Protein AF-0000000065817838 (afdb_homodimer)

pLDDT: mean 94.19, std 8.53, range [37.25, 98.75]

Secondary structure (DSSP, 8-state):
-EEEEEEEEEEETTEEEEEEEEEEE-TT-EEEEE--TTSSHHHHHHHHHTSS--SEEEEEEEETTEEE-HHHHEEEE-SS----TTSBHHHHHHHHHHHH---SS-HHHHHHHTT-GGGTTSBGGGS-HHHHHHHHHHGGGSS--SEEEEESTTTT--HHHHHHHHHHHHHHHHTT-EEEEE-SS--SS--SEEEEGGGGS-HHHH--/-EEEEEEEEEEETTEEEEEEEEEEE-TT-EEEEE--TTSSHHHHHHHHHTSS--SEEEEEEEETTEEE-HHHHEEEE-SS----TTSBHHHHHHHHHHHH---SS-HHHHHHHTT-GGGTTSBGGGS-HHHHHHHHHHGGGSS--SEEEEESTTTT--HHHHHHHHHHHHHHHHTT-EEEEE-SS--SS--SEEEEGGGGS-HHHH--

Radius of gyration: 22.64 Å; Cα contacts (8 Å, |Δi|>4): 828; chains: 2; bounding box: 59×71×44 Å

InterPro domains:
  IPR003439 ABC transporter-like, ATP-binding domain [PF00005] (19-154)
  IPR003439 ABC transporter-like, ATP-binding domain [PS50893] (3-206)
  IPR003593 AAA+ ATPase domain [SM00382] (27-206)
  IPR005895 ABC transporter, haem export, CcmA [PTHR43499] (3-199)
  IPR005895 ABC transporter, haem export, CcmA [TIGR01189] (3-196)
  IPR027417 P-loop containing nucleoside triphosphate hydrolase [G3DSA:3.40.50.300] (1-206)
  IPR027417 P-loop containing nucleoside triphosphate hydrolase [SSF52540] (5-186)

Solvent-accessible surface area (backbone atoms only — not comparable to full-atom values): 22182 Å² total; per-residue (Å²): 92,40,42,33,33,41,43,28,20,39,66,55,90,93,39,69,37,31,42,67,45,61,51,76,45,46,62,48,30,30,34,39,39,33,63,58,66,68,49,41,62,68,58,51,53,30,31,61,47,61,80,36,83,54,74,33,56,53,71,47,30,33,47,87,94,43,78,48,66,46,57,82,37,39,43,77,43,53,88,59,64,88,69,58,50,81,38,25,40,43,54,47,34,45,52,49,38,61,69,69,65,48,77,67,30,52,54,67,52,25,28,47,76,67,72,41,55,89,46,32,79,40,43,40,65,78,47,36,72,30,48,41,49,52,52,41,55,33,52,57,47,22,32,85,46,52,29,38,39,32,40,44,80,60,56,65,42,29,71,66,58,40,51,52,48,33,50,51,52,49,52,43,22,73,73,49,14,28,37,40,32,34,41,86,66,84,64,84,62,85,70,73,38,78,43,56,48,66,79,28,30,56,73,84,66,67,79,112,94,38,43,33,35,42,42,30,22,38,64,55,90,91,39,68,37,30,43,67,43,59,51,75,46,46,61,51,33,31,35,40,38,35,61,57,66,69,49,40,64,68,56,51,52,31,32,61,46,62,79,37,81,54,73,34,55,53,70,47,29,32,47,87,94,42,76,49,66,47,56,80,38,38,44,77,43,52,86,58,64,85,70,58,50,81,38,26,40,43,55,46,36,45,51,51,38,61,70,68,66,47,78,68,32,52,54,66,52,26,28,47,76,69,72,40,55,90,45,33,79,40,42,39,64,78,47,37,72,30,48,41,48,51,53,41,54,32,54,56,47,21,32,84,47,52,29,38,40,32,41,44,79,60,56,64,42,30,73,67,56,40,51,52,48,34,52,49,54,49,52,43,23,72,73,50,15,28,39,41,33,33,41,85,65,85,64,83,63,86,69,71,39,79,42,56,48,67,79,28,30,56,74,83,65,67,79,112

Structure (mmCIF, N/CA/C/O backbone):
data_AF-0000000065817838-model_v1
#
loop_
_entity.id
_entity.type
_entity.pdbx_description
1 polymer 'Cytochrome c biogenesis ATP-binding export protein CcmA'
#
loop_
_atom_site.group_PDB
_atom_site.id
_atom_site.type_symbol
_atom_site.label_atom_id
_atom_site.label_alt_id
_atom_site.label_comp_id
_atom_site.label_asym_id
_atom_site.label_entity_id
_atom_site.label_seq_id
_atom_site.pdbx_PDB_ins_code
_atom_site.Cartn_x
_atom_site.Cartn_y
_atom_site.Cartn_z
_atom_site.occupancy
_atom_site.B_iso_or_equiv
_atom_site.auth_seq_id
_atom_site.auth_comp_id
_atom_site.auth_asym_id
_atom_site.auth_atom_id
_atom_site.pdbx_PDB_model_num
ATOM 1 N N . MET A 1 1 ? -4.906 27.125 18.391 1 92.38 1 MET A N 1
ATOM 2 C CA . MET A 1 1 ? -5.371 26.688 17.094 1 92.38 1 MET A CA 1
ATOM 3 C C . MET A 1 1 ? -6.258 25.453 17.219 1 92.38 1 MET A C 1
ATOM 5 O O . MET A 1 1 ? -5.973 24.562 18.016 1 92.38 1 MET A O 1
ATOM 9 N N . VAL A 1 2 ? -7.406 25.531 16.609 1 96.44 2 VAL A N 1
ATOM 10 C CA . VAL A 1 2 ? -8.359 24.438 16.703 1 96.44 2 VAL A CA 1
ATOM 11 C C . VAL A 1 2 ? -8.859 24.062 15.305 1 96.44 2 VAL A C 1
ATOM 13 O O . VAL A 1 2 ? -9.266 24.938 14.531 1 96.44 2 VAL A O 1
ATOM 16 N N . LEU A 1 3 ? -8.734 22.781 14.969 1 98.06 3 LEU A N 1
ATOM 17 C CA . LEU A 1 3 ? -9.336 22.25 13.75 1 98.06 3 LEU A CA 1
ATOM 18 C C . LEU A 1 3 ? -10.641 21.516 14.062 1 98.06 3 LEU A C 1
ATOM 20 O O . LEU A 1 3 ? -10.672 20.609 14.898 1 98.06 3 LEU A O 1
ATOM 24 N N . SER A 1 4 ? -11.727 21.969 13.422 1 97.81 4 SER A N 1
ATOM 25 C CA . SER A 1 4 ? -13.016 21.359 13.734 1 97.81 4 SER A CA 1
ATOM 26 C C . SER A 1 4 ? -13.82 21.078 12.469 1 97.81 4 SER A C 1
ATOM 28 O O . SER A 1 4 ? -13.672 21.781 11.469 1 97.81 4 SER A O 1
ATOM 30 N N . GLY A 1 5 ? -14.492 20.047 12.43 1 97.81 5 GLY A N 1
ATOM 31 C CA . GLY A 1 5 ? -15.547 19.719 11.477 1 97.81 5 GLY A CA 1
ATOM 32 C C . GLY A 1 5 ? -16.922 19.594 12.125 1 97.81 5 GLY A C 1
ATOM 33 O O . GLY A 1 5 ? -17.047 19.062 13.227 1 97.81 5 GLY A O 1
ATOM 34 N N . LYS A 1 6 ? -17.922 20.141 11.43 1 98 6 LYS A N 1
ATOM 35 C CA . LYS A 1 6 ? -19.266 20.125 11.984 1 98 6 LYS A CA 1
ATOM 36 C C . LYS A 1 6 ? -20.25 19.469 11.016 1 98 6 LYS A C 1
ATOM 38 O O . LYS A 1 6 ? -20.453 19.969 9.906 1 98 6 LYS A O 1
ATOM 43 N N . ASP A 1 7 ? -20.859 18.406 11.43 1 98.19 7 ASP A N 1
ATOM 44 C CA . ASP A 1 7 ? -21.953 17.719 10.742 1 98.19 7 ASP A CA 1
ATOM 45 C C . ASP A 1 7 ? -21.578 17.406 9.289 1 98.19 7 ASP A C 1
ATOM 47 O O . ASP A 1 7 ? -22.344 17.719 8.375 1 98.19 7 ASP A O 1
ATOM 51 N N . LEU A 1 8 ? -20.406 16.859 9.102 1 98.31 8 LEU A N 1
ATOM 52 C CA . LEU A 1 8 ? -19.891 16.562 7.766 1 98.31 8 LEU A CA 1
ATOM 53 C C . LEU A 1 8 ? -20.625 15.391 7.145 1 98.31 8 LEU A C 1
ATOM 55 O O . LEU A 1 8 ? -20.938 14.414 7.836 1 98.31 8 LEU A O 1
ATOM 59 N N . ALA A 1 9 ? -20.922 15.508 5.887 1 97.62 9 ALA A N 1
ATOM 60 C CA . ALA A 1 9 ? -21.5 14.43 5.09 1 97.62 9 ALA A CA 1
ATOM 61 C C . ALA A 1 9 ? -20.844 14.352 3.717 1 97.62 9 ALA A C 1
ATOM 63 O O . ALA A 1 9 ? -20.359 15.352 3.193 1 97.62 9 ALA A O 1
ATOM 64 N N . ALA A 1 10 ? -20.734 13.172 3.195 1 96.25 10 ALA A N 1
ATOM 65 C CA . ALA A 1 10 ? -20.234 12.953 1.844 1 96.25 10 ALA A CA 1
ATOM 66 C C . ALA A 1 10 ? -21.062 11.906 1.109 1 96.25 10 ALA A C 1
ATOM 68 O O . ALA A 1 10 ? -21.547 10.953 1.72 1 96.25 10 ALA A O 1
ATOM 69 N N . HIS A 1 11 ? -21.141 12.125 -0.131 1 91.75 11 HIS A N 1
ATOM 70 C CA . HIS A 1 11 ? -21.859 11.219 -1.021 1 91.75 11 HIS A CA 1
ATOM 71 C C . HIS A 1 11 ? -20.984 10.773 -2.184 1 91.75 11 HIS A C 1
ATOM 73 O O . HIS A 1 11 ? -20.016 11.461 -2.527 1 91.75 11 HIS A O 1
ATOM 79 N N . ARG A 1 12 ? -21.203 9.641 -2.686 1 83.56 12 ARG A N 1
ATOM 80 C CA . ARG A 1 12 ? -20.672 9.156 -3.955 1 83.56 12 ARG A CA 1
ATOM 81 C C . ARG A 1 12 ? -21.781 8.664 -4.867 1 83.56 12 ARG A C 1
ATOM 83 O O . ARG A 1 12 ? -22.359 7.602 -4.637 1 83.56 12 ARG A O 1
ATOM 90 N N . LYS A 1 13 ? -22.031 9.469 -5.867 1 78.44 13 LYS A N 1
ATOM 91 C CA . LYS A 1 13 ? -23.219 9.219 -6.688 1 78.44 13 LYS A CA 1
ATOM 92 C C . LYS A 1 13 ? -24.484 9.172 -5.832 1 78.44 13 LYS A C 1
ATOM 94 O O . LYS A 1 13 ? -24.812 10.141 -5.145 1 78.44 13 LYS A O 1
ATOM 99 N N . GLU A 1 14 ? -25.062 7.969 -5.773 1 78.38 14 GLU A N 1
ATOM 100 C CA . GLU A 1 14 ? -26.328 7.871 -5.047 1 78.38 14 GLU A CA 1
ATOM 101 C C . GLU A 1 14 ? -26.125 7.254 -3.664 1 78.38 14 GLU A C 1
ATOM 103 O O . GLU A 1 14 ? -27.094 7.086 -2.908 1 78.38 14 GLU A O 1
ATOM 108 N N . GLU A 1 15 ? -24.875 7.16 -3.346 1 84.88 15 GLU A N 1
ATOM 109 C CA . GLU A 1 15 ? -24.609 6.48 -2.082 1 84.88 15 GLU A CA 1
ATOM 110 C C . GLU A 1 15 ? -24.016 7.438 -1.05 1 84.88 15 GLU A C 1
ATOM 112 O O . GLU A 1 15 ? -23.172 8.273 -1.379 1 84.88 15 GLU A O 1
ATOM 117 N N . ILE A 1 16 ? -24.594 7.387 0.153 1 90.81 16 ILE A N 1
ATOM 118 C CA . ILE A 1 16 ? -24.047 8.164 1.261 1 90.81 16 ILE A CA 1
ATOM 119 C C . ILE A 1 16 ? -22.859 7.43 1.878 1 90.81 16 ILE A C 1
ATOM 121 O O . ILE A 1 16 ? -23.016 6.309 2.373 1 90.81 16 ILE A O 1
ATOM 125 N N . LEU A 1 17 ? -21.766 8.047 1.872 1 94 17 LEU A N 1
ATOM 126 C CA . LEU A 1 17 ? -20.578 7.457 2.473 1 94 17 LEU A CA 1
ATOM 127 C C . LEU A 1 17 ? -20.609 7.605 3.99 1 94 17 LEU A C 1
ATOM 129 O O . LEU A 1 17 ? -20.422 6.629 4.719 1 94 17 LEU A O 1
ATOM 133 N N . PHE A 1 18 ? -20.859 8.773 4.492 1 96.81 18 PHE A N 1
ATOM 134 C CA . PHE A 1 18 ? -21.047 9.07 5.91 1 96.81 18 PHE A CA 1
ATOM 135 C C . PHE A 1 18 ? -21.828 10.359 6.098 1 96.81 18 PHE A C 1
ATOM 137 O O . PHE A 1 18 ? -21.953 11.164 5.168 1 96.81 18 PHE A O 1
ATOM 144 N N . GLN A 1 19 ? -22.375 10.539 7.309 1 97.12 19 GLN A N 1
ATOM 145 C CA . GLN A 1 19 ? -23.156 11.734 7.613 1 97.12 19 GLN A CA 1
ATOM 146 C C . GLN A 1 19 ? -23.094 12.055 9.102 1 97.12 19 GLN A C 1
ATOM 148 O O . GLN A 1 19 ? -22.922 11.164 9.93 1 97.12 19 GLN A O 1
ATOM 153 N N . GLY A 1 20 ? -23.219 13.344 9.344 1 97.25 20 GLY A N 1
ATOM 154 C CA . GLY A 1 20 ? -23.344 13.812 10.719 1 97.25 20 GLY A CA 1
ATOM 155 C C . GLY A 1 20 ? -22.062 13.695 11.508 1 97.25 20 GLY A C 1
ATOM 156 O O . GLY A 1 20 ? -22.078 13.539 12.734 1 97.25 20 GLY A O 1
ATOM 157 N N . LEU A 1 21 ? -20.922 13.695 10.82 1 97.88 21 LEU A N 1
ATOM 158 C CA . LEU A 1 21 ? -19.641 13.531 11.5 1 97.88 21 LEU A CA 1
ATOM 159 C C . LEU A 1 21 ? -19.094 14.867 11.977 1 97.88 21 LEU A C 1
ATOM 161 O O . LEU A 1 21 ? -18.984 15.82 11.195 1 97.88 21 LEU A O 1
ATOM 165 N N . SER A 1 22 ? -18.812 15.016 13.258 1 98.56 22 SER A N 1
ATOM 166 C CA . SER A 1 22 ? -18.188 16.203 13.844 1 98.56 22 SER A CA 1
ATOM 167 C C . SER A 1 22 ? -16.938 15.836 14.648 1 98.56 22 SER A C 1
ATOM 169 O O . SER A 1 22 ? -16.875 14.75 15.234 1 98.56 22 SER A O 1
ATOM 171 N N . PHE A 1 23 ? -16.016 16.672 14.625 1 98.19 23 PHE A N 1
ATOM 172 C CA . PHE A 1 23 ? -14.812 16.453 15.422 1 98.19 23 PHE A CA 1
ATOM 173 C C . PHE A 1 23 ? -14.172 17.781 15.805 1 98.19 23 PHE A C 1
ATOM 175 O O . PHE A 1 23 ? -14.5 18.828 15.227 1 98.19 23 PHE A O 1
ATOM 182 N N . CYS A 1 24 ? -13.328 17.766 16.781 1 98 24 CYS A N 1
ATOM 183 C CA . CYS A 1 24 ? -12.484 18.875 17.219 1 98 24 CYS A CA 1
ATOM 184 C C . CYS A 1 24 ? -11.086 18.375 17.594 1 98 24 CYS A C 1
ATOM 186 O O . CYS A 1 24 ? -10.945 17.469 18.406 1 98 24 CYS A O 1
ATOM 188 N N . LEU A 1 25 ? -10.164 18.984 16.984 1 98.25 25 LEU A N 1
ATOM 189 C CA . LEU A 1 25 ? -8.773 18.578 17.203 1 98.25 25 LEU A CA 1
ATOM 190 C C . LEU A 1 25 ? -7.938 19.766 17.688 1 98.25 25 LEU A C 1
ATOM 192 O O . LEU A 1 25 ? -8.008 20.859 17.094 1 98.25 25 LEU A O 1
ATOM 196 N N . PHE A 1 26 ? -7.125 19.547 18.734 1 98.06 26 PHE A N 1
ATOM 197 C CA . PHE A 1 26 ? -6.273 20.578 19.328 1 98.06 26 PHE A CA 1
ATOM 198 C C . PHE A 1 26 ? -4.801 20.266 19.094 1 98.06 26 PHE A C 1
ATOM 200 O O . PHE A 1 26 ? -4.457 19.156 18.656 1 98.06 26 PHE A O 1
ATOM 207 N N . PRO A 1 27 ? -3.951 21.266 19.266 1 97.94 27 PRO A N 1
ATOM 208 C CA . PRO A 1 27 ? -2.516 21 19.172 1 97.94 27 PRO A CA 1
ATOM 209 C C . PRO A 1 27 ? -2.076 19.828 20.047 1 97.94 27 PRO A C 1
ATOM 211 O O . PRO A 1 27 ? -2.658 19.594 21.109 1 97.94 27 PRO A O 1
ATOM 214 N N . HIS A 1 28 ? -1.12 19.016 19.547 1 98.38 28 HIS A N 1
ATOM 215 C CA . HIS A 1 28 ? -0.506 17.875 20.234 1 98.38 28 HIS A CA 1
ATOM 216 C C . HIS A 1 28 ? -1.371 16.625 20.125 1 98.38 28 HIS A C 1
ATOM 218 O O . HIS A 1 28 ? -1.098 15.617 20.781 1 98.38 28 HIS A O 1
ATOM 224 N N . GLN A 1 29 ? -2.412 16.703 19.281 1 98.5 29 GLN A N 1
ATOM 225 C CA . GLN A 1 29 ? -3.332 15.578 19.281 1 98.5 29 GLN A CA 1
ATOM 226 C C . GLN A 1 29 ? -3.273 14.812 17.953 1 98.5 29 GLN A C 1
ATOM 228 O O . GLN A 1 29 ? -3.082 15.422 16.906 1 98.5 29 GLN A O 1
ATOM 233 N N . LEU A 1 30 ? -3.473 13.562 18.078 1 98.62 30 LEU A N 1
ATOM 234 C CA . LEU A 1 30 ? -3.602 12.633 16.953 1 98.62 30 LEU A CA 1
ATOM 235 C C . LEU A 1 30 ? -5.027 12.102 16.844 1 98.62 30 LEU A C 1
ATOM 237 O O . LEU A 1 30 ? -5.578 11.594 17.828 1 98.62 30 LEU A O 1
ATOM 241 N N . MET A 1 31 ? -5.637 12.297 15.719 1 98.44 31 MET A N 1
ATOM 242 C CA . MET A 1 31 ? -6.926 11.68 15.398 1 98.44 31 MET A CA 1
ATOM 243 C C . MET A 1 31 ? -6.766 10.625 14.312 1 98.44 31 MET A C 1
ATOM 245 O O . MET A 1 31 ? -6.195 10.891 13.25 1 98.44 31 MET A O 1
ATOM 249 N N . THR A 1 32 ? -7.223 9.445 14.555 1 98.19 32 THR A N 1
ATOM 250 C CA . THR A 1 32 ? -7.184 8.383 13.562 1 98.19 32 THR A CA 1
ATOM 251 C C . THR A 1 32 ? -8.586 8.07 13.047 1 98.19 32 THR A C 1
ATOM 253 O O . THR A 1 32 ? -9.562 8.133 13.805 1 98.19 32 THR A O 1
ATOM 256 N N . ILE A 1 33 ? -8.656 7.844 11.805 1 97.88 33 ILE A N 1
ATOM 257 C CA . ILE A 1 33 ? -9.875 7.453 11.109 1 97.88 33 ILE A CA 1
ATOM 258 C C . ILE A 1 33 ? -9.766 6.004 10.648 1 97.88 33 ILE A C 1
ATOM 260 O O . ILE A 1 33 ? -8.844 5.652 9.906 1 97.88 33 ILE A O 1
ATOM 264 N N . THR A 1 34 ? -10.664 5.164 11.086 1 96.44 34 THR A N 1
ATOM 265 C CA . THR A 1 34 ? -10.672 3.754 10.711 1 96.44 34 THR A CA 1
ATOM 266 C C . THR A 1 34 ? -11.977 3.385 10.016 1 96.44 34 THR A C 1
ATOM 268 O O . THR A 1 34 ? -12.93 4.172 10.008 1 96.44 34 THR A O 1
ATOM 271 N N . GLY A 1 35 ? -12.031 2.24 9.406 1 95.62 35 GLY A N 1
ATOM 272 C CA . GLY A 1 35 ? -13.188 1.723 8.695 1 95.62 35 GLY A CA 1
ATOM 273 C C . GLY A 1 35 ? -12.812 0.821 7.531 1 95.62 35 GLY A C 1
ATOM 274 O O . GLY A 1 35 ? -11.656 0.785 7.113 1 95.62 35 GLY A O 1
ATOM 275 N N . PRO A 1 36 ? -13.758 0.131 7.016 1 94.81 36 PRO A N 1
ATOM 276 C CA . PRO A 1 36 ? -13.484 -0.788 5.91 1 94.81 36 PRO A CA 1
ATOM 277 C C . PRO A 1 36 ? -13.031 -0.066 4.641 1 94.81 36 PRO A C 1
ATOM 279 O O . PRO A 1 36 ? -13.211 1.148 4.52 1 94.81 36 PRO A O 1
ATOM 282 N N . ASN A 1 37 ? -12.43 -0.833 3.775 1 94 37 ASN A N 1
ATOM 283 C CA . ASN A 1 37 ? -12.016 -0.291 2.488 1 94 37 ASN A CA 1
ATOM 284 C C . ASN A 1 37 ? -13.203 0.252 1.695 1 94 37 ASN A C 1
ATOM 286 O O . ASN A 1 37 ? -14.242 -0.401 1.604 1 94 37 ASN A O 1
ATOM 290 N N . GLY A 1 38 ? -13.07 1.459 1.235 1 93 38 GLY A N 1
ATOM 291 C CA . GLY A 1 38 ? -14.086 2.045 0.374 1 93 38 GLY A CA 1
ATOM 292 C C . GLY A 1 38 ? -15.156 2.799 1.14 1 93 38 GLY A C 1
ATOM 293 O O . GLY A 1 38 ? -16.062 3.393 0.54 1 93 38 GLY A O 1
ATOM 294 N N . ILE A 1 39 ? -14.984 2.893 2.404 1 94.88 39 ILE A N 1
ATOM 295 C CA . ILE A 1 39 ? -16.062 3.436 3.217 1 94.88 39 ILE A CA 1
ATOM 296 C C . ILE A 1 39 ? -16.094 4.957 3.092 1 94.88 39 ILE A C 1
ATOM 298 O O . ILE A 1 39 ? -17.094 5.598 3.434 1 94.88 39 ILE A O 1
ATOM 302 N N . GLY A 1 40 ? -14.93 5.59 2.711 1 95.56 40 GLY A N 1
ATOM 303 C CA . GLY A 1 40 ? -14.906 7.035 2.539 1 95.56 40 GLY A CA 1
ATOM 304 C C . GLY A 1 40 ? -13.805 7.715 3.33 1 95.56 40 GLY A C 1
ATOM 305 O O . GLY A 1 40 ? -13.828 8.93 3.525 1 95.56 40 GLY A O 1
ATOM 306 N N . LYS A 1 41 ? -12.844 7 3.854 1 97.25 41 LYS A N 1
ATOM 307 C CA . LYS A 1 41 ? -11.766 7.566 4.656 1 97.25 41 LYS A CA 1
ATOM 308 C C . LYS A 1 41 ? -10.992 8.633 3.877 1 97.25 41 LYS A C 1
ATOM 310 O O . LYS A 1 41 ? -10.797 9.742 4.367 1 97.25 41 LYS A O 1
ATOM 315 N N . SER A 1 42 ? -10.578 8.281 2.613 1 96.56 42 SER A N 1
ATOM 316 C CA . SER A 1 42 ? -9.836 9.211 1.775 1 96.56 42 SER A CA 1
ATOM 317 C C . SER A 1 42 ? -10.688 10.422 1.402 1 96.56 42 SER A C 1
ATOM 319 O O . SER A 1 42 ? -10.18 11.539 1.321 1 96.56 42 SER A O 1
ATOM 321 N N . THR A 1 43 ? -11.969 10.172 1.191 1 96.06 43 THR A N 1
ATOM 322 C CA . THR A 1 43 ? -12.891 11.258 0.891 1 96.06 43 THR A CA 1
ATOM 323 C C . THR A 1 43 ? -12.969 12.242 2.059 1 96.06 43 THR A C 1
ATOM 325 O O . THR A 1 43 ? -12.891 13.453 1.86 1 96.06 43 THR A O 1
ATOM 328 N N . LEU A 1 44 ? -13.062 11.711 3.26 1 98.06 44 LEU A N 1
ATOM 329 C CA . LEU A 1 44 ? -13.102 12.555 4.445 1 98.06 44 LEU A CA 1
ATOM 330 C C . LEU A 1 44 ? -11.82 13.375 4.57 1 98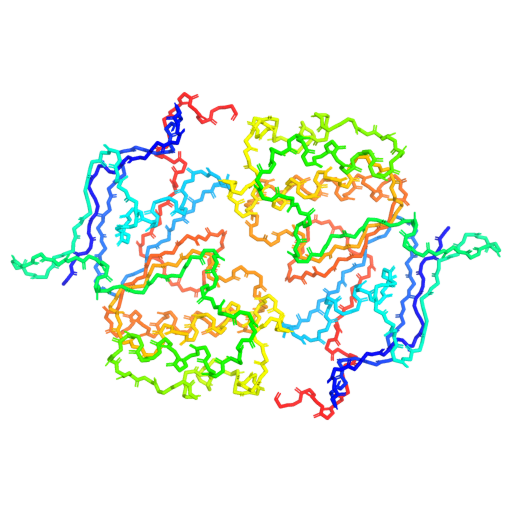.06 44 LEU A C 1
ATOM 332 O O . LEU A 1 44 ? -11.875 14.578 4.824 1 98.06 44 LEU A O 1
ATOM 336 N N . LEU A 1 45 ? -10.688 12.742 4.348 1 98.31 45 LEU A N 1
ATOM 337 C CA . LEU A 1 45 ? -9.414 13.453 4.434 1 98.31 45 LEU A CA 1
ATOM 338 C C . LEU A 1 45 ? -9.352 14.578 3.408 1 98.31 45 LEU A C 1
ATOM 340 O O . LEU A 1 45 ? -8.898 15.68 3.721 1 98.31 45 LEU A O 1
ATOM 344 N N . ARG A 1 46 ? -9.859 14.344 2.232 1 97.31 46 ARG A N 1
ATOM 345 C CA . ARG A 1 46 ? -9.836 15.344 1.171 1 97.31 46 ARG A CA 1
ATOM 346 C C . ARG A 1 46 ? -10.781 16.5 1.483 1 97.31 46 ARG A C 1
ATOM 348 O O . ARG A 1 46 ? -10.516 17.641 1.128 1 97.31 46 ARG A O 1
ATOM 355 N N . ILE A 1 47 ? -11.867 16.172 2.131 1 97.81 47 ILE A N 1
ATOM 356 C CA . ILE A 1 47 ? -12.781 17.219 2.584 1 97.81 47 ILE A CA 1
ATOM 357 C C . ILE A 1 47 ? -12.086 18.094 3.623 1 97.81 47 ILE A C 1
ATOM 359 O O . ILE A 1 47 ? -12.156 19.328 3.551 1 97.81 47 ILE A O 1
ATOM 363 N N . ILE A 1 48 ? -11.375 17.484 4.543 1 98.12 48 ILE A N 1
ATOM 364 C CA . ILE A 1 48 ? -10.719 18.219 5.625 1 98.12 48 ILE A CA 1
ATOM 365 C C . ILE A 1 48 ? -9.633 19.125 5.051 1 98.12 48 ILE A C 1
ATOM 367 O O . ILE A 1 48 ? -9.5 20.281 5.465 1 98.12 48 ILE A O 1
ATOM 371 N N . VAL A 1 49 ? -8.93 18.625 4.078 1 96.75 49 VAL A N 1
ATOM 372 C CA . VAL A 1 49 ? -7.848 19.391 3.473 1 96.75 49 VAL A CA 1
ATOM 373 C C . VAL A 1 49 ? -8.43 20.5 2.607 1 96.75 49 VAL A C 1
ATOM 375 O O . VAL A 1 49 ? -7.766 21.516 2.361 1 96.75 49 VAL A O 1
ATOM 378 N N . GLY A 1 50 ? -9.609 20.312 2.025 1 95.94 50 GLY A N 1
ATOM 379 C CA . GLY A 1 50 ? -10.258 21.297 1.163 1 95.94 50 GLY A CA 1
ATOM 380 C C . GLY A 1 50 ? -10.211 20.922 -0.306 1 95.94 50 GLY A C 1
ATOM 381 O O . GLY A 1 50 ? -10.516 21.734 -1.172 1 95.94 50 GLY A O 1
ATOM 382 N N . LEU A 1 51 ? -9.812 19.734 -0.624 1 94.12 51 LEU A N 1
ATOM 383 C CA . LEU A 1 51 ? -9.734 19.266 -2 1 94.12 51 LEU A CA 1
ATOM 384 C C . LEU A 1 51 ? -11.094 18.781 -2.49 1 94.12 51 LEU A C 1
ATOM 386 O O . LEU A 1 51 ? -11.32 18.672 -3.699 1 94.12 51 LEU A O 1
ATOM 390 N N . PHE A 1 52 ? -11.945 18.406 -1.567 1 94.25 52 PHE A N 1
ATOM 391 C CA . PHE A 1 52 ? -13.305 17.969 -1.876 1 94.25 52 PHE A CA 1
ATOM 392 C C . PHE A 1 52 ? -14.32 18.703 -1.016 1 94.25 52 PHE A C 1
ATOM 394 O O . PHE A 1 52 ? -14.094 18.922 0.177 1 94.25 52 PHE A O 1
ATOM 401 N N . GLU A 1 53 ? -15.445 19.047 -1.593 1 95.62 53 GLU A N 1
ATOM 402 C CA . GLU A 1 53 ? -16.484 19.75 -0.848 1 95.62 53 GLU A CA 1
ATOM 403 C C . GLU A 1 53 ? -17.375 18.75 -0.095 1 95.62 53 GLU A C 1
ATOM 405 O O . GLU A 1 53 ? -17.781 17.734 -0.648 1 95.62 53 GLU A O 1
ATOM 410 N N . ALA A 1 54 ? -17.641 19.078 1.11 1 97.06 54 ALA A N 1
ATOM 411 C CA . ALA A 1 54 ? -18.594 18.266 1.868 1 97.06 54 ALA A CA 1
ATOM 412 C C . ALA A 1 54 ? -20.016 18.453 1.348 1 97.06 54 ALA A C 1
ATOM 414 O O . ALA A 1 54 ? -20.375 19.562 0.911 1 97.06 54 ALA A O 1
ATOM 415 N N . ALA A 1 55 ? -20.797 17.391 1.379 1 96.56 55 ALA A N 1
ATOM 416 C CA . ALA A 1 55 ? -22.203 17.5 1.014 1 96.56 55 ALA A CA 1
ATOM 417 C C . ALA A 1 55 ? -22.969 18.328 2.043 1 96.56 55 ALA A C 1
ATOM 419 O O . ALA A 1 55 ? -23.906 19.047 1.693 1 96.56 55 ALA A O 1
ATOM 420 N N . GLU A 1 56 ? -22.656 18.172 3.248 1 97.25 56 GLU A N 1
ATOM 421 C CA . GLU A 1 56 ? -23.172 18.938 4.375 1 97.25 56 GLU A CA 1
ATOM 422 C C . GLU A 1 56 ? -22.062 19.25 5.383 1 97.25 56 GLU A C 1
ATOM 424 O O . GLU A 1 56 ? -21.047 18.562 5.422 1 97.25 56 GLU A O 1
ATOM 429 N N . GLY A 1 57 ? -22.281 20.328 6.109 1 97.75 57 GLY A N 1
ATOM 430 C CA . GLY A 1 57 ? -21.344 20.703 7.152 1 97.75 57 GLY A CA 1
ATOM 431 C C . GLY A 1 57 ? -20.156 21.484 6.629 1 97.75 57 GLY A C 1
ATOM 432 O O . GLY A 1 57 ? -20.125 21.875 5.461 1 97.75 57 GLY A O 1
ATOM 433 N N . HIS A 1 58 ? -19.203 21.781 7.582 1 96.94 58 HIS A N 1
ATOM 434 C CA . HIS A 1 58 ? -18.031 22.547 7.188 1 96.94 58 HIS A CA 1
ATOM 435 C C . HIS A 1 58 ? -16.844 22.266 8.094 1 96.94 58 HIS A C 1
ATOM 437 O O . HIS A 1 58 ? -17.016 21.766 9.211 1 96.94 58 HIS A O 1
ATOM 443 N N . VAL A 1 59 ? -15.695 22.469 7.551 1 97.94 59 VAL A N 1
ATOM 444 C CA . VAL A 1 59 ? -14.438 22.359 8.289 1 97.94 59 VAL A CA 1
ATOM 445 C C . VAL A 1 59 ? -13.883 23.766 8.57 1 97.94 59 VAL A C 1
ATOM 447 O O . VAL A 1 59 ? -13.945 24.641 7.715 1 97.94 59 VAL A O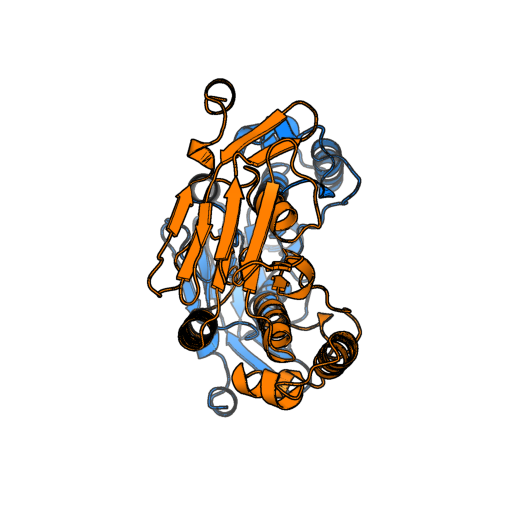 1
ATOM 450 N N . SER A 1 60 ? -13.344 23.953 9.836 1 96.5 60 SER A N 1
ATOM 451 C CA . SER A 1 60 ? -12.789 25.25 10.195 1 96.5 60 SER A CA 1
ATOM 452 C C . SER A 1 60 ? -11.484 25.094 10.969 1 96.5 60 SER A C 1
ATOM 454 O O . SER A 1 60 ? -11.352 24.203 11.797 1 96.5 60 SER A O 1
ATOM 456 N N . LEU A 1 61 ? -10.594 25.906 10.633 1 97.62 61 LEU A N 1
ATOM 457 C CA . LEU A 1 61 ? -9.359 26.078 11.391 1 97.62 61 LEU A CA 1
ATOM 458 C C . LEU A 1 61 ? -9.297 27.469 12.016 1 97.62 61 LEU A C 1
ATOM 460 O O . LEU A 1 61 ? -9.219 28.469 11.305 1 97.62 61 LEU A O 1
ATOM 464 N N . LYS A 1 62 ? -9.273 27.5 13.297 1 95.94 62 LYS A N 1
ATOM 465 C CA . LYS A 1 62 ? -9.312 28.781 14 1 95.94 62 LYS A CA 1
ATOM 466 C C . LYS A 1 62 ? -8.125 28.922 14.938 1 95.94 62 LYS A C 1
ATOM 468 O O . LYS A 1 62 ? -7.703 27.953 15.578 1 95.94 62 LYS A O 1
ATOM 473 N N . ASP A 1 63 ? -7.59 29.984 14.898 1 92.5 63 ASP A N 1
ATOM 474 C CA . ASP A 1 63 ? -6.621 30.453 15.891 1 92.5 63 ASP A CA 1
ATOM 475 C C . ASP A 1 63 ? -7.078 31.75 16.547 1 92.5 63 ASP A C 1
ATOM 477 O O . ASP A 1 63 ? -7.066 32.812 15.906 1 92.5 63 ASP A O 1
ATOM 481 N N . HIS A 1 64 ? -7.555 31.672 17.719 1 88.56 64 HIS A N 1
ATOM 482 C CA . HIS A 1 64 ? -8.219 32.812 18.375 1 88.56 64 HIS A CA 1
ATOM 483 C C . HIS A 1 64 ? -9.43 33.25 17.562 1 88.56 64 HIS A C 1
ATOM 485 O O . HIS A 1 64 ? -10.367 32.5 17.344 1 88.56 64 HIS A O 1
ATOM 491 N N . GLU A 1 65 ? -9.445 34.5 17.094 1 88.94 65 GLU A N 1
ATOM 492 C CA . GLU A 1 65 ? -10.633 35 16.422 1 88.94 65 GLU A CA 1
ATOM 493 C C . GLU A 1 65 ? -10.469 34.969 14.906 1 88.94 65 GLU A C 1
ATOM 495 O O . GLU A 1 65 ? -11.375 35.344 14.164 1 88.94 65 GLU A O 1
ATOM 500 N N . GLN A 1 66 ? -9.414 34.344 14.523 1 93.19 66 GLN A N 1
ATOM 501 C CA . GLN A 1 66 ? -9.141 34.344 13.086 1 93.19 66 GLN A CA 1
ATOM 502 C C . GLN A 1 66 ? -9.336 32.938 12.5 1 93.19 66 GLN A C 1
ATOM 504 O O . GLN A 1 66 ? -8.969 31.938 13.125 1 93.19 66 GLN A O 1
ATOM 509 N N . THR A 1 67 ? -9.945 32.906 11.359 1 92 67 THR A N 1
ATOM 510 C CA . THR A 1 67 ? -10.148 31.672 10.609 1 92 67 THR A CA 1
ATOM 511 C C . THR A 1 67 ? -9.148 31.562 9.461 1 92 67 THR A C 1
ATOM 513 O O . THR A 1 67 ? -8.891 32.562 8.766 1 92 67 THR A O 1
ATOM 516 N N . TYR A 1 68 ? -8.578 30.359 9.336 1 92.5 68 TYR A N 1
ATOM 517 C CA . TYR A 1 68 ? -7.586 30.125 8.289 1 92.5 68 TYR A CA 1
ATOM 518 C C . TYR A 1 68 ? -8.008 28.953 7.395 1 92.5 68 TYR A C 1
ATOM 520 O O . TYR A 1 68 ? -8.719 28.047 7.84 1 92.5 68 TYR A O 1
ATOM 528 N N . PRO A 1 69 ? -7.59 29.047 6.164 1 92.31 69 PRO A N 1
ATOM 529 C CA . PRO A 1 69 ? -7.766 27.844 5.336 1 92.31 69 PRO A CA 1
ATOM 530 C C . PRO A 1 69 ? -6.895 26.688 5.793 1 92.31 69 PRO A C 1
ATOM 532 O O . PRO A 1 69 ? -5.695 26.859 6.02 1 92.31 69 PRO A O 1
ATOM 535 N N . VAL A 1 70 ? -7.457 25.547 5.867 1 95.69 70 VAL A N 1
ATOM 536 C CA . VAL A 1 70 ? -6.727 24.359 6.309 1 95.69 70 VAL A CA 1
ATOM 537 C C . VAL A 1 70 ? -5.598 24.062 5.328 1 95.69 70 VAL A C 1
ATOM 539 O O . VAL A 1 70 ? -4.492 23.688 5.738 1 95.69 70 VAL A O 1
ATOM 542 N N . ALA A 1 71 ? -5.828 24.297 4.051 1 93.44 71 ALA A N 1
ATOM 543 C CA . ALA A 1 71 ? -4.902 23.969 2.975 1 93.44 71 ALA A CA 1
ATOM 544 C C . ALA A 1 71 ? -3.561 24.672 3.16 1 93.44 71 ALA A C 1
ATOM 546 O O . ALA A 1 71 ? -2.514 24.125 2.791 1 93.44 71 ALA A O 1
ATOM 547 N N . THR A 1 72 ? -3.541 25.797 3.764 1 92.25 72 THR A N 1
ATOM 548 C CA . THR A 1 72 ? -2.312 26.562 3.91 1 92.25 72 THR A CA 1
ATOM 549 C C . THR A 1 72 ? -1.556 26.141 5.168 1 92.25 72 THR A C 1
ATOM 551 O O . THR A 1 72 ? -0.372 26.453 5.316 1 92.25 72 THR A O 1
ATOM 554 N N . ALA A 1 73 ? -2.256 25.406 6.004 1 95.56 73 ALA A N 1
ATOM 555 C CA . ALA A 1 73 ? -1.656 25.062 7.289 1 95.56 73 ALA A CA 1
ATOM 556 C C . ALA A 1 73 ? -1.329 23.578 7.363 1 95.56 73 ALA A C 1
ATOM 558 O O . ALA A 1 73 ? -0.892 23.078 8.406 1 95.56 73 ALA A O 1
ATOM 559 N N . CYS A 1 74 ? -1.501 22.906 6.188 1 97.25 74 CYS A N 1
ATOM 560 C CA . CYS A 1 74 ? -1.367 21.469 6.348 1 97.25 74 CYS A CA 1
ATOM 561 C C . CYS A 1 74 ? -0.449 20.875 5.281 1 97.25 74 CYS A C 1
ATOM 563 O O . CYS A 1 74 ? -0.231 21.5 4.238 1 97.25 74 CYS A O 1
ATOM 565 N N . HIS A 1 75 ? 0.173 19.781 5.629 1 97.44 75 HIS A N 1
ATOM 566 C CA . HIS A 1 75 ? 0.66 18.812 4.652 1 97.44 75 HIS A CA 1
ATOM 567 C C . HIS A 1 75 ? -0.36 17.719 4.418 1 97.44 75 HIS A C 1
ATOM 569 O O . HIS A 1 75 ? -0.981 17.219 5.363 1 97.44 75 HIS A O 1
ATOM 575 N N . TYR A 1 76 ? -0.559 17.438 3.172 1 97.62 76 TYR A N 1
ATOM 576 C CA . TYR A 1 76 ? -1.43 16.328 2.816 1 97.62 76 TYR A CA 1
ATOM 577 C C . TYR A 1 76 ? -0.647 15.227 2.105 1 97.62 76 TYR A C 1
ATOM 579 O O . TYR A 1 76 ? 0.067 15.492 1.136 1 97.62 76 TYR A O 1
ATOM 587 N N . LEU A 1 77 ? -0.69 14.039 2.65 1 97.81 77 LEU A N 1
ATOM 588 C CA . LEU A 1 77 ? -0.166 12.836 2.014 1 97.81 77 LEU A CA 1
ATOM 589 C C . LEU A 1 77 ? -1.298 11.891 1.617 1 97.81 77 LEU A C 1
ATOM 591 O O . LEU A 1 77 ? -1.875 11.211 2.471 1 97.81 77 LEU A O 1
ATOM 595 N N . GLY A 1 78 ? -1.589 11.812 0.363 1 96.44 78 GLY A N 1
ATOM 596 C CA . GLY A 1 78 ? -2.621 10.938 -0.169 1 96.44 78 GLY A CA 1
ATOM 597 C C . GLY A 1 78 ? -2.105 9.562 -0.525 1 96.44 78 GLY A C 1
ATOM 598 O O . GLY A 1 78 ? -0.964 9.219 -0.209 1 96.44 78 GLY A O 1
ATOM 599 N N . PRO A 1 79 ? -2.998 8.773 -1.134 1 91.5 79 PRO A N 1
ATOM 600 C CA . PRO A 1 79 ? -2.588 7.434 -1.543 1 91.5 79 PRO A CA 1
ATOM 601 C C . PRO A 1 79 ? -1.448 7.445 -2.561 1 91.5 79 PRO A C 1
ATOM 603 O O . PRO A 1 79 ? -0.589 6.562 -2.543 1 91.5 79 PRO A O 1
ATOM 606 N N . GLN A 1 80 ? -1.55 8.422 -3.254 1 90.5 80 GLN A N 1
ATOM 607 C CA . GLN A 1 80 ? -0.458 8.594 -4.207 1 90.5 80 GLN A CA 1
ATOM 608 C C . GLN A 1 80 ? 0.667 9.43 -3.605 1 90.5 80 GLN A C 1
ATOM 610 O O . GLN A 1 80 ? 0.414 10.344 -2.816 1 90.5 80 GLN A O 1
ATOM 615 N N . ASN A 1 81 ? 1.883 9.211 -3.789 1 93.81 81 ASN A N 1
ATOM 616 C CA . ASN A 1 81 ? 3.061 9.82 -3.184 1 93.81 81 ASN A CA 1
ATOM 617 C C . ASN A 1 81 ? 3.312 11.219 -3.738 1 93.81 81 ASN A C 1
ATOM 619 O O . ASN A 1 81 ? 4.035 12.016 -3.129 1 93.81 81 ASN A O 1
ATOM 623 N N . ALA A 1 82 ? 2.682 11.594 -4.852 1 94.38 82 ALA A N 1
ATOM 624 C CA . ALA A 1 82 ? 2.863 12.891 -5.492 1 94.38 82 ALA A CA 1
ATOM 625 C C . ALA A 1 82 ? 4.336 13.148 -5.805 1 94.38 82 ALA A C 1
ATOM 627 O O . ALA A 1 82 ? 4.871 14.211 -5.477 1 94.38 82 ALA A O 1
ATOM 628 N N . MET A 1 83 ? 4.973 12.188 -6.422 1 97.69 83 MET A N 1
ATOM 629 C CA . MET A 1 83 ? 6.371 12.25 -6.828 1 97.69 83 MET A CA 1
ATOM 630 C C . MET A 1 83 ? 6.516 12.016 -8.328 1 97.69 83 MET A C 1
ATOM 632 O O . MET A 1 83 ? 5.75 11.25 -8.914 1 97.69 83 MET A O 1
ATOM 636 N N . LYS A 1 84 ? 7.477 12.68 -8.906 1 97.38 84 LYS A N 1
ATOM 637 C CA . LYS A 1 84 ? 7.801 12.445 -10.312 1 97.38 84 LYS A CA 1
ATOM 638 C C . LYS A 1 84 ? 8.656 11.195 -10.484 1 97.38 84 LYS A C 1
ATOM 640 O O . LYS A 1 84 ? 9.805 11.156 -10.047 1 97.38 84 LYS A O 1
ATOM 645 N N . PRO A 1 85 ? 8.195 10.258 -11.234 1 96.69 85 PRO A N 1
ATOM 646 C CA . PRO A 1 85 ? 8.828 8.938 -11.25 1 96.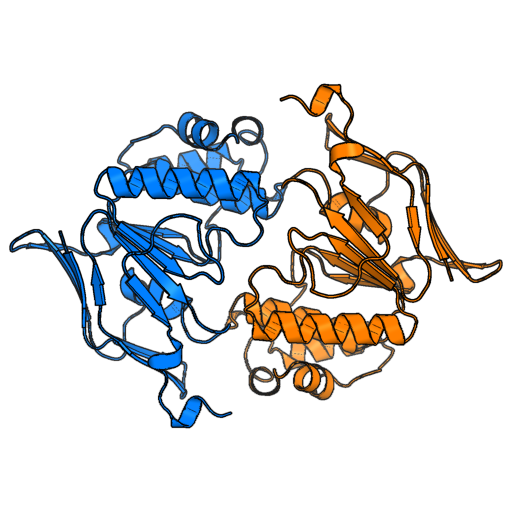69 85 PRO A CA 1
ATOM 647 C C . PRO A 1 85 ? 10.234 8.953 -11.844 1 96.69 85 PRO A C 1
ATOM 649 O O . PRO A 1 85 ? 11.102 8.188 -11.414 1 96.69 85 PRO A O 1
ATOM 652 N N . PHE A 1 86 ? 10.516 9.828 -12.719 1 97.44 86 PHE A N 1
ATOM 653 C CA . PHE A 1 86 ? 11.758 9.742 -13.469 1 97.44 86 PHE A CA 1
ATOM 654 C C . PHE A 1 86 ? 12.797 10.703 -12.906 1 97.44 86 PHE A C 1
ATOM 656 O O . PHE A 1 86 ? 13.961 10.672 -13.312 1 97.44 86 PHE A O 1
ATOM 663 N N . LEU A 1 87 ? 12.43 11.547 -11.992 1 98.25 87 LEU A N 1
ATOM 664 C CA . LEU A 1 87 ? 13.383 12.398 -11.289 1 98.25 87 LEU A CA 1
ATOM 665 C C . LEU A 1 87 ? 14.023 11.648 -10.133 1 98.25 87 LEU A C 1
ATOM 667 O O . LEU A 1 87 ? 13.414 10.742 -9.562 1 98.25 87 LEU A O 1
ATOM 671 N N . SER A 1 88 ? 15.18 12.07 -9.805 1 98.5 88 SER A N 1
ATOM 672 C CA . SER A 1 88 ? 15.836 11.508 -8.625 1 98.5 88 SER A CA 1
ATOM 673 C C . SER A 1 88 ? 15.094 11.883 -7.348 1 98.5 88 SER A C 1
ATOM 675 O O . SER A 1 88 ? 14.305 12.828 -7.336 1 98.5 88 SER A O 1
ATOM 677 N N . VAL A 1 89 ? 15.367 11.133 -6.332 1 98.62 89 VAL A N 1
ATOM 678 C CA . VAL A 1 89 ? 14.781 11.398 -5.023 1 98.62 89 VAL A CA 1
ATOM 679 C C . VAL A 1 89 ? 15.117 12.82 -4.586 1 98.62 89 VAL A C 1
ATOM 681 O O . VAL A 1 89 ? 14.227 13.578 -4.188 1 98.62 89 VAL A O 1
ATOM 684 N N . ILE A 1 90 ? 16.359 13.188 -4.734 1 98.56 90 ILE A N 1
ATOM 685 C CA . ILE A 1 90 ? 16.812 14.492 -4.266 1 98.56 90 ILE A CA 1
ATOM 686 C C . ILE A 1 90 ? 16.172 15.594 -5.109 1 98.56 90 ILE A C 1
ATOM 688 O O . ILE A 1 90 ? 15.781 16.641 -4.586 1 98.56 90 ILE A O 1
ATOM 692 N N . ASP A 1 91 ? 16.062 15.375 -6.395 1 98.5 91 ASP A N 1
ATOM 693 C CA . ASP A 1 91 ? 15.438 16.359 -7.262 1 98.5 91 ASP A CA 1
ATOM 694 C C . ASP A 1 91 ? 13.953 16.531 -6.938 1 98.5 91 ASP A C 1
ATOM 696 O O . ASP A 1 91 ? 13.422 17.641 -6.996 1 98.5 91 ASP A O 1
ATOM 700 N N . ASN A 1 92 ? 13.289 15.445 -6.656 1 98.56 92 ASN A N 1
ATOM 701 C CA . ASN A 1 92 ? 11.906 15.523 -6.211 1 98.56 92 ASN A CA 1
ATOM 702 C C . ASN A 1 92 ? 11.766 16.391 -4.965 1 98.56 92 ASN A C 1
ATOM 704 O O . ASN A 1 92 ? 10.914 17.281 -4.918 1 98.56 92 ASN A O 1
ATOM 708 N N . LEU A 1 93 ? 12.625 16.141 -3.992 1 98.06 93 LEU A N 1
ATOM 709 C CA . LEU A 1 93 ? 12.539 16.875 -2.738 1 98.06 93 LEU A CA 1
ATOM 710 C C . LEU A 1 93 ? 12.922 18.344 -2.943 1 98.06 93 LEU A C 1
ATOM 712 O O . LEU A 1 93 ? 12.375 19.234 -2.285 1 98.06 93 LEU A O 1
ATOM 716 N N . GLN A 1 94 ? 13.859 18.547 -3.842 1 97.75 94 GLN A N 1
ATOM 717 C CA . GLN A 1 94 ? 14.211 19.922 -4.172 1 97.75 94 GLN A CA 1
ATOM 718 C C . GLN A 1 94 ? 13.031 20.672 -4.785 1 97.75 94 GLN A C 1
ATOM 720 O O . GLN A 1 94 ? 12.766 21.828 -4.445 1 97.75 94 GLN A O 1
ATOM 725 N N . PHE A 1 95 ? 12.352 20.031 -5.656 1 97.75 95 PHE A N 1
ATOM 726 C CA . PHE A 1 95 ? 11.148 20.609 -6.262 1 97.75 95 PHE A CA 1
ATOM 727 C C . PHE A 1 95 ? 10.148 21 -5.188 1 97.75 95 PHE A C 1
ATOM 729 O O . PHE A 1 95 ? 9.656 22.141 -5.18 1 97.75 95 PHE A O 1
ATOM 736 N N . TRP A 1 96 ? 9.891 20.125 -4.266 1 96.62 96 TRP A N 1
ATOM 737 C CA . TRP A 1 96 ? 8.898 20.375 -3.223 1 96.62 96 TRP A CA 1
ATOM 738 C C . TRP A 1 96 ? 9.383 21.453 -2.258 1 96.62 96 TRP A C 1
ATOM 740 O O . TRP A 1 96 ? 8.586 22.266 -1.782 1 96.62 96 TRP A O 1
ATOM 750 N N . SER A 1 97 ? 10.633 21.391 -1.945 1 96.31 97 SER A N 1
ATOM 751 C CA . SER A 1 97 ? 11.195 22.438 -1.094 1 96.31 97 SER A CA 1
ATOM 752 C C . SER A 1 97 ? 10.969 23.828 -1.692 1 96.31 97 SER A C 1
ATOM 754 O O . SER A 1 97 ? 10.547 24.75 -0.994 1 96.31 97 SER A O 1
ATOM 756 N N . ALA A 1 98 ? 11.242 23.953 -2.949 1 95.25 98 ALA A N 1
ATOM 757 C CA . ALA A 1 98 ? 11.031 25.219 -3.652 1 95.25 98 ALA A CA 1
ATOM 758 C C . ALA A 1 98 ? 9.555 25.594 -3.688 1 95.25 98 ALA A C 1
ATOM 760 O O . ALA A 1 98 ? 9.195 26.75 -3.504 1 95.25 98 ALA A O 1
ATOM 761 N N . PHE A 1 99 ? 8.781 24.609 -3.908 1 93.75 99 PHE A N 1
ATOM 762 C CA . PHE A 1 99 ? 7.344 24.812 -4.02 1 93.75 99 PHE A CA 1
ATOM 763 C C . PHE A 1 99 ? 6.766 25.328 -2.711 1 93.75 99 PHE A C 1
ATOM 765 O O . PHE A 1 99 ? 5.938 26.25 -2.713 1 93.75 99 PHE A O 1
ATOM 772 N N . TYR A 1 100 ? 7.188 24.766 -1.597 1 92.06 100 TYR A N 1
ATOM 773 C CA . TYR A 1 100 ? 6.684 25.172 -0.288 1 92.06 100 TYR A CA 1
ATOM 774 C C . TYR A 1 100 ? 7.211 26.547 0.099 1 92.06 100 TYR A C 1
ATOM 776 O O . TYR A 1 100 ? 6.512 27.328 0.755 1 92.06 100 TYR A O 1
ATOM 784 N N . GLY A 1 101 ? 8.461 26.875 -0.277 1 85.5 101 GLY A N 1
ATOM 785 C CA . GLY A 1 101 ? 9.023 28.188 -0.063 1 85.5 101 GLY A CA 1
ATOM 786 C C . GLY A 1 101 ? 9.484 28.422 1.364 1 85.5 101 GLY A C 1
ATOM 787 O O . GLY A 1 101 ? 10.188 29.391 1.647 1 85.5 101 GLY A O 1
ATOM 788 N N . GLN A 1 102 ? 9.031 27.75 2.406 1 79.44 102 GLN A N 1
ATOM 789 C CA . GLN A 1 102 ? 9.414 27.906 3.807 1 79.44 102 GLN A CA 1
ATOM 790 C C . GLN A 1 102 ? 10.32 26.75 4.258 1 79.44 102 GLN A C 1
ATOM 792 O O . GLN A 1 102 ? 9.844 25.766 4.816 1 79.44 102 GLN A O 1
ATOM 797 N N . TYR A 1 103 ? 11.562 27.062 4.219 1 81.56 103 TYR A N 1
ATOM 798 C CA . TYR A 1 103 ? 12.539 26 4.441 1 81.56 103 TYR A CA 1
ATOM 799 C C . TYR A 1 103 ? 12.664 25.672 5.922 1 81.56 103 TYR A C 1
ATOM 801 O O . TYR A 1 103 ? 12.789 26.562 6.754 1 81.56 103 TYR A O 1
ATOM 809 N N . LEU A 1 104 ? 12.492 24.469 6.281 1 89.62 104 LEU A N 1
ATOM 810 C CA . LEU A 1 104 ? 12.781 23.969 7.621 1 89.62 104 LEU A CA 1
ATOM 811 C C . LEU A 1 104 ? 13.984 23.031 7.605 1 89.62 104 LEU A C 1
ATOM 813 O O . LEU A 1 104 ? 14.961 23.25 8.328 1 89.62 104 LEU A O 1
ATOM 817 N N . ARG A 1 105 ? 13.922 22.062 6.711 1 94.12 105 ARG A N 1
ATOM 818 C CA . ARG A 1 105 ? 15.023 21.141 6.449 1 94.12 105 ARG A CA 1
ATOM 819 C C . ARG A 1 105 ? 15.414 21.156 4.977 1 94.12 105 ARG A C 1
ATOM 821 O O . ARG A 1 105 ? 14.555 21.297 4.102 1 94.12 105 ARG A O 1
ATOM 828 N N . SER A 1 106 ? 16.703 21.047 4.797 1 96.25 106 SER A N 1
ATOM 829 C CA . SER A 1 106 ? 17.094 20.812 3.414 1 96.25 106 SER A CA 1
ATOM 830 C C . SER A 1 106 ? 16.688 19.406 2.957 1 96.25 106 SER A C 1
ATOM 832 O O . SER A 1 106 ? 16.438 18.531 3.783 1 96.25 106 SER A O 1
ATOM 834 N N . PRO A 1 107 ? 16.578 19.25 1.692 1 97.38 107 PRO A N 1
ATOM 835 C CA . PRO A 1 107 ? 16.266 17.922 1.166 1 97.38 107 PRO A CA 1
ATOM 836 C C . PRO A 1 107 ? 17.219 16.844 1.698 1 97.38 107 PRO A C 1
ATOM 838 O O . PRO A 1 107 ? 16.766 15.75 2.066 1 97.38 107 PRO A O 1
ATOM 841 N N . HIS A 1 108 ? 18.469 17.141 1.808 1 97.44 108 HIS A N 1
ATOM 842 C CA . HIS A 1 108 ? 19.453 16.172 2.309 1 97.44 108 HIS A CA 1
ATOM 843 C C . HIS A 1 108 ? 19.234 15.883 3.791 1 97.44 108 HIS A C 1
ATOM 845 O O . HIS A 1 108 ? 19.344 14.734 4.227 1 97.44 108 HIS A O 1
ATOM 851 N N . GLU A 1 109 ? 18.938 16.859 4.512 1 97.56 109 GLU A N 1
ATOM 852 C CA . GLU A 1 109 ? 18.656 16.688 5.934 1 97.56 109 GLU A CA 1
ATOM 853 C C . GLU A 1 109 ? 17.406 15.836 6.152 1 97.56 109 GLU A C 1
ATOM 855 O O . GLU A 1 109 ? 17.391 14.961 7.02 1 97.56 109 GLU A O 1
ATOM 860 N N . ALA A 1 110 ? 16.375 16.141 5.398 1 97.44 110 ALA A N 1
ATOM 861 C CA . ALA A 1 110 ? 15.125 15.383 5.504 1 97.44 110 ALA A CA 1
ATOM 862 C C . ALA A 1 110 ? 15.359 13.898 5.227 1 97.44 110 ALA A C 1
ATOM 864 O O . ALA A 1 110 ? 14.844 13.039 5.949 1 97.44 110 ALA A O 1
ATOM 865 N N . LEU A 1 111 ? 16.141 13.633 4.219 1 97.75 111 LEU A N 1
ATOM 866 C CA . LEU A 1 111 ? 16.469 12.25 3.889 1 97.75 111 LEU A CA 1
ATOM 867 C C . LEU A 1 111 ? 17.281 11.602 5 1 97.75 111 LEU A C 1
ATOM 869 O O . LEU A 1 111 ? 17.047 10.445 5.352 1 97.75 111 LEU A O 1
ATOM 873 N N . ALA A 1 112 ? 18.188 12.32 5.516 1 97.12 112 ALA A N 1
ATOM 874 C CA . ALA A 1 112 ? 19.016 11.812 6.602 1 97.12 112 ALA A CA 1
ATOM 875 C C . ALA A 1 112 ? 18.172 11.477 7.828 1 97.12 112 ALA A C 1
ATOM 877 O O . ALA A 1 112 ? 18.375 10.453 8.477 1 97.12 112 ALA A O 1
ATOM 878 N N . ASP A 1 113 ? 17.203 12.328 8.125 1 95.19 113 ASP A N 1
ATOM 879 C CA . ASP A 1 113 ? 16.297 12.117 9.25 1 95.19 113 ASP A CA 1
ATOM 880 C C . ASP A 1 113 ? 15.531 10.805 9.102 1 95.19 113 ASP A C 1
ATOM 882 O O . ASP A 1 113 ? 15.164 10.18 10.102 1 95.19 113 ASP A O 1
ATOM 886 N N . MET A 1 114 ? 15.359 10.406 7.844 1 95.06 114 MET A N 1
ATOM 887 C CA . MET A 1 114 ? 14.594 9.195 7.57 1 95.06 114 MET A CA 1
ATOM 888 C C . MET A 1 114 ? 15.523 8.016 7.297 1 95.06 114 MET A C 1
ATOM 890 O O . MET A 1 114 ? 15.062 6.922 6.965 1 95.06 114 MET A O 1
ATOM 894 N N . GLY A 1 115 ? 16.812 8.234 7.367 1 94.19 115 GLY A N 1
ATOM 895 C CA . GLY A 1 115 ? 17.766 7.176 7.074 1 94.19 115 GLY A CA 1
ATOM 896 C C . GLY A 1 115 ? 17.781 6.77 5.609 1 94.19 115 GLY A C 1
ATOM 897 O O . GLY A 1 115 ? 17.969 5.598 5.289 1 94.19 115 GLY A O 1
ATOM 898 N N . LEU A 1 116 ? 17.547 7.75 4.707 1 96.75 116 LEU A N 1
ATOM 899 C CA . LEU A 1 116 ? 17.375 7.422 3.295 1 96.75 116 LEU A CA 1
ATOM 900 C C . LEU A 1 116 ? 18.406 8.148 2.434 1 96.75 116 LEU A C 1
ATOM 902 O O . LEU A 1 116 ? 18.203 8.32 1.231 1 96.75 116 LEU A O 1
ATOM 906 N N . SER A 1 117 ? 19.484 8.617 3.014 1 97.25 117 SER A N 1
ATOM 907 C CA . SER A 1 117 ? 20.484 9.43 2.312 1 97.25 117 SER A CA 1
ATOM 908 C C . SER A 1 117 ? 21.016 8.703 1.082 1 97.25 117 SER A C 1
ATOM 910 O O . SER A 1 117 ? 21.266 9.328 0.047 1 97.25 117 SER A O 1
ATOM 912 N N . ASP A 1 118 ? 21.156 7.395 1.176 1 94.31 118 ASP A N 1
ATOM 913 C CA . ASP A 1 118 ? 21.734 6.605 0.098 1 94.31 118 ASP A CA 1
ATOM 914 C C . ASP A 1 118 ? 20.812 6.566 -1.119 1 94.31 118 ASP A C 1
ATOM 916 O O . ASP A 1 118 ? 21.25 6.238 -2.225 1 94.31 118 ASP A O 1
ATOM 920 N N . LEU A 1 119 ? 19.609 6.977 -0.985 1 96.44 119 LEU A N 1
ATOM 921 C CA . LEU A 1 119 ? 18.641 6.902 -2.07 1 96.44 119 LEU A CA 1
ATOM 922 C C . LEU A 1 119 ? 18.641 8.188 -2.885 1 96.44 119 LEU A C 1
ATOM 924 O O . LEU A 1 119 ? 18.047 8.242 -3.967 1 96.44 119 LEU A O 1
ATOM 928 N N . ALA A 1 120 ? 19.281 9.211 -2.453 1 97.81 120 ALA A N 1
ATOM 929 C CA . ALA A 1 120 ? 19.188 10.578 -2.965 1 97.81 120 ALA A CA 1
ATOM 930 C C . ALA A 1 120 ? 19.406 10.609 -4.477 1 97.81 120 ALA A 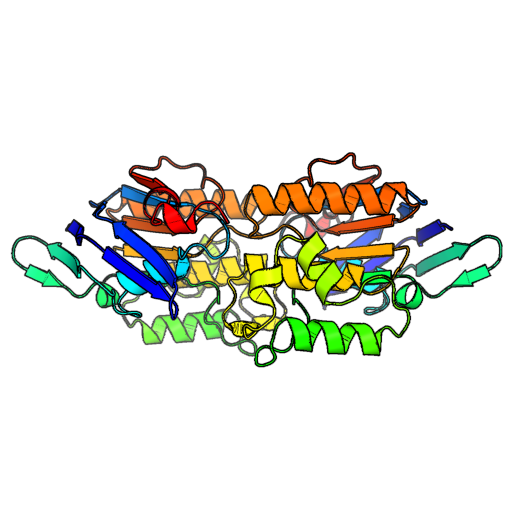C 1
ATOM 932 O O . ALA A 1 120 ? 18.641 11.234 -5.207 1 97.81 120 ALA A O 1
ATOM 933 N N . PRO A 1 121 ? 20.391 9.883 -4.973 1 97 121 PRO A N 1
ATOM 934 C CA . PRO A 1 121 ? 20.656 10.039 -6.402 1 97 121 PRO A CA 1
ATOM 935 C C . PRO A 1 121 ? 19.797 9.141 -7.273 1 97 121 PRO A C 1
ATOM 937 O O . PRO A 1 121 ? 19.781 9.289 -8.5 1 97 121 PRO A O 1
ATOM 940 N N . LEU A 1 122 ? 19.078 8.234 -6.762 1 96.38 122 LEU A N 1
ATOM 941 C CA . LEU A 1 122 ? 18.312 7.238 -7.52 1 96.38 122 LEU A CA 1
ATOM 942 C C . LEU A 1 122 ? 17.016 7.832 -8.039 1 96.38 122 LEU A C 1
ATOM 944 O O . LEU A 1 122 ? 16.375 8.633 -7.355 1 96.38 122 LEU A O 1
ATOM 948 N N . PRO A 1 123 ? 16.672 7.406 -9.266 1 97.25 123 PRO A N 1
ATOM 949 C CA . PRO A 1 123 ? 15.32 7.77 -9.703 1 97.25 123 PRO A CA 1
ATOM 950 C C . PRO A 1 123 ? 14.234 7.219 -8.781 1 97.25 123 PRO A C 1
ATOM 952 O O . PRO A 1 123 ? 14.359 6.105 -8.266 1 97.25 123 PRO A O 1
ATOM 955 N N . PHE A 1 124 ? 13.164 8 -8.625 1 97.94 124 PHE A N 1
ATOM 956 C CA . PHE A 1 124 ? 12.109 7.648 -7.691 1 97.94 124 PHE A CA 1
ATOM 957 C C . PHE A 1 124 ? 11.453 6.324 -8.078 1 97.94 124 PHE A C 1
ATOM 959 O O . PHE A 1 124 ? 11.086 5.531 -7.215 1 97.94 124 PHE A O 1
ATOM 966 N N . ASN A 1 125 ? 11.336 6.027 -9.352 1 96 125 ASN A N 1
ATOM 967 C CA . ASN A 1 125 ? 10.547 4.895 -9.844 1 96 125 ASN A CA 1
ATOM 968 C C . ASN A 1 125 ? 11.25 3.568 -9.57 1 96 125 ASN A C 1
ATOM 970 O O . ASN A 1 125 ? 10.633 2.506 -9.664 1 96 125 ASN A O 1
ATOM 974 N N . VAL A 1 126 ? 12.547 3.535 -9.227 1 93.75 126 VAL A N 1
ATOM 975 C CA . VAL A 1 126 ? 13.273 2.287 -9.023 1 93.75 126 VAL A CA 1
ATOM 976 C C . VAL A 1 126 ? 13.18 1.866 -7.562 1 93.75 126 VAL A C 1
ATOM 978 O O . VAL A 1 126 ? 13.586 0.758 -7.199 1 93.75 126 VAL A O 1
ATOM 981 N N . LEU A 1 127 ? 12.68 2.77 -6.738 1 95.75 127 LEU A N 1
ATOM 982 C CA . LEU A 1 127 ? 12.555 2.48 -5.312 1 95.75 127 LEU A CA 1
ATOM 983 C C . LEU A 1 127 ? 11.461 1.452 -5.062 1 95.75 127 LEU A C 1
ATOM 985 O O . LEU A 1 127 ? 10.531 1.316 -5.863 1 95.75 127 LEU A O 1
ATOM 989 N N . SER A 1 128 ? 11.617 0.707 -3.992 1 94.44 128 SER A N 1
ATOM 990 C CA . SER A 1 128 ? 10.523 -0.153 -3.545 1 94.44 128 SER A CA 1
ATOM 991 C C . SER A 1 128 ? 9.32 0.668 -3.098 1 94.44 128 SER A C 1
ATOM 993 O O . SER A 1 128 ? 9.445 1.868 -2.838 1 94.44 128 SER A O 1
ATOM 995 N N . THR A 1 129 ? 8.211 0.077 -2.967 1 93.31 129 THR A N 1
ATOM 996 C CA . THR A 1 129 ? 6.984 0.748 -2.539 1 93.31 129 THR A CA 1
ATOM 997 C C . THR A 1 129 ? 7.176 1.403 -1.174 1 93.31 129 THR A C 1
ATOM 999 O O . THR A 1 129 ? 6.781 2.553 -0.97 1 93.31 129 THR A O 1
ATOM 1002 N N . GLY A 1 130 ? 7.789 0.656 -0.243 1 95.38 130 GLY A N 1
ATOM 1003 C CA . GLY A 1 130 ? 8.031 1.207 1.081 1 95.38 130 GLY A CA 1
ATOM 1004 C C . GLY A 1 130 ? 9 2.375 1.071 1 95.38 130 GLY A C 1
ATOM 1005 O O . GLY A 1 130 ? 8.812 3.354 1.796 1 95.38 130 GLY A O 1
ATOM 1006 N N . GLN A 1 131 ? 9.992 2.248 0.264 1 96.19 131 GLN A N 1
ATOM 1007 C CA . GLN A 1 131 ? 10.953 3.342 0.141 1 96.19 131 GLN A CA 1
ATOM 1008 C C . GLN A 1 131 ? 10.297 4.59 -0.439 1 96.19 131 GLN A C 1
ATOM 1010 O O . GLN A 1 131 ? 10.539 5.703 0.035 1 96.19 131 GLN A O 1
ATOM 1015 N N . LYS A 1 132 ? 9.484 4.363 -1.438 1 97.31 132 LYS A N 1
ATOM 1016 C CA . LYS A 1 132 ? 8.742 5.477 -2.027 1 97.31 132 LYS A CA 1
ATOM 1017 C C . LYS A 1 132 ? 7.902 6.195 -0.979 1 97.31 132 LYS A C 1
ATOM 1019 O O . LYS A 1 132 ? 7.895 7.426 -0.914 1 97.31 132 LYS A O 1
ATOM 1024 N N . ARG A 1 133 ? 7.227 5.438 -0.191 1 96.88 133 ARG A N 1
ATOM 1025 C CA . ARG A 1 133 ? 6.363 6.012 0.836 1 96.88 133 ARG A CA 1
ATOM 1026 C C . ARG A 1 133 ? 7.176 6.805 1.852 1 96.88 133 ARG A C 1
ATOM 1028 O O . ARG A 1 133 ? 6.781 7.906 2.246 1 96.88 133 ARG A O 1
ATOM 1035 N N . CYS A 1 134 ? 8.297 6.293 2.242 1 97.88 134 CYS A N 1
ATOM 1036 C CA . CYS A 1 134 ? 9.164 6.973 3.193 1 97.88 134 CYS A CA 1
ATOM 1037 C C . CYS A 1 134 ? 9.688 8.281 2.611 1 97.88 134 CYS A C 1
ATOM 1039 O O . CYS A 1 134 ? 9.75 9.297 3.311 1 97.88 134 CYS A O 1
ATOM 1041 N N . VAL A 1 135 ? 10.047 8.242 1.38 1 98.06 135 VAL A N 1
ATOM 1042 C CA . VAL A 1 135 ? 10.516 9.453 0.714 1 98.06 135 VAL A CA 1
ATOM 1043 C C . VAL A 1 135 ? 9.391 10.484 0.673 1 98.06 135 VAL A C 1
ATOM 1045 O O . VAL A 1 135 ? 9.625 11.672 0.909 1 98.06 135 VAL A O 1
ATOM 1048 N N . ALA A 1 136 ? 8.203 10.031 0.371 1 97.94 136 ALA A N 1
ATOM 1049 C CA . ALA A 1 136 ? 7.047 10.93 0.357 1 97.94 136 ALA A CA 1
ATOM 1050 C C . ALA A 1 136 ? 6.836 11.57 1.724 1 97.94 136 ALA A C 1
ATOM 1052 O O . ALA A 1 136 ? 6.469 12.75 1.813 1 97.94 136 ALA A O 1
ATOM 1053 N N . ILE A 1 137 ? 7.074 10.867 2.766 1 97.69 137 ILE A N 1
ATOM 1054 C CA . ILE A 1 137 ? 6.918 11.391 4.117 1 97.69 137 ILE A CA 1
ATOM 1055 C C . ILE A 1 137 ? 8.039 12.383 4.422 1 97.69 137 ILE A C 1
ATOM 1057 O O . ILE A 1 137 ? 7.824 13.383 5.109 1 97.69 137 ILE A O 1
ATOM 1061 N N . ALA A 1 138 ? 9.25 12.094 3.9 1 97.31 138 ALA A N 1
ATOM 1062 C CA . ALA A 1 138 ? 10.359 13.031 4.062 1 97.31 138 ALA A CA 1
ATOM 1063 C C . ALA A 1 138 ? 9.992 14.414 3.533 1 97.31 138 ALA A C 1
ATOM 1065 O O . ALA A 1 138 ? 10.477 15.43 4.047 1 97.31 138 ALA A O 1
ATOM 1066 N N . ARG A 1 139 ? 9.156 14.438 2.568 1 96.75 139 ARG A N 1
ATOM 1067 C CA . ARG A 1 139 ? 8.695 15.688 1.973 1 96.75 139 ARG A CA 1
ATOM 1068 C C . ARG A 1 139 ? 8.023 16.578 3.014 1 96.75 139 ARG A C 1
ATOM 1070 O O . ARG A 1 139 ? 8.102 17.797 2.943 1 96.75 139 ARG A O 1
ATOM 1077 N N . LEU A 1 140 ? 7.406 15.992 4.027 1 96 140 LEU A N 1
ATOM 1078 C CA . LEU A 1 140 ? 6.684 16.75 5.051 1 96 140 LEU A CA 1
ATOM 1079 C C . LEU A 1 140 ? 7.648 17.531 5.938 1 96 140 LEU A C 1
ATOM 1081 O O . LEU A 1 140 ? 7.25 18.5 6.59 1 96 140 LEU A O 1
ATOM 1085 N N . LEU A 1 141 ? 8.875 17.125 5.887 1 96.94 141 LEU A N 1
ATOM 1086 C CA . LEU A 1 141 ? 9.875 17.703 6.77 1 96.94 141 LEU A CA 1
ATOM 1087 C C . LEU A 1 141 ? 10.492 18.953 6.137 1 96.94 141 LEU A C 1
ATOM 1089 O O . LEU A 1 141 ? 11.18 19.719 6.812 1 96.94 141 LEU A O 1
ATOM 1093 N N . LEU A 1 142 ? 10.234 19.172 4.883 1 97.19 142 LEU A N 1
ATOM 1094 C CA . LEU A 1 142 ? 10.891 20.234 4.137 1 97.19 142 LEU A CA 1
ATOM 1095 C C . LEU A 1 142 ? 10.398 21.609 4.598 1 97.19 142 LEU A C 1
ATOM 1097 O O . LEU A 1 142 ? 11.125 22.609 4.492 1 97.19 142 LEU A O 1
ATOM 1101 N N . SER A 1 143 ? 9.172 21.672 5.047 1 96.5 143 SER A N 1
ATOM 1102 C CA . SER A 1 143 ? 8.547 22.875 5.559 1 96.5 143 SER A CA 1
ATOM 1103 C C . SER A 1 143 ? 7.633 22.578 6.738 1 96.5 143 SER A C 1
ATOM 1105 O O . SER A 1 143 ? 7.027 21.5 6.797 1 96.5 143 SER A O 1
ATOM 1107 N N . TYR A 1 144 ? 7.582 23.516 7.539 1 95.44 144 TYR A N 1
ATOM 1108 C CA . TYR A 1 144 ? 6.723 23.281 8.695 1 95.44 144 TYR A CA 1
ATOM 1109 C C . TYR A 1 144 ? 5.27 23.594 8.367 1 95.44 144 TYR A C 1
ATOM 1111 O O . TYR A 1 144 ? 4.969 24.688 7.863 1 95.44 144 TYR A O 1
ATOM 1119 N N . ARG A 1 145 ? 4.457 22.703 8.625 1 96.5 145 ARG A N 1
ATOM 1120 C CA . ARG A 1 145 ? 3.01 22.891 8.672 1 96.5 145 ARG A CA 1
ATOM 1121 C C . ARG A 1 145 ? 2.42 22.266 9.93 1 96.5 145 ARG A C 1
ATOM 1123 O O . ARG A 1 145 ? 2.705 21.109 10.25 1 96.5 145 ARG A O 1
ATOM 1130 N N . PRO A 1 146 ? 1.6 22.969 10.633 1 96.88 146 PRO A N 1
ATOM 1131 C CA . PRO A 1 146 ? 1.115 22.484 11.93 1 96.88 146 PRO A CA 1
ATOM 1132 C C . PRO A 1 146 ? 0.208 21.266 11.797 1 96.88 146 PRO A C 1
ATOM 1134 O O . PRO A 1 146 ? 0.082 20.484 12.742 1 96.88 146 PRO A O 1
ATOM 1137 N N . ILE A 1 147 ? -0.394 21.078 10.664 1 98.44 147 ILE A N 1
ATOM 1138 C CA . ILE A 1 147 ? -1.353 19.984 10.523 1 98.44 147 ILE A CA 1
ATOM 1139 C C . ILE A 1 147 ? -0.861 19 9.469 1 98.44 147 ILE A C 1
ATOM 1141 O O . ILE A 1 147 ? -0.528 19.391 8.344 1 98.44 147 ILE A O 1
ATOM 1145 N N . TRP A 1 148 ? -0.764 17.766 9.844 1 98.69 148 TRP A N 1
ATOM 1146 C CA . TRP A 1 148 ? -0.486 16.688 8.898 1 98.69 148 TRP A CA 1
ATOM 1147 C C . TRP A 1 148 ? -1.726 15.828 8.672 1 98.69 148 TRP A C 1
ATOM 1149 O O . TRP A 1 148 ? -2.305 15.297 9.617 1 98.69 148 TRP A O 1
ATOM 1159 N N . ILE A 1 149 ? -2.197 15.727 7.449 1 98.69 149 ILE A N 1
ATOM 1160 C CA . ILE A 1 149 ? -3.307 14.875 7.035 1 98.69 149 ILE A CA 1
ATOM 1161 C C . ILE A 1 149 ? -2.785 13.734 6.164 1 98.69 149 ILE A C 1
ATOM 1163 O O . ILE A 1 149 ? -2.328 13.961 5.043 1 98.69 149 ILE A O 1
ATOM 1167 N N . LEU A 1 150 ? -2.908 12.508 6.633 1 98.38 150 LEU A N 1
ATOM 1168 C CA . LEU A 1 150 ? -2.164 11.398 6.059 1 98.38 150 LEU A CA 1
ATOM 1169 C C . LEU A 1 150 ? -3.096 10.234 5.719 1 98.38 150 LEU A C 1
ATOM 1171 O O . LEU A 1 150 ? -3.871 9.789 6.566 1 98.38 150 LEU A O 1
ATOM 1175 N N . ASP A 1 151 ? -2.996 9.789 4.52 1 97.56 151 ASP A N 1
ATOM 1176 C CA . ASP A 1 151 ? -3.771 8.633 4.078 1 97.56 151 ASP A CA 1
ATOM 1177 C C . ASP A 1 151 ? -2.91 7.371 4.055 1 97.56 151 ASP A C 1
ATOM 1179 O O . ASP A 1 151 ? -2.096 7.188 3.146 1 97.56 151 ASP A O 1
ATOM 1183 N N . GLU A 1 152 ? -3.051 6.504 5.059 1 95.69 152 GLU A N 1
ATOM 1184 C CA . GLU A 1 152 ? -2.369 5.223 5.219 1 95.69 152 GLU A CA 1
ATOM 1185 C C . GLU A 1 152 ? -0.854 5.391 5.137 1 95.69 152 GLU A C 1
ATOM 1187 O O . GLU A 1 152 ? -0.192 4.715 4.348 1 95.69 152 GLU A O 1
ATOM 1192 N N . PRO A 1 153 ? -0.33 6.137 6.043 1 96.38 153 PRO A N 1
ATOM 1193 C CA . PRO A 1 153 ? 1.084 6.504 5.934 1 96.38 153 PRO A CA 1
ATOM 1194 C C . PRO A 1 153 ? 2.023 5.328 6.191 1 96.38 153 PRO A C 1
ATOM 1196 O O . PRO A 1 153 ? 3.166 5.332 5.73 1 96.38 153 PRO A O 1
ATOM 1199 N N . ILE A 1 154 ? 1.579 4.27 6.836 1 93.75 154 ILE A N 1
ATOM 1200 C CA . ILE A 1 154 ? 2.529 3.23 7.223 1 93.75 154 ILE A CA 1
ATOM 1201 C C . ILE A 1 154 ? 2.266 1.962 6.414 1 93.75 154 ILE A C 1
ATOM 1203 O O . ILE A 1 154 ? 2.883 0.923 6.66 1 93.75 154 ILE A O 1
ATOM 1207 N N . SER A 1 155 ? 1.346 2.018 5.492 1 90.44 155 SER A N 1
ATOM 1208 C CA . SER A 1 155 ? 1.021 0.848 4.684 1 90.44 155 SER A CA 1
ATOM 1209 C C . SER A 1 155 ? 2.223 0.393 3.861 1 90.44 155 SER A C 1
ATOM 1211 O O . SER A 1 155 ? 2.852 1.2 3.176 1 90.44 155 SER A O 1
ATOM 1213 N N . GLY A 1 156 ? 2.547 -0.884 3.99 1 89.5 156 GLY A N 1
ATOM 1214 C CA . GLY A 1 156 ? 3.607 -1.452 3.172 1 89.5 156 GLY A CA 1
ATOM 1215 C C . GLY A 1 156 ? 4.992 -1.225 3.748 1 89.5 156 GLY A C 1
ATOM 1216 O O . GLY A 1 156 ? 5.996 -1.567 3.119 1 89.5 156 GLY A O 1
ATOM 1217 N N . LEU A 1 157 ? 5.035 -0.674 4.941 1 94.25 157 LEU A N 1
ATOM 1218 C CA . LEU A 1 157 ? 6.332 -0.378 5.539 1 94.25 157 LEU A CA 1
ATOM 1219 C C . LEU A 1 157 ? 6.801 -1.533 6.418 1 94.25 157 LEU A C 1
ATOM 1221 O O . LEU A 1 157 ? 5.984 -2.215 7.043 1 94.25 157 LEU A O 1
ATOM 1225 N N . ASP A 1 158 ? 8.109 -1.708 6.465 1 94.38 158 ASP A N 1
ATOM 1226 C CA . ASP A 1 158 ? 8.672 -2.697 7.379 1 94.38 158 ASP A CA 1
ATOM 1227 C C . ASP A 1 158 ? 8.695 -2.17 8.812 1 94.38 158 ASP A C 1
ATOM 1229 O O . ASP A 1 158 ? 8.336 -1.017 9.062 1 94.38 158 ASP A O 1
ATOM 1233 N N . SER A 1 159 ? 9.102 -2.979 9.727 1 93.88 159 SER A N 1
ATOM 1234 C CA . SER A 1 159 ? 9.031 -2.652 11.141 1 93.88 159 SER A CA 1
ATOM 1235 C C . SER A 1 159 ? 9.945 -1.477 11.484 1 93.88 159 SER A C 1
ATOM 1237 O O . SER A 1 159 ? 9.578 -0.617 12.289 1 93.88 159 SER A O 1
ATOM 1239 N N . HIS A 1 160 ? 11.07 -1.453 10.891 1 94.56 160 HIS A N 1
ATOM 1240 C CA . HIS A 1 160 ? 12.016 -0.371 11.156 1 94.56 160 HIS A CA 1
ATOM 1241 C C . HIS A 1 160 ? 11.445 0.974 10.711 1 94.56 160 HIS A C 1
ATOM 1243 O O . HIS A 1 160 ? 11.461 1.94 11.477 1 94.56 160 HIS A O 1
ATOM 1249 N N . ALA A 1 161 ? 10.945 1.012 9.539 1 95.44 161 ALA A N 1
ATOM 1250 C CA . ALA A 1 161 ? 10.344 2.236 9.016 1 95.44 161 ALA A CA 1
ATOM 1251 C C . ALA A 1 161 ? 9.148 2.666 9.852 1 95.44 161 ALA A C 1
ATOM 1253 O O . ALA A 1 161 ? 8.953 3.857 10.102 1 95.44 161 ALA A O 1
ATOM 1254 N N . GLN A 1 162 ? 8.391 1.721 10.266 1 95.44 162 GLN A N 1
ATOM 1255 C CA . GLN A 1 162 ? 7.234 2.033 11.102 1 95.44 162 GLN A CA 1
ATOM 1256 C C . GLN A 1 162 ? 7.66 2.697 12.406 1 95.44 162 GLN A C 1
ATOM 1258 O O . GLN A 1 162 ? 7.043 3.668 12.844 1 95.44 162 GLN A O 1
ATOM 1263 N N . THR A 1 163 ? 8.641 2.17 12.984 1 96 163 THR A N 1
ATOM 1264 C CA . THR A 1 163 ? 9.156 2.732 14.234 1 96 163 THR A CA 1
ATOM 1265 C C . THR A 1 163 ? 9.688 4.145 14.008 1 96 163 THR A C 1
ATOM 1267 O O . THR A 1 163 ? 9.414 5.047 14.805 1 96 163 THR A O 1
ATOM 1270 N N . LEU A 1 164 ? 10.383 4.281 12.984 1 96.31 164 LEU A N 1
ATOM 1271 C CA . LEU A 1 164 ? 10.906 5.598 12.633 1 96.31 164 LEU A CA 1
ATOM 1272 C C . LEU A 1 164 ? 9.773 6.605 12.453 1 96.31 164 LEU A C 1
ATOM 1274 O O . LEU A 1 164 ? 9.844 7.727 12.961 1 96.31 164 LEU A O 1
ATOM 1278 N N . LEU A 1 165 ? 8.773 6.227 11.789 1 97 165 LEU A N 1
ATOM 1279 C CA . LEU A 1 165 ? 7.645 7.117 11.547 1 97 165 LEU A CA 1
ATOM 1280 C C . LEU A 1 165 ? 6.906 7.43 12.844 1 97 165 LEU A C 1
ATOM 1282 O O . LEU A 1 165 ? 6.457 8.555 13.055 1 97 165 LEU A O 1
ATOM 1286 N N . ALA A 1 166 ? 6.77 6.457 13.664 1 97.12 166 ALA A N 1
ATOM 1287 C CA . ALA A 1 166 ? 6.145 6.688 14.961 1 97.12 166 ALA A CA 1
ATOM 1288 C C . ALA A 1 166 ? 6.875 7.781 15.734 1 97.12 166 ALA A C 1
ATOM 1290 O O . ALA A 1 166 ? 6.242 8.672 16.312 1 97.12 166 ALA A O 1
ATOM 1291 N N . ASN A 1 167 ? 8.141 7.695 15.711 1 97.38 167 ASN A N 1
ATOM 1292 C CA . ASN A 1 167 ? 8.953 8.703 16.375 1 97.38 167 ASN A CA 1
ATOM 1293 C C . ASN A 1 167 ? 8.789 10.078 15.734 1 97.38 167 ASN A C 1
ATOM 1295 O O . ASN A 1 167 ? 8.703 11.086 16.438 1 97.38 167 ASN A O 1
ATOM 1299 N N . LEU A 1 168 ? 8.758 10.055 14.5 1 97.38 168 LEU A N 1
ATOM 1300 C CA . LEU A 1 168 ? 8.57 11.297 13.758 1 97.38 168 LEU A CA 1
ATOM 1301 C C . LEU A 1 168 ? 7.219 11.93 14.078 1 97.38 168 LEU A C 1
ATOM 1303 O O . LEU A 1 168 ? 7.133 13.133 14.305 1 97.38 168 LEU A O 1
ATOM 1307 N N . PHE A 1 169 ? 6.172 11.117 14.086 1 98.12 169 PHE A N 1
ATOM 1308 C CA . PHE A 1 169 ? 4.836 11.594 14.414 1 98.12 169 PHE A CA 1
ATOM 1309 C C . PHE A 1 169 ? 4.801 12.156 15.836 1 98.12 169 PHE A C 1
ATOM 1311 O O . PHE A 1 169 ? 4.27 13.25 16.062 1 98.12 169 PHE A O 1
ATOM 1318 N N . GLN A 1 170 ? 5.438 11.445 16.703 1 98.19 170 GLN A N 1
ATOM 1319 C CA . GLN A 1 170 ? 5.477 11.891 18.094 1 98.19 170 GLN A CA 1
ATOM 1320 C C . GLN A 1 170 ? 6.191 13.227 18.234 1 98.19 170 GLN A C 1
ATOM 1322 O O . GLN A 1 170 ? 5.746 14.109 18.969 1 98.19 170 GLN A O 1
ATOM 1327 N N . ARG A 1 171 ? 7.285 13.352 17.578 1 97.25 171 ARG A N 1
ATOM 1328 C CA . ARG A 1 171 ? 8.039 14.602 17.609 1 97.25 171 ARG A CA 1
ATOM 1329 C C . ARG A 1 171 ? 7.199 15.766 17.078 1 97.25 171 ARG A C 1
ATOM 1331 O O . ARG A 1 171 ? 7.188 16.844 17.688 1 97.25 171 ARG A O 1
ATOM 1338 N N . HIS A 1 172 ? 6.52 15.578 15.984 1 97.69 172 HIS A N 1
ATOM 1339 C CA . HIS A 1 172 ? 5.648 16.609 15.43 1 97.69 172 HIS A CA 1
ATOM 1340 C C . HIS A 1 172 ? 4.578 17.016 16.438 1 97.69 172 HIS A C 1
ATOM 1342 O O . HIS A 1 172 ? 4.324 18.203 16.625 1 97.69 172 HIS A O 1
ATOM 1348 N N . LEU A 1 173 ? 3.998 16.062 17.078 1 98.31 173 LEU A N 1
ATOM 1349 C CA . LEU A 1 173 ? 2.969 16.328 18.078 1 98.31 173 LEU A CA 1
ATOM 1350 C C . LEU A 1 173 ? 3.547 17.078 19.266 1 98.31 173 LEU A C 1
ATOM 1352 O O . LEU A 1 173 ? 2.939 18.047 19.75 1 98.31 173 LEU A O 1
ATOM 1356 N N . ASN A 1 174 ? 4.719 16.703 19.625 1 97.81 174 ASN A N 1
ATOM 1357 C CA . ASN A 1 174 ? 5.371 17.344 20.75 1 97.81 174 ASN A CA 1
ATOM 1358 C C . ASN A 1 174 ? 5.656 18.812 20.469 1 97.81 174 ASN A C 1
ATOM 1360 O O . ASN A 1 174 ? 5.691 19.641 21.391 1 97.81 174 ASN A O 1
ATOM 1364 N N . GLN A 1 175 ? 5.777 19.141 19.281 1 96.75 175 GLN A N 1
ATOM 1365 C CA . GLN A 1 175 ? 6.113 20.5 18.875 1 96.75 175 GLN A CA 1
ATOM 1366 C C . GLN A 1 175 ? 4.852 21.328 18.625 1 96.75 175 GLN A C 1
ATOM 1368 O O . GLN A 1 175 ? 4.926 22.438 18.094 1 96.75 175 GLN A O 1
ATOM 1373 N N . GLY A 1 176 ? 3.758 20.75 18.922 1 97.31 176 GLY A N 1
ATOM 1374 C CA . GLY A 1 176 ? 2.51 21.5 18.828 1 97.31 176 GLY A CA 1
ATOM 1375 C C . GLY A 1 176 ? 1.721 21.188 17.578 1 97.31 176 GLY A C 1
ATOM 1376 O O . GLY A 1 176 ? 0.722 21.844 17.281 1 97.31 176 GLY A O 1
ATOM 1377 N N . GLY A 1 177 ? 2.17 20.188 16.844 1 97.81 177 GLY A N 1
ATOM 1378 C CA . GLY A 1 177 ? 1.477 19.797 15.625 1 97.81 177 GLY A CA 1
ATOM 1379 C C . GLY A 1 177 ? 0.241 18.953 15.875 1 97.81 177 GLY A C 1
ATOM 1380 O O . GLY A 1 177 ? 0.011 18.5 17 1 97.81 177 GLY A O 1
ATOM 1381 N N . MET A 1 178 ? -0.599 18.812 14.867 1 98.62 178 MET A N 1
ATOM 1382 C CA . MET A 1 178 ? -1.767 17.938 14.828 1 98.62 178 MET A CA 1
ATOM 1383 C C . MET A 1 178 ? -1.641 16.906 13.703 1 98.62 178 MET A C 1
ATOM 1385 O O . MET A 1 178 ? -1.08 17.203 12.641 1 98.62 178 MET A O 1
ATOM 1389 N N . ILE A 1 179 ? -2.172 15.758 13.953 1 98.75 179 ILE A N 1
ATOM 1390 C CA . ILE A 1 179 ? -2.156 14.742 12.914 1 98.75 179 ILE A CA 1
ATOM 1391 C C . ILE A 1 179 ? -3.545 14.117 12.773 1 98.75 179 ILE A C 1
ATOM 1393 O O . ILE A 1 179 ? -4.18 13.781 13.773 1 98.75 179 ILE A O 1
ATOM 1397 N N . ILE A 1 180 ? -4.039 14.07 11.57 1 98.75 180 ILE A N 1
ATOM 1398 C CA . ILE A 1 180 ? -5.188 13.258 11.188 1 98.75 180 ILE A CA 1
ATOM 1399 C C . ILE A 1 180 ? -4.75 12.172 10.203 1 98.75 180 ILE A C 1
ATOM 1401 O O . ILE A 1 180 ? -4.176 12.477 9.148 1 98.75 180 ILE A O 1
ATOM 1405 N N . ALA A 1 181 ? -5.035 10.938 10.539 1 98.44 181 ALA A N 1
ATOM 1406 C CA . ALA A 1 181 ? -4.562 9.859 9.672 1 98.44 181 ALA A CA 1
ATOM 1407 C C . ALA A 1 181 ? -5.625 8.781 9.5 1 98.44 181 ALA A C 1
ATOM 1409 O O . ALA A 1 181 ? -6.258 8.367 10.477 1 98.44 181 ALA A O 1
ATOM 1410 N N . ALA A 1 182 ? -5.875 8.438 8.273 1 97.62 182 ALA A N 1
ATOM 1411 C CA . ALA A 1 182 ? -6.605 7.199 7.996 1 97.62 182 ALA A CA 1
ATOM 1412 C C . ALA A 1 182 ? -5.688 5.984 8.078 1 97.62 182 ALA A C 1
ATOM 1414 O O . ALA A 1 182 ? -4.59 5.988 7.512 1 97.62 182 ALA A O 1
ATOM 1415 N N . THR A 1 183 ? -6.098 4.938 8.828 1 94.75 183 THR A N 1
ATOM 1416 C CA . THR A 1 183 ? -5.215 3.787 9 1 94.75 183 THR A CA 1
ATOM 1417 C C . THR A 1 183 ? -6.016 2.541 9.375 1 94.75 183 THR A C 1
ATOM 1419 O O . THR A 1 183 ? -7.125 2.645 9.898 1 94.75 183 THR A O 1
ATOM 1422 N N . HIS A 1 184 ? -5.379 1.405 9.094 1 90.38 184 HIS A N 1
ATOM 1423 C CA . HIS A 1 184 ? -5.938 0.129 9.523 1 90.38 184 HIS A CA 1
ATOM 1424 C C . HIS A 1 184 ? -5.207 -0.41 10.742 1 90.38 184 HIS A C 1
ATOM 1426 O O . HIS A 1 184 ? -5.668 -1.359 11.383 1 90.38 184 HIS A O 1
ATOM 1432 N N . SER A 1 185 ? -4.156 0.228 11.07 1 87.62 185 SER A N 1
ATOM 1433 C CA . SER A 1 185 ? -3.342 -0.233 12.195 1 87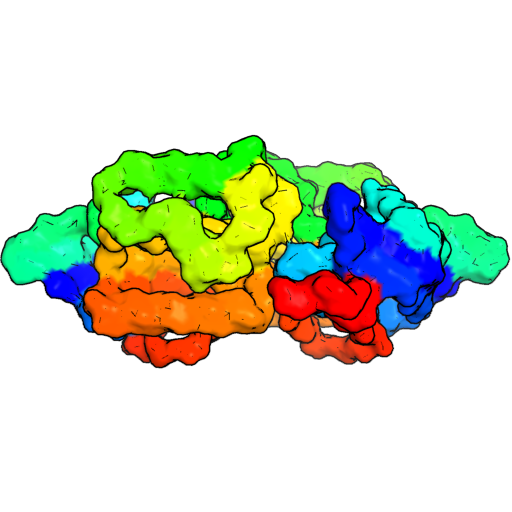.62 185 SER A CA 1
ATOM 1434 C C . SER A 1 185 ? -2.852 0.937 13.039 1 87.62 185 SER A C 1
ATOM 1436 O O . SER A 1 185 ? -2.66 2.043 12.531 1 87.62 185 SER A O 1
ATOM 1438 N N . PRO A 1 186 ? -2.523 0.663 14.266 1 90.06 186 PRO A N 1
ATOM 1439 C CA . PRO A 1 186 ? -1.989 1.717 15.133 1 90.06 186 PRO A CA 1
ATOM 1440 C C . PRO A 1 186 ? -0.564 2.121 14.758 1 90.06 186 PRO A C 1
ATOM 1442 O O . PRO A 1 186 ? 0.183 1.314 14.195 1 90.06 186 PRO A O 1
ATOM 1445 N N . PHE A 1 187 ? -0.226 3.307 15.141 1 92.38 187 PHE A N 1
ATOM 1446 C CA . PHE A 1 187 ? 1.111 3.812 14.859 1 92.38 187 PHE A CA 1
ATOM 1447 C C . PHE A 1 187 ? 2.068 3.477 15.992 1 92.38 187 PHE A C 1
ATOM 1449 O O . PHE A 1 187 ? 3.287 3.576 15.836 1 92.38 187 PHE A O 1
ATOM 1456 N N . GLY A 1 188 ? 1.563 3.064 17.047 1 91.38 188 GLY A N 1
ATOM 1457 C CA . GLY A 1 188 ? 2.398 2.82 18.219 1 91.38 188 GLY A CA 1
ATOM 1458 C C . GLY A 1 188 ? 2.531 4.035 19.125 1 91.38 188 GLY A C 1
ATOM 1459 O O . GLY A 1 188 ? 3.447 4.105 19.938 1 91.38 188 GLY A O 1
ATOM 1460 N N . ILE A 1 189 ? 1.782 5.066 18.891 1 94.94 189 ILE A N 1
ATOM 1461 C CA . ILE A 1 189 ? 1.755 6.25 19.734 1 94.94 189 ILE A CA 1
ATOM 1462 C C . ILE A 1 189 ? 0.325 6.523 20.203 1 94.94 189 ILE A C 1
ATOM 1464 O O . ILE A 1 189 ? -0.632 6.031 19.594 1 94.94 189 ILE A O 1
ATOM 1468 N N . PRO A 1 190 ? 0.17 7.254 21.297 1 94.56 190 PRO A N 1
ATOM 1469 C CA . PRO A 1 190 ? -1.171 7.492 21.844 1 94.56 190 PRO A CA 1
ATOM 1470 C C . PRO A 1 190 ? -2.076 8.242 20.859 1 94.56 190 PRO A C 1
ATOM 1472 O O . PRO A 1 190 ? -1.632 9.18 20.203 1 94.56 190 PRO A O 1
ATOM 1475 N N . GLU A 1 191 ? -3.277 7.746 20.781 1 94.12 191 GLU A N 1
ATOM 1476 C CA . GLU A 1 191 ? -4.301 8.398 19.969 1 94.12 191 GLU A CA 1
ATOM 1477 C C . GLU A 1 191 ? -5.266 9.195 20.844 1 94.12 191 GLU A C 1
ATOM 1479 O O . GLU A 1 191 ? -5.75 8.695 21.859 1 94.12 191 GLU A O 1
ATOM 1484 N N . ASN A 1 192 ? -5.488 10.391 20.5 1 94.44 192 ASN A N 1
ATOM 1485 C CA . ASN A 1 192 ? -6.383 11.25 21.266 1 94.44 192 ASN A CA 1
ATOM 1486 C C . ASN A 1 192 ? -7.832 11.102 20.812 1 94.44 192 ASN A C 1
ATOM 1488 O O . ASN A 1 192 ? -8.758 11.188 21.625 1 94.44 192 ASN A O 1
ATOM 1492 N N . HIS A 1 193 ? -8.023 10.93 19.547 1 95.81 193 HIS A N 1
ATOM 1493 C CA . HIS A 1 193 ? -9.344 10.727 18.953 1 95.81 193 HIS A CA 1
ATOM 1494 C C . HIS A 1 193 ? -9.328 9.57 17.953 1 95.81 193 HIS A C 1
ATOM 1496 O O . HIS A 1 193 ? -8.398 9.453 17.141 1 95.81 193 HIS A O 1
ATOM 1502 N N . LYS A 1 194 ? -10.32 8.781 18.125 1 96.31 194 LYS A N 1
ATOM 1503 C CA . LYS A 1 194 ? -10.523 7.68 17.188 1 96.31 194 LYS A CA 1
ATOM 1504 C C . LYS A 1 194 ? -11.914 7.738 16.562 1 96.31 194 LYS A C 1
ATOM 1506 O O . LYS A 1 194 ? -12.922 7.734 17.281 1 96.31 194 LYS A O 1
ATOM 1511 N N . ILE A 1 195 ? -11.914 7.832 15.32 1 97.31 195 ILE A N 1
ATOM 1512 C CA . ILE A 1 195 ? -13.18 7.863 14.594 1 97.31 195 ILE A CA 1
ATOM 1513 C C . ILE A 1 195 ? -13.344 6.586 13.781 1 97.31 195 ILE A C 1
ATOM 1515 O O . ILE A 1 195 ? -12.523 6.297 12.898 1 97.31 195 ILE A O 1
ATOM 1519 N N . ALA A 1 196 ? -14.336 5.84 14.078 1 97.06 196 ALA A N 1
ATOM 1520 C CA . ALA A 1 196 ? -14.766 4.73 13.234 1 97.06 196 ALA A CA 1
ATOM 1521 C C . ALA A 1 196 ? -15.828 5.18 12.234 1 97.06 196 ALA A C 1
ATOM 1523 O O . ALA A 1 196 ? -16.984 5.383 12.609 1 97.06 196 ALA A O 1
ATOM 1524 N N . LEU A 1 197 ? -15.484 5.227 11.039 1 97.12 197 LEU A N 1
ATOM 1525 C CA . LEU A 1 197 ? -16.344 5.859 10.047 1 97.12 197 LEU A CA 1
ATOM 1526 C C . LEU A 1 197 ? -17.625 5.051 9.836 1 97.12 197 LEU A C 1
ATOM 1528 O O . LEU A 1 197 ? -18.641 5.586 9.391 1 97.12 197 LEU A O 1
ATOM 1532 N N . GLU A 1 198 ? -17.562 3.771 10.117 1 95.31 198 GLU A N 1
ATOM 1533 C CA . GLU A 1 198 ? -18.734 2.904 9.961 1 95.31 198 GLU A CA 1
ATOM 1534 C C . GLU A 1 198 ? -19.891 3.373 10.836 1 95.31 198 GLU A C 1
ATOM 1536 O O . GLU A 1 198 ? -21.047 3.08 10.555 1 95.31 198 GLU A O 1
ATOM 1541 N N . LYS A 1 199 ? -19.609 4.074 11.891 1 96.31 199 LYS A N 1
ATOM 1542 C CA . LYS A 1 199 ? -20.625 4.559 12.812 1 96.31 199 LYS A CA 1
ATOM 1543 C C . LYS A 1 199 ? -21.406 5.723 12.211 1 96.31 199 LYS A C 1
ATOM 1545 O O . LYS A 1 199 ? -22.453 6.125 12.734 1 96.31 199 LYS A O 1
ATOM 1550 N N . PHE A 1 200 ? -20.938 6.277 11.141 1 96.94 200 PHE A N 1
ATOM 1551 C CA . PHE A 1 200 ? -21.547 7.453 10.547 1 96.94 200 PHE A CA 1
ATOM 1552 C C . PHE A 1 200 ? -22.188 7.105 9.211 1 96.94 200 PHE A C 1
ATOM 1554 O O . PHE A 1 200 ? -22.531 7.996 8.43 1 96.94 200 PHE A O 1
ATOM 1561 N N . VAL A 1 201 ? -22.188 5.82 8.898 1 92 201 VAL A N 1
ATOM 1562 C CA . VAL A 1 201 ? -22.875 5.344 7.703 1 92 201 VAL A CA 1
ATOM 1563 C C . VAL A 1 201 ? -24.344 5.105 8.023 1 92 201 VAL A C 1
ATOM 1565 O O . VAL A 1 201 ? -24.672 4.488 9.031 1 92 201 VAL A O 1
ATOM 1568 N N . PRO A 1 202 ? -25.188 5.637 7.172 1 83.75 202 PRO A N 1
ATOM 1569 C CA . PRO A 1 202 ? -26.609 5.445 7.465 1 83.75 202 PRO A CA 1
ATOM 1570 C C . PRO A 1 202 ? -27.016 3.973 7.523 1 83.75 202 PRO A C 1
ATOM 1572 O O . PRO A 1 202 ? -26.406 3.139 6.844 1 83.75 202 PRO A O 1
ATOM 1575 N N . SER A 1 203 ? -27.75 3.539 8.539 1 65.94 203 SER A N 1
ATOM 1576 C CA . SER A 1 203 ? -28.219 2.195 8.852 1 65.94 203 SER A CA 1
ATOM 1577 C C . SER A 1 203 ? -28.625 1.447 7.586 1 65.94 203 SER A C 1
ATOM 1579 O O . SER A 1 203 ? -28.438 0.236 7.48 1 65.94 203 SER A O 1
ATOM 1581 N N . GLN A 1 204 ? -29.297 1.991 6.723 1 56.66 204 GLN A N 1
ATOM 1582 C CA . GLN A 1 204 ? -29.781 1.243 5.57 1 56.66 204 GLN A CA 1
ATOM 1583 C C . GLN A 1 204 ? -28.641 0.73 4.711 1 56.66 204 GLN A C 1
ATOM 1585 O O . GLN A 1 204 ? -28.75 -0.331 4.094 1 56.66 204 GLN A O 1
ATOM 1590 N N . GLU A 1 205 ? -27.531 1.363 4.719 1 55.59 205 GLU A N 1
ATOM 1591 C CA . GLU A 1 205 ? -26.422 0.983 3.848 1 55.59 205 GLU A CA 1
ATOM 1592 C C . GLU A 1 205 ? -25.422 0.093 4.582 1 55.59 205 GLU A C 1
ATOM 1594 O O . GLU A 1 205 ? -24.531 -0.5 3.961 1 55.59 205 GLU A O 1
ATOM 1599 N N . ARG A 1 206 ? -25.453 0.011 5.883 1 47.09 206 ARG A N 1
ATOM 1600 C CA . ARG A 1 206 ? -24.531 -0.848 6.617 1 47.09 206 ARG A CA 1
ATOM 1601 C C . ARG A 1 206 ? -24.719 -2.309 6.219 1 47.09 206 ARG A C 1
ATOM 1603 O O . ARG A 1 206 ? -23.75 -3.086 6.254 1 47.09 206 ARG A O 1
ATOM 1610 N N . ARG A 1 207 ? -25.938 -2.922 6.109 1 39.41 207 ARG A N 1
ATOM 1611 C CA . ARG A 1 207 ? -26.281 -4.336 6.023 1 39.41 207 ARG A CA 1
ATOM 1612 C C . ARG A 1 207 ? -25.906 -4.91 4.66 1 39.41 207 ARG A C 1
ATOM 1614 O O . ARG A 1 207 ? -25.953 -6.125 4.461 1 39.41 207 ARG A O 1
ATOM 1621 N N . GLU A 1 208 ? -25.766 -4.199 3.578 1 37.34 208 GLU A N 1
ATOM 1622 C CA . GLU A 1 208 ? -25.578 -5.047 2.406 1 37.34 208 GLU A CA 1
ATOM 1623 C C . GLU A 1 208 ? -24.109 -5.328 2.158 1 37.34 208 GLU A C 1
ATOM 1625 O O . GLU A 1 208 ? -23.266 -4.438 2.293 1 37.34 208 GLU A O 1
ATOM 1630 N N . MET B 1 1 ? 4.77 -32.156 -8.312 1 92.31 1 MET B N 1
ATOM 1631 C CA . MET B 1 1 ? 5.297 -30.906 -8.805 1 92.31 1 MET B CA 1
ATOM 1632 C C . MET B 1 1 ? 6.141 -30.203 -7.738 1 92.31 1 MET B C 1
ATOM 1634 O O . MET B 1 1 ? 5.777 -30.203 -6.562 1 92.31 1 MET B O 1
ATOM 1638 N N . VAL B 1 2 ? 7.328 -29.844 -8.125 1 96.38 2 VAL B N 1
ATOM 1639 C CA . VAL B 1 2 ? 8.234 -29.203 -7.176 1 96.38 2 VAL B CA 1
ATOM 1640 C C . VAL B 1 2 ? 8.812 -27.922 -7.777 1 96.38 2 VAL B C 1
ATOM 1642 O O . VAL B 1 2 ? 9.281 -27.922 -8.914 1 96.38 2 VAL B O 1
ATOM 1645 N N . LEU B 1 3 ? 8.672 -26.828 -7.043 1 98.06 3 LEU B N 1
ATOM 1646 C CA . LEU B 1 3 ? 9.32 -25.578 -7.398 1 98.06 3 LEU B CA 1
ATOM 1647 C C . LEU B 1 3 ? 10.594 -25.375 -6.574 1 98.06 3 LE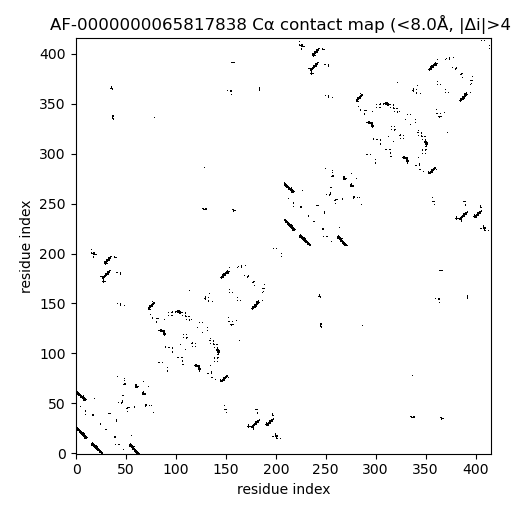U B C 1
ATOM 1649 O O . LEU B 1 3 ? 10.547 -25.422 -5.344 1 98.06 3 LEU B O 1
ATOM 1653 N N . SER B 1 4 ? 11.727 -25.188 -7.277 1 97.81 4 SER B N 1
ATOM 1654 C CA . SER B 1 4 ? 12.977 -25.062 -6.531 1 97.81 4 SER B CA 1
ATOM 1655 C C . SER B 1 4 ? 13.844 -23.938 -7.102 1 97.81 4 SER B C 1
ATOM 1657 O O . SER B 1 4 ? 13.773 -23.641 -8.297 1 97.81 4 SER B O 1
ATOM 1659 N N . GLY B 1 5 ? 14.492 -23.266 -6.316 1 97.75 5 GLY B N 1
ATOM 1660 C CA . GLY B 1 5 ? 15.586 -22.359 -6.621 1 97.75 5 GLY B CA 1
ATOM 1661 C C . GLY B 1 5 ? 16.906 -22.797 -6.031 1 97.75 5 GLY B C 1
ATOM 1662 O O . GLY B 1 5 ? 16.969 -23.281 -4.898 1 97.75 5 GLY B O 1
ATOM 1663 N N . LYS B 1 6 ? 17.969 -22.656 -6.824 1 97.94 6 LYS B N 1
ATOM 1664 C CA . LYS B 1 6 ? 19.281 -23.109 -6.375 1 97.94 6 LYS B CA 1
ATOM 1665 C C . LYS B 1 6 ? 20.297 -21.969 -6.465 1 97.94 6 LYS B C 1
ATOM 1667 O O . LYS B 1 6 ? 20.578 -21.469 -7.555 1 97.94 6 LYS B O 1
ATOM 1672 N N . ASP B 1 7 ? 20.859 -21.625 -5.348 1 98.19 7 ASP B N 1
ATOM 1673 C CA . ASP B 1 7 ? 21.969 -20.688 -5.215 1 98.19 7 ASP B CA 1
ATOM 1674 C C . ASP B 1 7 ? 21.672 -19.375 -5.953 1 98.19 7 ASP B C 1
ATOM 1676 O O . ASP B 1 7 ? 22.5 -18.906 -6.738 1 98.19 7 ASP B O 1
ATOM 1680 N N . LEU B 1 8 ? 20.5 -18.828 -5.723 1 98.25 8 LEU B N 1
ATOM 1681 C CA . LEU B 1 8 ? 20.062 -17.625 -6.406 1 98.25 8 LEU B CA 1
ATOM 1682 C C . LEU B 1 8 ? 20.797 -16.406 -5.879 1 98.25 8 LEU B C 1
ATOM 1684 O O . LEU B 1 8 ? 21.031 -16.281 -4.676 1 98.25 8 LEU B O 1
ATOM 1688 N N . ALA B 1 9 ? 21.172 -15.539 -6.785 1 97.62 9 ALA B N 1
ATOM 1689 C CA . ALA B 1 9 ? 21.766 -14.242 -6.457 1 97.62 9 ALA B CA 1
ATOM 1690 C C . ALA B 1 9 ? 21.188 -13.133 -7.332 1 97.62 9 ALA B C 1
ATOM 1692 O O . ALA B 1 9 ? 20.75 -13.391 -8.461 1 97.62 9 ALA B O 1
ATOM 1693 N N . ALA B 1 10 ? 21.078 -11.977 -6.797 1 96.19 10 ALA B N 1
ATOM 1694 C CA . ALA B 1 10 ? 20.641 -10.797 -7.547 1 96.19 10 ALA B CA 1
ATOM 1695 C C . ALA B 1 10 ? 21.484 -9.578 -7.191 1 96.19 10 ALA B C 1
ATOM 1697 O O . ALA B 1 10 ? 21.906 -9.43 -6.043 1 96.19 10 ALA B O 1
ATOM 1698 N 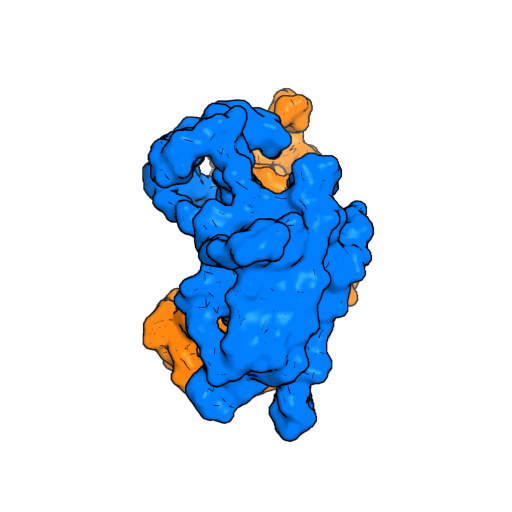N . HIS B 1 11 ? 21.641 -8.781 -8.156 1 91.69 11 HIS B N 1
ATOM 1699 C CA . HIS B 1 11 ? 22.375 -7.527 -8.008 1 91.69 11 HIS B CA 1
ATOM 1700 C C . HIS B 1 11 ? 21.547 -6.34 -8.492 1 91.69 11 HIS B C 1
ATOM 1702 O O . HIS B 1 11 ? 20.609 -6.508 -9.281 1 91.69 11 HIS B O 1
ATOM 1708 N N . ARG B 1 12 ? 21.766 -5.227 -7.945 1 83.19 12 ARG B N 1
ATOM 1709 C CA . ARG B 1 12 ? 21.297 -3.939 -8.445 1 83.19 12 ARG B CA 1
ATOM 1710 C C . ARG B 1 12 ? 22.453 -2.959 -8.609 1 83.19 12 ARG B C 1
ATOM 1712 O O . ARG B 1 12 ? 23 -2.453 -7.625 1 83.19 12 ARG B O 1
ATOM 1719 N N . LYS B 1 13 ? 22.781 -2.725 -9.836 1 78.12 13 LYS B N 1
ATOM 1720 C CA . LYS B 1 13 ? 24 -1.978 -10.117 1 78.12 13 LYS B CA 1
ATOM 1721 C C . LYS B 1 13 ? 25.203 -2.627 -9.453 1 78.12 13 LYS B C 1
ATOM 1723 O O . LYS B 1 13 ? 25.5 -3.797 -9.703 1 78.12 13 LYS B O 1
ATOM 1728 N N . GLU B 1 14 ? 25.75 -1.9 -8.492 1 78.44 14 GLU B N 1
ATOM 1729 C CA . GLU B 1 14 ? 26.969 -2.418 -7.871 1 78.44 14 GLU B CA 1
ATOM 1730 C C . GLU B 1 14 ? 26.672 -3.047 -6.516 1 78.44 14 GLU B C 1
ATOM 1732 O O . GLU B 1 14 ? 27.578 -3.527 -5.836 1 78.44 14 GLU B O 1
ATOM 1737 N N . GLU B 1 15 ? 25.391 -3.189 -6.305 1 84.81 15 GLU B N 1
ATOM 1738 C CA . GLU B 1 15 ? 25.047 -3.686 -4.98 1 84.81 15 GLU B CA 1
ATOM 1739 C C . GLU B 1 15 ? 24.422 -5.078 -5.059 1 84.81 15 GLU B C 1
ATOM 1741 O O . GLU B 1 15 ? 23.625 -5.359 -5.949 1 84.81 15 GLU B O 1
ATOM 1746 N N . ILE B 1 16 ? 24.938 -5.965 -4.199 1 90.69 16 ILE B N 1
ATOM 1747 C CA . ILE B 1 16 ? 24.344 -7.301 -4.09 1 90.69 16 ILE B CA 1
ATOM 1748 C C . ILE B 1 16 ? 23.109 -7.25 -3.197 1 90.69 16 ILE B C 1
ATOM 1750 O O . ILE B 1 16 ? 23.203 -6.891 -2.021 1 90.69 16 ILE B O 1
ATOM 1754 N N . LEU B 1 17 ? 22.031 -7.637 -3.738 1 93.94 17 LEU B N 1
ATOM 1755 C CA . LEU B 1 17 ? 20.797 -7.668 -2.963 1 93.94 17 LEU B CA 1
ATOM 1756 C C . LEU B 1 17 ? 20.75 -8.906 -2.082 1 93.94 17 LEU B C 1
ATOM 1758 O O . LEU B 1 17 ? 20.5 -8.812 -0.878 1 93.94 17 LEU B O 1
ATOM 1762 N N . PHE B 1 18 ? 21 -10.055 -2.617 1 96.75 18 PHE B N 1
ATOM 1763 C CA . PHE B 1 18 ? 21.094 -11.32 -1.904 1 96.75 18 PHE B CA 1
ATOM 1764 C C . PHE B 1 18 ? 21.922 -12.328 -2.707 1 96.75 18 PHE B C 1
ATOM 1766 O O . PHE B 1 18 ? 22.109 -12.156 -3.912 1 96.75 18 PHE B O 1
ATOM 1773 N N . GLN B 1 19 ? 22.391 -13.375 -2.014 1 97.12 19 GLN B N 1
ATOM 1774 C CA . GLN B 1 19 ? 23.172 -14.414 -2.674 1 97.12 19 GLN B CA 1
ATOM 1775 C C . GLN B 1 19 ? 23.047 -15.75 -1.947 1 97.12 19 GLN B C 1
ATOM 1777 O O . GLN B 1 19 ? 22.781 -15.789 -0.741 1 97.12 19 GLN B O 1
ATOM 1782 N N . GLY B 1 20 ? 23.188 -16.766 -2.756 1 97.25 20 GLY B N 1
ATOM 1783 C CA . GLY B 1 20 ? 23.25 -18.109 -2.201 1 97.25 20 GLY B CA 1
ATOM 1784 C C . GLY B 1 20 ? 21.922 -18.594 -1.671 1 97.25 20 GLY B C 1
ATOM 1785 O O . GLY B 1 20 ? 21.875 -19.422 -0.755 1 97.25 20 GLY B O 1
ATOM 1786 N N . LEU B 1 21 ? 20.828 -18.062 -2.188 1 97.88 21 LEU B N 1
ATOM 1787 C CA . LEU B 1 21 ? 19.5 -18.438 -1.692 1 97.88 21 LEU B CA 1
ATOM 1788 C C . LEU B 1 21 ? 18.969 -19.656 -2.424 1 97.88 21 LEU B C 1
ATOM 1790 O O . LEU B 1 21 ? 18.938 -19.688 -3.656 1 97.88 21 LEU B O 1
ATOM 1794 N N . SER B 1 22 ? 18.625 -20.703 -1.704 1 98.56 22 SER B N 1
ATOM 1795 C CA . SER B 1 22 ? 18 -21.891 -2.258 1 98.56 22 SER B CA 1
ATOM 1796 C C . SER B 1 22 ? 16.703 -22.234 -1.528 1 98.56 22 SER B C 1
ATOM 1798 O O . SER B 1 22 ? 16.578 -21.953 -0.334 1 98.56 22 SER B O 1
ATOM 1800 N N . PHE B 1 23 ? 15.805 -22.75 -2.229 1 98.19 23 PHE B N 1
ATOM 1801 C CA . PHE B 1 23 ? 14.547 -23.188 -1.621 1 98.19 23 PHE B CA 1
ATOM 1802 C C . PHE B 1 23 ? 13.922 -24.328 -2.416 1 98.19 23 PHE B C 1
ATOM 1804 O O . PHE B 1 23 ? 14.312 -24.578 -3.557 1 98.19 23 PHE B O 1
ATOM 1811 N N . CYS B 1 24 ? 13.016 -25.016 -1.807 1 98 24 CYS B N 1
ATOM 1812 C CA . CYS B 1 24 ? 12.18 -26.047 -2.41 1 98 24 CYS B CA 1
ATOM 1813 C C . CYS B 1 24 ? 10.758 -25.984 -1.88 1 98 24 CYS B C 1
ATOM 1815 O O . CYS B 1 24 ? 10.539 -26 -0.667 1 98 24 CYS B O 1
ATOM 1817 N N . LEU B 1 25 ? 9.875 -25.906 -2.771 1 98.31 25 LEU B N 1
ATOM 1818 C CA . LEU B 1 25 ? 8.469 -25.781 -2.408 1 98.31 25 LEU B CA 1
ATOM 1819 C C . LEU B 1 25 ? 7.641 -26.891 -3.045 1 98.31 25 LEU B C 1
ATOM 1821 O O . LEU B 1 25 ? 7.773 -27.156 -4.242 1 98.31 25 LEU B O 1
ATOM 1825 N N . PHE B 1 26 ? 6.766 -27.516 -2.234 1 98 26 PHE B N 1
ATOM 1826 C CA . PHE B 1 26 ? 5.914 -28.609 -2.674 1 98 26 PHE B CA 1
ATOM 1827 C C . PHE B 1 26 ? 4.449 -28.188 -2.684 1 98 26 PHE B C 1
ATOM 1829 O O . PHE B 1 26 ? 4.102 -27.125 -2.154 1 98 26 PHE B O 1
ATOM 1836 N N . PRO B 1 27 ? 3.613 -28.969 -3.371 1 97.94 27 PRO B N 1
ATOM 1837 C CA . PRO B 1 27 ? 2.18 -28.672 -3.316 1 97.94 27 PRO B CA 1
ATOM 1838 C C . PRO B 1 27 ? 1.658 -28.547 -1.886 1 97.94 27 PRO B C 1
ATOM 1840 O O . PRO B 1 27 ? 2.168 -29.219 -0.979 1 97.94 27 PRO B O 1
ATOM 1843 N N . HIS B 1 28 ? 0.707 -27.625 -1.653 1 98.38 28 HIS B N 1
ATOM 1844 C CA . HIS B 1 28 ? 0.021 -27.391 -0.388 1 98.38 28 HIS B CA 1
ATOM 1845 C C . HIS B 1 28 ? 0.858 -26.516 0.534 1 98.38 28 HIS B C 1
ATOM 1847 O O . HIS B 1 28 ? 0.519 -26.328 1.706 1 98.38 28 HIS B O 1
ATOM 1853 N N . GLN B 1 29 ? 1.945 -25.938 -0.022 1 98.5 29 GLN B N 1
ATOM 1854 C CA . GLN B 1 29 ? 2.832 -25.234 0.889 1 98.5 29 GLN B CA 1
ATOM 1855 C C . GLN B 1 29 ? 2.836 -23.734 0.593 1 98.5 29 GLN B C 1
ATOM 1857 O O . GLN B 1 29 ? 2.723 -23.328 -0.564 1 98.5 29 GLN B O 1
ATOM 1862 N N . LEU B 1 30 ? 2.99 -23.016 1.629 1 98.56 30 LEU B N 1
ATOM 1863 C CA . LEU B 1 30 ? 3.158 -21.562 1.605 1 98.56 30 LEU B CA 1
ATOM 1864 C C . LEU B 1 30 ? 4.57 -21.172 2.021 1 98.56 30 LEU B C 1
ATOM 1866 O O . LEU B 1 30 ? 5.051 -21.594 3.076 1 98.56 30 LEU B O 1
ATOM 1870 N N . MET B 1 31 ? 5.246 -20.453 1.172 1 98.44 31 MET B N 1
ATOM 1871 C CA . MET B 1 31 ? 6.531 -19.828 1.498 1 98.44 31 MET B CA 1
ATOM 1872 C C . MET B 1 31 ? 6.406 -18.312 1.58 1 98.44 31 MET B C 1
ATOM 1874 O O . MET B 1 31 ? 5.906 -17.688 0.651 1 98.44 31 MET B O 1
ATOM 1878 N N . THR B 1 32 ? 6.82 -17.75 2.652 1 98.19 32 THR B N 1
ATOM 1879 C CA . THR B 1 32 ? 6.812 -16.297 2.807 1 98.19 32 THR B CA 1
ATOM 1880 C C . THR B 1 32 ? 8.234 -15.742 2.793 1 98.19 32 THR B C 1
ATOM 1882 O O . THR B 1 32 ? 9.164 -16.375 3.299 1 98.19 32 THR B O 1
ATOM 1885 N N . ILE B 1 33 ? 8.367 -14.648 2.154 1 97.88 33 ILE B N 1
ATOM 1886 C CA . ILE B 1 33 ? 9.617 -13.906 2.07 1 97.88 33 ILE B CA 1
ATOM 1887 C C . ILE B 1 33 ? 9.492 -12.594 2.852 1 97.88 33 ILE B C 1
ATOM 1889 O O . ILE B 1 33 ? 8.609 -11.781 2.578 1 97.88 33 ILE B O 1
ATOM 1893 N N . THR B 1 34 ? 10.344 -12.398 3.818 1 96.5 34 THR B N 1
ATOM 1894 C CA . THR B 1 34 ? 10.328 -11.195 4.641 1 96.5 34 THR B CA 1
ATOM 1895 C C . THR B 1 34 ? 11.664 -10.461 4.539 1 96.5 34 THR B C 1
ATOM 1897 O O . THR B 1 34 ? 12.633 -10.992 3.996 1 96.5 34 THR B O 1
ATOM 1900 N N . GLY B 1 35 ? 11.719 -9.25 5.008 1 95.75 35 GLY B N 1
ATOM 1901 C CA . GLY B 1 35 ? 12.898 -8.398 5 1 95.75 35 GLY B CA 1
ATOM 1902 C C . GLY B 1 35 ? 12.57 -6.922 4.898 1 95.75 35 GLY B C 1
ATOM 1903 O O . GLY B 1 35 ? 11.43 -6.555 4.59 1 95.75 35 GLY B O 1
ATOM 1904 N N . PRO B 1 36 ? 13.523 -6.113 5.137 1 94.81 36 PRO B N 1
ATOM 1905 C CA . PRO B 1 36 ? 13.289 -4.668 5.09 1 94.81 36 PRO B CA 1
ATOM 1906 C C . PRO B 1 36 ? 12.93 -4.172 3.689 1 94.81 36 PRO B C 1
ATOM 1908 O O . PRO B 1 36 ? 13.148 -4.887 2.707 1 94.81 36 PRO B O 1
ATOM 1911 N N . ASN B 1 37 ? 12.375 -3.008 3.67 1 94.06 37 ASN B N 1
ATOM 1912 C CA . ASN B 1 37 ? 12.047 -2.379 2.395 1 94.06 37 ASN B CA 1
ATOM 1913 C C . ASN B 1 37 ? 13.297 -2.172 1.539 1 94.06 37 ASN B C 1
ATOM 1915 O O . ASN B 1 37 ? 14.328 -1.71 2.037 1 94.06 37 ASN B O 1
ATOM 1919 N N . GLY B 1 38 ? 13.227 -2.605 0.317 1 93 38 GLY B N 1
ATOM 1920 C CA . GLY B 1 38 ? 14.312 -2.367 -0.625 1 93 38 GLY B CA 1
ATOM 1921 C C . GLY B 1 38 ? 15.352 -3.471 -0.629 1 93 38 GLY B C 1
ATOM 1922 O O . GLY B 1 38 ? 16.297 -3.434 -1.416 1 93 38 GLY B O 1
ATOM 1923 N N . ILE B 1 39 ? 15.102 -4.48 0.111 1 94.94 39 ILE B N 1
ATOM 1924 C CA . ILE B 1 39 ? 16.141 -5.48 0.298 1 94.94 39 ILE B CA 1
ATOM 1925 C C . ILE B 1 39 ? 16.219 -6.387 -0.931 1 94.94 39 ILE B C 1
ATOM 1927 O O . ILE B 1 39 ? 17.203 -7.09 -1.132 1 94.94 39 ILE B O 1
ATOM 1931 N N . GLY B 1 40 ? 15.102 -6.484 -1.722 1 95.5 40 GLY B N 1
ATOM 1932 C CA . GLY B 1 40 ? 15.133 -7.301 -2.924 1 95.5 40 GLY B CA 1
ATOM 1933 C C . GLY B 1 40 ? 14 -8.312 -2.984 1 95.5 40 GLY B C 1
ATOM 1934 O O . GLY B 1 40 ? 14.047 -9.266 -3.77 1 95.5 40 GLY B O 1
ATOM 1935 N N . LYS B 1 41 ? 12.992 -8.219 -2.162 1 97.25 41 LYS B N 1
ATOM 1936 C CA . LYS B 1 41 ? 11.875 -9.164 -2.127 1 97.25 41 LYS B CA 1
ATOM 1937 C C . LYS B 1 41 ? 11.188 -9.25 -3.486 1 97.25 41 LYS B C 1
ATOM 1939 O O . LYS B 1 41 ? 10.992 -10.352 -4.016 1 97.25 41 LYS B O 1
ATOM 1944 N N . SER B 1 42 ? 10.836 -8.055 -4.074 1 96.56 42 SER B N 1
ATOM 1945 C CA . SER B 1 42 ? 10.172 -8.016 -5.371 1 96.56 42 SER B CA 1
ATOM 1946 C C . SER B 1 42 ? 11.078 -8.547 -6.477 1 96.56 42 SER B C 1
ATOM 1948 O O . SER B 1 42 ? 10.609 -9.211 -7.402 1 96.56 42 SER B O 1
ATOM 1950 N N . THR B 1 43 ? 12.367 -8.258 -6.348 1 96.12 43 THR B N 1
ATOM 1951 C CA . THR B 1 43 ? 13.328 -8.773 -7.312 1 96.12 43 THR B CA 1
ATOM 1952 C C . THR B 1 43 ? 13.367 -10.297 -7.285 1 96.12 43 THR B C 1
ATOM 1954 O O . THR B 1 43 ? 13.336 -10.945 -8.336 1 96.12 43 THR B O 1
ATOM 1957 N N . LEU B 1 44 ? 13.375 -10.852 -6.09 1 98 44 LEU B N 1
ATOM 1958 C CA . LEU B 1 44 ? 13.367 -12.305 -5.953 1 98 44 LEU B CA 1
ATOM 1959 C C . LEU B 1 44 ? 12.102 -12.898 -6.57 1 98 44 LEU B C 1
ATOM 1961 O O . LEU B 1 44 ? 12.172 -13.883 -7.309 1 98 44 LEU B O 1
ATOM 1965 N N . LEU B 1 45 ? 10.961 -12.297 -6.301 1 98.31 45 LEU B N 1
ATOM 1966 C CA . LEU B 1 45 ? 9.703 -12.789 -6.855 1 98.31 45 LEU B CA 1
ATOM 1967 C C . LEU B 1 45 ? 9.734 -12.758 -8.383 1 98.31 45 LEU B C 1
ATOM 1969 O O . LEU B 1 45 ? 9.289 -13.703 -9.039 1 98.31 45 LEU B O 1
ATOM 1973 N N . ARG B 1 46 ? 10.305 -11.711 -8.938 1 97.25 46 ARG B N 1
ATOM 1974 C CA . ARG B 1 46 ? 10.367 -11.57 -10.391 1 97.25 46 ARG B CA 1
ATOM 1975 C C . ARG B 1 46 ? 11.328 -12.586 -11 1 97.25 46 ARG B C 1
ATOM 1977 O O . ARG B 1 46 ? 11.117 -13.062 -12.117 1 97.25 46 ARG B O 1
ATOM 1984 N N . ILE B 1 47 ? 12.359 -12.898 -10.266 1 97.81 47 ILE B N 1
ATOM 1985 C CA . ILE B 1 47 ? 13.273 -13.945 -10.703 1 97.81 47 ILE B CA 1
ATOM 1986 C C . ILE B 1 47 ? 12.547 -15.289 -10.734 1 97.81 47 ILE B C 1
ATOM 1988 O O . ILE B 1 47 ? 12.656 -16.047 -11.703 1 97.81 47 ILE B O 1
ATOM 1992 N N . ILE B 1 48 ? 11.773 -15.57 -9.727 1 98.06 48 ILE B N 1
ATOM 1993 C CA . ILE B 1 48 ? 11.078 -16.844 -9.602 1 98.06 48 ILE B CA 1
ATOM 1994 C C . ILE B 1 48 ? 10.062 -16.984 -10.734 1 98.06 48 ILE B C 1
ATOM 1996 O O . ILE B 1 48 ? 9.938 -18.047 -11.336 1 98.06 48 ILE B O 1
ATOM 2000 N N . VAL B 1 49 ? 9.391 -15.906 -11.031 1 96.69 49 VAL B N 1
ATOM 2001 C CA . VAL B 1 49 ? 8.375 -15.93 -12.07 1 96.69 49 VAL B CA 1
ATOM 2002 C C . VAL B 1 49 ? 9.031 -16.016 -13.445 1 96.69 49 VAL B C 1
ATOM 2004 O O . VAL B 1 49 ? 8.414 -16.469 -14.414 1 96.69 49 VAL B O 1
ATOM 2007 N N . GLY B 1 50 ? 10.25 -15.477 -13.602 1 95.81 50 GLY B N 1
ATOM 2008 C CA . GLY B 1 50 ? 10.969 -15.477 -14.867 1 95.81 50 GLY B CA 1
ATOM 2009 C C . GLY B 1 50 ? 11 -14.117 -15.539 1 95.81 50 GLY B C 1
ATOM 2010 O O . GLY B 1 50 ? 11.375 -14.008 -16.703 1 95.81 50 GLY B O 1
ATOM 2011 N N . LEU B 1 51 ? 10.594 -13.102 -14.883 1 94 51 LEU B N 1
ATOM 2012 C CA . LEU B 1 51 ? 10.57 -11.75 -15.422 1 94 51 LEU B CA 1
ATOM 2013 C C . LEU B 1 51 ? 11.945 -11.094 -15.297 1 94 51 LEU B C 1
ATOM 2015 O O . LEU B 1 51 ? 12.234 -10.117 -15.984 1 94 51 LEU B O 1
ATOM 2019 N N . PHE B 1 52 ? 12.742 -11.57 -14.367 1 94.06 52 PHE B N 1
ATOM 2020 C CA . PHE B 1 52 ? 14.094 -11.078 -14.156 1 94.06 52 PHE B CA 1
ATOM 2021 C C . PHE B 1 52 ? 15.086 -12.234 -14.086 1 94.06 52 PHE B C 1
ATOM 2023 O O . PHE B 1 52 ? 14.797 -13.273 -13.484 1 94.06 52 PHE B O 1
ATOM 2030 N N . GLU B 1 53 ? 16.234 -12.062 -14.656 1 95.44 53 GLU B N 1
ATOM 2031 C CA . GLU B 1 53 ? 17.25 -13.109 -14.625 1 95.44 53 GLU B CA 1
ATOM 2032 C C . GLU B 1 53 ? 18.062 -13.047 -13.336 1 95.44 53 GLU B C 1
ATOM 2034 O O . GLU B 1 53 ? 18.469 -11.969 -12.906 1 95.44 53 GLU B O 1
ATOM 2039 N N . ALA B 1 54 ? 18.266 -14.188 -12.797 1 97 54 ALA B N 1
ATOM 2040 C CA . ALA B 1 54 ? 19.141 -14.25 -11.633 1 97 54 ALA B CA 1
ATOM 2041 C C . ALA B 1 54 ? 20.594 -14.023 -12.039 1 97 54 ALA B C 1
ATOM 2043 O O . ALA B 1 54 ? 21.016 -14.422 -13.125 1 97 54 ALA B O 1
ATOM 2044 N N . ALA B 1 55 ? 21.359 -13.352 -11.148 1 96.56 55 ALA B N 1
ATOM 2045 C CA . ALA B 1 55 ? 22.781 -13.195 -11.398 1 96.56 55 ALA B CA 1
ATOM 2046 C C . ALA B 1 55 ? 23.516 -14.531 -11.305 1 96.56 55 ALA B C 1
ATOM 2048 O O . ALA B 1 55 ? 24.484 -14.773 -12.023 1 96.56 55 ALA B O 1
ATOM 2049 N N . GLU B 1 56 ? 23.125 -15.328 -10.406 1 97.19 56 GLU B N 1
ATOM 2050 C CA . GLU B 1 56 ? 23.594 -16.703 -10.219 1 97.19 56 GLU B CA 1
ATOM 2051 C C . GLU B 1 56 ? 22.438 -17.625 -9.859 1 97.19 56 GLU B C 1
ATOM 2053 O O . GLU B 1 56 ? 21.391 -17.188 -9.375 1 97.19 56 GLU B O 1
ATOM 2058 N N . GLY B 1 57 ? 22.641 -18.891 -10.188 1 97.75 57 GLY B N 1
ATOM 2059 C CA . GLY B 1 57 ? 21.641 -19.891 -9.836 1 97.75 57 GLY B CA 1
ATOM 2060 C C . GLY B 1 57 ? 20.516 -19.984 -10.844 1 97.75 57 GLY B C 1
ATOM 2061 O O . GLY B 1 57 ? 20.562 -19.359 -11.906 1 97.75 57 GLY B O 1
ATOM 2062 N N . HIS B 1 58 ? 19.516 -20.859 -10.5 1 96.94 58 HIS B N 1
ATOM 2063 C CA . HIS B 1 58 ? 18.406 -21.047 -11.414 1 96.94 58 HIS B CA 1
ATOM 2064 C C . HIS B 1 58 ? 17.156 -21.516 -10.672 1 96.94 58 HIS B C 1
ATOM 2066 O O . HIS B 1 58 ? 17.25 -22.031 -9.555 1 96.94 58 HIS B O 1
ATOM 2072 N N . VAL B 1 59 ? 16.047 -21.219 -11.266 1 97.94 59 VAL B N 1
ATOM 2073 C CA . VAL B 1 59 ? 14.742 -21.672 -10.773 1 97.94 59 VAL B CA 1
ATOM 2074 C C . VAL B 1 59 ? 14.211 -22.781 -11.68 1 97.94 59 VAL B C 1
ATOM 2076 O O . VAL B 1 59 ? 14.352 -22.719 -12.898 1 97.94 59 VAL B O 1
ATOM 2079 N N . SER B 1 60 ? 13.602 -23.844 -11.008 1 96.5 60 SER B N 1
ATOM 2080 C CA . SER B 1 60 ? 13.062 -24.938 -11.797 1 96.5 60 SER B CA 1
ATOM 2081 C C . SER B 1 60 ? 11.711 -25.391 -11.25 1 96.5 60 SER B C 1
ATOM 2083 O O . SER B 1 60 ? 11.5 -25.422 -10.031 1 96.5 60 SER B O 1
ATOM 2085 N N . LEU B 1 61 ? 10.859 -25.656 -12.133 1 97.56 61 LEU B N 1
ATOM 2086 C CA . LEU B 1 61 ? 9.594 -26.312 -11.836 1 97.56 61 LEU B CA 1
ATOM 2087 C C . LEU B 1 61 ? 9.523 -27.703 -12.477 1 97.56 61 LEU B C 1
ATOM 2089 O O . LEU B 1 61 ? 9.516 -27.812 -13.703 1 97.56 61 LEU B O 1
ATOM 2093 N N . LYS B 1 62 ? 9.43 -28.672 -11.656 1 95.94 62 LYS B N 1
ATOM 2094 C CA . LYS B 1 62 ? 9.469 -30.047 -12.164 1 95.94 62 LYS B CA 1
ATOM 2095 C C . LYS B 1 62 ? 8.234 -30.828 -11.727 1 95.94 62 LYS B C 1
ATOM 2097 O O . LYS B 1 62 ? 7.75 -30.656 -10.609 1 95.94 62 LYS B O 1
ATOM 2102 N N . ASP B 1 63 ? 7.734 -31.484 -12.594 1 92.5 63 ASP B N 1
ATOM 2103 C CA . ASP B 1 63 ? 6.723 -32.5 -12.352 1 92.5 63 ASP B CA 1
ATOM 2104 C C . ASP B 1 63 ? 7.18 -33.875 -12.875 1 92.5 63 ASP B C 1
ATOM 2106 O O . ASP B 1 63 ? 7.23 -34.094 -14.086 1 92.5 63 ASP B O 1
ATOM 2110 N N . HIS B 1 64 ? 7.574 -34.719 -12.008 1 88.44 64 HIS B N 1
ATOM 2111 C CA . HIS B 1 64 ? 8.234 -35.969 -12.391 1 88.44 64 HIS B CA 1
ATOM 2112 C C . HIS B 1 64 ? 9.5 -35.719 -13.195 1 88.44 64 HIS B C 1
ATOM 2114 O O . HIS B 1 64 ? 10.422 -35.062 -12.703 1 88.44 64 HIS B O 1
ATOM 2120 N N . GLU B 1 65 ? 9.57 -36.156 -14.43 1 88.94 65 GLU B N 1
ATOM 2121 C CA . GLU B 1 65 ? 10.805 -36 -15.203 1 88.94 65 GLU B CA 1
ATOM 2122 C C . GLU B 1 65 ? 10.727 -34.844 -16.156 1 88.94 65 GLU B C 1
ATOM 2124 O O . GLU B 1 65 ? 11.688 -34.562 -16.891 1 88.94 65 GLU B O 1
ATOM 2129 N N . GLN B 1 66 ? 9.688 -34.125 -15.992 1 93.06 66 GLN B N 1
ATOM 2130 C CA . GLN B 1 66 ? 9.5 -33.031 -16.938 1 93.06 66 GLN B CA 1
ATOM 2131 C C . GLN B 1 66 ? 9.688 -31.672 -16.266 1 93.06 66 GLN B C 1
ATOM 2133 O O . GLN B 1 66 ? 9.266 -31.469 -15.125 1 93.06 66 GLN B O 1
ATOM 2138 N N . THR B 1 67 ? 10.367 -30.797 -16.969 1 92 67 THR B N 1
ATOM 2139 C CA . THR B 1 67 ? 10.578 -29.422 -16.516 1 92 67 THR B CA 1
ATOM 2140 C C . THR B 1 67 ? 9.641 -28.469 -17.25 1 92 67 THR B C 1
ATOM 2142 O O . THR B 1 67 ? 9.445 -28.578 -18.469 1 92 67 THR B O 1
ATOM 2145 N N . TYR B 1 68 ? 9.055 -27.562 -16.469 1 92.44 68 TYR B N 1
ATOM 2146 C CA . TYR B 1 68 ? 8.117 -26.594 -17.016 1 92.44 68 TYR B CA 1
ATOM 2147 C C . TYR B 1 68 ? 8.562 -25.172 -16.703 1 92.44 68 TYR B C 1
ATOM 2149 O O . TYR B 1 68 ? 9.219 -24.922 -15.688 1 92.44 68 TYR B O 1
ATOM 2157 N N . PRO B 1 69 ? 8.203 -24.281 -17.594 1 92.25 69 PRO B N 1
ATOM 2158 C CA . PRO B 1 69 ? 8.398 -22.875 -17.234 1 92.25 69 PRO B CA 1
ATOM 2159 C C . PRO B 1 69 ? 7.473 -22.422 -16.094 1 92.25 69 PRO B C 1
ATOM 2161 O O . PRO B 1 69 ? 6.266 -22.672 -16.156 1 92.25 69 PRO B O 1
ATOM 2164 N N . VAL B 1 70 ? 8.008 -21.75 -15.156 1 95.69 70 VAL B N 1
ATOM 2165 C CA . VAL B 1 70 ? 7.223 -21.281 -14.016 1 95.69 70 VAL B CA 1
ATOM 2166 C C . VAL B 1 70 ? 6.141 -20.312 -14.5 1 95.69 70 VAL B C 1
ATOM 2168 O O . VAL B 1 70 ? 5.004 -20.359 -14.023 1 95.69 70 VAL B O 1
ATOM 2171 N N . ALA B 1 71 ? 6.453 -19.516 -15.508 1 93.38 71 ALA B N 1
ATOM 2172 C CA . ALA B 1 71 ? 5.582 -18.469 -16.016 1 93.38 71 ALA B CA 1
ATOM 2173 C C . ALA B 1 71 ? 4.254 -19.031 -16.5 1 93.38 71 ALA B C 1
ATOM 2175 O O . ALA B 1 71 ? 3.215 -18.375 -16.391 1 93.38 71 ALA B O 1
ATOM 2176 N N . THR B 1 72 ? 4.223 -20.234 -16.953 1 92.19 72 THR B N 1
ATOM 2177 C CA . THR B 1 72 ? 3.006 -20.812 -17.516 1 92.19 72 THR B CA 1
ATOM 2178 C C . THR B 1 72 ? 2.17 -21.469 -16.406 1 92.19 72 THR B C 1
ATOM 2180 O O . THR B 1 72 ? 0.986 -21.75 -16.609 1 92.19 72 THR B O 1
ATOM 2183 N N . ALA B 1 73 ? 2.805 -21.641 -15.281 1 95.56 73 ALA B N 1
ATOM 2184 C CA . ALA B 1 73 ? 2.123 -22.375 -14.219 1 95.56 73 ALA B CA 1
ATOM 2185 C C . ALA B 1 73 ? 1.75 -21.438 -13.07 1 95.56 73 ALA B C 1
ATOM 2187 O O . ALA B 1 73 ? 1.232 -21.891 -12.039 1 95.56 73 ALA B O 1
ATOM 2188 N N . CYS B 1 74 ? 1.975 -20.109 -13.32 1 97.25 74 CYS B N 1
ATOM 2189 C CA . CYS B 1 74 ? 1.793 -19.281 -12.133 1 97.25 74 CYS B CA 1
ATOM 2190 C C . CYS B 1 74 ? 0.925 -18.062 -12.445 1 97.25 74 CYS B C 1
ATOM 2192 O O . CYS B 1 74 ? 0.779 -17.688 -13.602 1 97.25 74 CYS B O 1
ATOM 2194 N N . HIS B 1 75 ? 0.254 -17.594 -11.422 1 97.38 75 HIS B N 1
ATOM 2195 C CA . HIS B 1 75 ? -0.197 -16.219 -11.367 1 97.38 75 HIS B CA 1
ATOM 2196 C C . HIS B 1 75 ? 0.809 -15.336 -10.625 1 97.38 75 HIS B C 1
ATOM 2198 O O . HIS B 1 75 ? 1.365 -15.75 -9.602 1 97.38 75 HIS B O 1
ATOM 2204 N N . TYR B 1 76 ? 1.062 -14.219 -11.211 1 97.62 76 TYR B N 1
ATOM 2205 C CA . TYR B 1 76 ? 1.922 -13.242 -10.547 1 97.62 76 TYR B CA 1
ATOM 2206 C C . TYR B 1 76 ? 1.152 -11.961 -10.234 1 97.62 76 TYR B C 1
ATOM 2208 O O . TYR B 1 76 ? 0.507 -11.383 -11.109 1 97.62 76 TYR B O 1
ATOM 2216 N N . LEU B 1 77 ? 1.126 -11.594 -8.977 1 97.81 77 LEU B N 1
ATOM 2217 C CA . LEU B 1 77 ? 0.605 -10.312 -8.523 1 97.81 77 LEU B CA 1
ATOM 2218 C C . LEU B 1 77 ? 1.729 -9.422 -8 1 97.81 77 LEU B C 1
ATOM 2220 O O . LEU B 1 77 ? 2.234 -9.633 -6.895 1 97.81 77 LEU B O 1
ATOM 2224 N N . GLY B 1 78 ? 2.094 -8.438 -8.75 1 96.44 78 GLY B N 1
ATOM 2225 C CA . GLY B 1 78 ? 3.133 -7.488 -8.375 1 96.44 78 GLY B CA 1
ATOM 2226 C C . GLY B 1 78 ? 2.605 -6.297 -7.598 1 96.44 78 GLY B C 1
ATOM 2227 O O . GLY B 1 78 ? 1.439 -6.277 -7.195 1 96.44 78 GLY B O 1
ATOM 2228 N N . PRO B 1 79 ? 3.51 -5.352 -7.359 1 91.44 79 PRO B N 1
ATOM 2229 C CA . PRO B 1 79 ? 3.094 -4.148 -6.633 1 91.44 79 PRO B CA 1
ATOM 2230 C C . PRO B 1 79 ? 2.02 -3.355 -7.371 1 91.44 79 PRO B C 1
ATOM 2232 O O . PRO B 1 79 ? 1.147 -2.752 -6.738 1 91.44 79 PRO B O 1
ATOM 2235 N N . GLN B 1 80 ? 2.191 -3.494 -8.555 1 90.44 80 GLN B N 1
ATOM 2236 C CA . GLN B 1 80 ? 1.163 -2.852 -9.367 1 90.44 80 GLN B CA 1
ATOM 2237 C C . GLN B 1 80 ? 0.027 -3.82 -9.68 1 90.44 80 GLN B C 1
ATOM 2239 O O . GLN B 1 80 ? 0.254 -5.02 -9.844 1 90.44 80 GLN B O 1
ATOM 2244 N N . ASN B 1 81 ? -1.188 -3.512 -9.68 1 93.88 81 ASN B N 1
ATOM 2245 C CA . ASN B 1 81 ? -2.385 -4.332 -9.82 1 93.88 81 ASN B CA 1
ATOM 2246 C C . ASN B 1 81 ? -2.57 -4.816 -11.25 1 93.88 81 ASN B C 1
ATOM 2248 O O . ASN B 1 81 ? -3.312 -5.77 -11.5 1 93.88 81 ASN B O 1
ATOM 2252 N N . ALA B 1 82 ? -1.854 -4.246 -12.227 1 94.44 82 ALA B N 1
ATOM 2253 C CA . ALA B 1 82 ? -1.963 -4.605 -13.641 1 94.44 82 ALA B CA 1
ATOM 2254 C C . ALA B 1 82 ? -3.406 -4.496 -14.125 1 94.44 82 ALA B C 1
ATOM 2256 O O . ALA B 1 82 ? -3.932 -5.426 -14.742 1 94.44 82 ALA B O 1
ATOM 2257 N N . MET B 1 83 ? -4.035 -3.381 -13.836 1 97.69 83 MET B N 1
ATOM 2258 C CA . MET B 1 83 ? -5.406 -3.08 -14.234 1 97.69 83 MET B CA 1
ATOM 2259 C C . MET B 1 83 ? -5.469 -1.791 -15.047 1 97.69 83 MET B C 1
ATOM 2261 O O . MET B 1 83 ? -4.68 -0.871 -14.82 1 97.69 83 MET B O 1
ATOM 2265 N N . LYS B 1 84 ? -6.379 -1.756 -15.977 1 97.38 84 LYS B N 1
ATOM 2266 C CA . LYS B 1 84 ? -6.625 -0.536 -16.734 1 97.38 84 LYS B CA 1
ATOM 2267 C C . LYS B 1 84 ? -7.5 0.437 -15.953 1 97.38 84 LYS B C 1
ATOM 2269 O O . LYS B 1 84 ? -8.68 0.161 -15.711 1 97.38 84 LYS B O 1
ATOM 2274 N N . PRO B 1 85 ? -7.02 1.602 -15.711 1 96.69 85 PRO B N 1
ATOM 2275 C CA . PRO B 1 85 ? -7.684 2.498 -14.766 1 96.69 85 PRO B CA 1
ATOM 2276 C C . PRO B 1 85 ? -9.047 2.971 -15.258 1 96.69 85 PRO B C 1
ATOM 2278 O O . PRO B 1 85 ? -9.961 3.172 -14.445 1 96.69 85 PRO B O 1
ATOM 2281 N N . PHE B 1 86 ? -9.25 3.074 -16.5 1 97.44 86 PHE B N 1
ATOM 2282 C CA . PHE B 1 86 ? -10.445 3.732 -17 1 97.44 86 PHE B CA 1
ATOM 2283 C C . PHE B 1 86 ? -11.492 2.707 -17.438 1 97.44 86 PHE B C 1
ATOM 2285 O O . PHE B 1 86 ? -12.625 3.064 -17.75 1 97.44 86 PHE B O 1
ATOM 2292 N N . LEU B 1 87 ? -11.164 1.458 -17.453 1 98.25 87 LEU B N 1
ATOM 2293 C CA . LEU B 1 87 ? -12.133 0.395 -17.688 1 98.25 87 LEU B CA 1
ATOM 2294 C C . LEU B 1 87 ? -12.867 0.025 -16.406 1 98.25 87 LEU B C 1
ATOM 2296 O O . LEU B 1 87 ? -12.32 0.176 -15.312 1 98.25 87 LEU B O 1
ATOM 2300 N N . SER B 1 88 ? -14.031 -0.47 -16.578 1 98.5 88 SER B N 1
ATOM 2301 C CA . SER B 1 88 ? -14.766 -0.973 -15.43 1 98.5 88 SER B CA 1
ATOM 2302 C C . SER B 1 88 ? -14.094 -2.201 -14.836 1 98.5 88 SER B C 1
ATOM 2304 O O . SER B 1 88 ? -13.281 -2.852 -15.492 1 98.5 88 SER B O 1
ATOM 2306 N N . VAL B 1 89 ? -14.445 -2.475 -13.609 1 98.56 89 VAL B N 1
ATOM 2307 C CA . VAL B 1 89 ? -13.93 -3.652 -12.922 1 98.56 89 VAL B CA 1
ATOM 2308 C C . VAL B 1 89 ? -14.25 -4.906 -13.734 1 98.56 89 VAL B C 1
ATOM 2310 O O . VAL B 1 89 ? -13.367 -5.727 -13.992 1 98.56 89 VAL B O 1
ATOM 2313 N N . ILE B 1 90 ? -15.469 -4.996 -14.18 1 98.5 90 ILE B N 1
ATOM 2314 C CA . ILE B 1 90 ? -15.914 -6.191 -14.883 1 98.5 90 ILE B CA 1
ATOM 2315 C C . ILE B 1 90 ? -15.195 -6.293 -16.234 1 98.5 90 ILE B C 1
ATOM 2317 O O . ILE B 1 90 ? -14.805 -7.383 -16.656 1 98.5 90 ILE B O 1
ATOM 2321 N N . ASP B 1 91 ? -15.023 -5.191 -16.906 1 98.5 91 ASP B N 1
ATOM 2322 C CA . ASP B 1 91 ? -14.32 -5.199 -18.188 1 98.5 91 ASP B CA 1
ATOM 2323 C C . ASP B 1 91 ? -12.852 -5.594 -18 1 98.5 91 ASP B C 1
ATOM 2325 O O . ASP B 1 91 ? -12.289 -6.293 -18.844 1 98.5 91 ASP B O 1
ATOM 2329 N N . ASN B 1 92 ? -12.234 -5.113 -16.953 1 98.56 92 ASN B N 1
ATOM 2330 C CA . ASN B 1 92 ? -10.875 -5.539 -16.641 1 98.56 92 ASN B CA 1
ATOM 2331 C C . ASN B 1 92 ? -10.789 -7.055 -16.469 1 98.56 92 ASN B C 1
ATOM 2333 O O . ASN B 1 92 ? -9.914 -7.695 -17.062 1 98.56 92 ASN B O 1
ATOM 2337 N N . LEU B 1 93 ? -11.711 -7.594 -15.703 1 98.06 93 LEU B N 1
ATOM 2338 C CA . LEU B 1 93 ? -11.68 -9.031 -15.438 1 98.06 93 LEU B CA 1
ATOM 2339 C C . LEU B 1 93 ? -12.008 -9.82 -16.703 1 98.06 93 LEU B C 1
ATOM 2341 O O . LEU B 1 93 ? -11.477 -10.914 -16.906 1 98.06 93 LEU B O 1
ATOM 2345 N N . GLN B 1 94 ? -12.883 -9.25 -17.5 1 97.75 94 GLN B N 1
ATOM 2346 C CA . GLN B 1 94 ? -13.18 -9.891 -18.781 1 97.75 94 GLN B CA 1
ATOM 2347 C C . GLN B 1 94 ? -11.938 -9.945 -19.656 1 97.75 94 GLN B C 1
ATOM 2349 O O . GLN B 1 94 ? -11.672 -10.969 -20.297 1 97.75 94 GLN B O 1
ATOM 2354 N N . PHE B 1 95 ? -11.242 -8.898 -19.719 1 97.75 95 PHE B N 1
ATOM 2355 C CA . PHE B 1 95 ? -9.984 -8.852 -20.469 1 97.75 95 PHE B CA 1
ATOM 2356 C C . PHE B 1 95 ? -9.039 -9.945 -20 1 97.75 95 PHE B C 1
ATOM 2358 O O . PHE B 1 95 ? -8.516 -10.711 -20.828 1 97.75 95 PHE B O 1
ATOM 2365 N N . TRP B 1 96 ? -8.844 -10.07 -18.719 1 96.62 96 TRP B N 1
ATOM 2366 C CA . TRP B 1 96 ? -7.914 -11.047 -18.156 1 96.62 96 TRP B CA 1
ATOM 2367 C C . TRP B 1 96 ? -8.43 -12.469 -18.375 1 96.62 96 TRP B C 1
ATOM 2369 O O . TRP B 1 96 ? -7.641 -13.383 -18.641 1 96.62 96 TRP B O 1
ATOM 2379 N N . SER B 1 97 ? -9.695 -12.641 -18.219 1 96.25 97 SER B N 1
ATOM 2380 C CA . SER B 1 97 ? -10.281 -13.953 -18.484 1 96.25 97 SER B CA 1
ATOM 2381 C C . SER B 1 97 ? -9.977 -14.414 -19.906 1 96.25 97 SER B C 1
ATOM 2383 O O . SER B 1 97 ? -9.562 -15.555 -20.125 1 96.25 97 SER B O 1
ATOM 2385 N N . ALA B 1 98 ? -10.172 -13.539 -20.844 1 95.06 98 ALA B N 1
ATOM 2386 C CA . ALA B 1 98 ? -9.875 -13.844 -22.25 1 95.06 98 ALA B CA 1
ATOM 2387 C C . ALA B 1 98 ? -8.391 -14.094 -22.453 1 95.06 98 ALA B C 1
ATOM 2389 O O . ALA B 1 98 ? -8 -15.008 -23.188 1 95.06 98 ALA B O 1
ATOM 2390 N N . PHE B 1 99 ? -7.641 -13.305 -21.812 1 93.75 99 PHE B N 1
ATOM 2391 C CA . PHE B 1 99 ? -6.191 -13.391 -21.953 1 93.75 99 PHE B CA 1
ATOM 2392 C C . PHE B 1 99 ? -5.676 -14.734 -21.453 1 93.75 99 PHE B C 1
ATOM 2394 O O . PHE B 1 99 ? -4.816 -15.352 -22.094 1 93.75 99 PHE B O 1
ATOM 2401 N N . TYR B 1 100 ? -6.184 -15.195 -20.312 1 91.94 100 TYR B N 1
ATOM 2402 C CA . TYR B 1 100 ? -5.746 -16.469 -19.734 1 91.94 100 TYR B CA 1
ATOM 2403 C C . TYR B 1 100 ? -6.254 -17.641 -20.547 1 91.94 100 TYR B C 1
ATOM 2405 O O . TYR B 1 100 ? -5.578 -18.672 -20.656 1 91.94 100 TYR B O 1
ATOM 2413 N N . GLY B 1 101 ? -7.461 -17.547 -21.125 1 85.5 101 GLY B N 1
ATOM 2414 C CA . GLY B 1 101 ? -7.996 -18.562 -22.031 1 85.5 101 GLY B CA 1
ATOM 2415 C C . GLY B 1 101 ? -8.547 -19.766 -21.297 1 85.5 101 GLY B C 1
ATOM 2416 O O . GLY B 1 101 ? -9.227 -20.594 -21.891 1 85.5 101 GLY B O 1
ATOM 2417 N N . GLN B 1 102 ? -8.203 -20.125 -20.078 1 79.38 102 GLN B N 1
ATOM 2418 C CA . GLN B 1 102 ? -8.672 -21.266 -19.297 1 79.38 102 GLN B CA 1
ATOM 2419 C C . GLN B 1 102 ? -9.633 -20.828 -18.203 1 79.38 102 GLN B C 1
ATOM 2421 O O . GLN B 1 102 ? -9.211 -20.609 -17.062 1 79.38 102 GLN B O 1
ATOM 2426 N N . TYR B 1 103 ? -10.867 -20.969 -18.516 1 80.56 103 TYR B N 1
ATOM 2427 C CA . TYR B 1 103 ? -11.867 -20.406 -17.625 1 80.56 103 TYR B CA 1
ATOM 2428 C C . TYR B 1 103 ? -12.094 -21.312 -16.422 1 80.56 103 TYR B C 1
ATOM 2430 O O . TYR B 1 103 ? -12.258 -22.531 -16.578 1 80.56 103 TYR B O 1
ATOM 2438 N N . LEU B 1 104 ? -11.953 -20.812 -15.281 1 89.06 104 LEU B N 1
ATOM 2439 C CA . LEU B 1 104 ? -12.336 -21.484 -14.047 1 89.06 104 LEU B CA 1
ATOM 2440 C C . LEU B 1 104 ? -13.562 -20.828 -13.422 1 89.06 104 LEU B C 1
ATOM 2442 O O . LEU B 1 104 ? -14.57 -21.5 -13.18 1 89.06 104 LEU B O 1
ATOM 2446 N N . ARG B 1 105 ? -13.484 -19.531 -13.289 1 93.88 105 ARG B N 1
ATOM 2447 C CA . ARG B 1 105 ? -14.586 -18.688 -12.828 1 93.88 105 ARG B CA 1
ATOM 2448 C C . ARG B 1 105 ? -14.891 -17.578 -13.828 1 93.88 105 ARG B C 1
ATOM 2450 O O . ARG B 1 105 ? -13.977 -17.031 -14.453 1 93.88 105 ARG B O 1
ATOM 2457 N N . SER B 1 106 ? -16.172 -17.344 -13.93 1 96.12 106 SER B N 1
ATOM 2458 C CA . SER B 1 106 ? -16.5 -16.125 -14.672 1 96.12 106 SER B CA 1
ATOM 2459 C C . SER B 1 106 ? -16.094 -14.883 -13.891 1 96.12 106 SER B C 1
ATOM 2461 O O . SER B 1 106 ? -15.922 -14.938 -12.672 1 96.12 106 SER B O 1
ATOM 2463 N N . PRO B 1 107 ? -15.906 -13.82 -14.586 1 97.25 107 PRO B N 1
ATOM 2464 C CA . PRO B 1 107 ? -15.609 -12.555 -13.906 1 97.25 107 PRO B CA 1
ATOM 2465 C C . PRO B 1 107 ? -16.609 -12.234 -12.797 1 97.25 107 PRO B C 1
ATOM 2467 O O . PRO B 1 107 ? -16.219 -11.812 -11.711 1 97.25 107 PRO B O 1
ATOM 2470 N N . HIS B 1 108 ? -17.859 -12.469 -13.023 1 97.31 108 HIS B N 1
ATOM 2471 C CA . HIS B 1 108 ? -18.891 -12.195 -12.031 1 97.31 108 HIS B CA 1
ATOM 2472 C C . HIS B 1 108 ? -18.766 -13.133 -10.836 1 97.31 108 HIS B C 1
ATOM 2474 O O . HIS B 1 108 ? -18.938 -12.711 -9.688 1 97.31 108 HIS B O 1
ATOM 2480 N N . GLU B 1 109 ? -18.5 -14.32 -11.078 1 97.5 109 GLU B N 1
ATOM 2481 C CA . GLU B 1 109 ? -18.312 -15.289 -10 1 97.5 109 GLU B CA 1
ATOM 2482 C C . GLU B 1 109 ? -17.094 -14.93 -9.148 1 97.5 109 GLU B C 1
ATOM 2484 O O . GLU B 1 109 ? -17.156 -15.016 -7.918 1 97.5 109 GLU B O 1
ATOM 2489 N N . ALA B 1 110 ? -16.016 -14.594 -9.805 1 97.38 110 ALA B N 1
ATOM 2490 C CA . ALA B 1 110 ? -14.797 -14.211 -9.094 1 97.38 110 ALA B CA 1
ATOM 2491 C C . ALA B 1 110 ? -15.047 -13.023 -8.172 1 97.38 110 ALA B C 1
ATOM 2493 O O . ALA B 1 110 ? -14.602 -13.023 -7.02 1 97.38 110 ALA B O 1
ATOM 2494 N N . LEU B 1 111 ? -15.773 -12.062 -8.664 1 97.69 111 LEU B N 1
ATOM 2495 C CA . LEU B 1 111 ? -16.109 -10.898 -7.855 1 97.69 111 LEU B CA 1
ATOM 2496 C C . LEU B 1 111 ? -17.016 -11.289 -6.688 1 97.69 111 LEU B C 1
ATOM 2498 O O . LEU B 1 111 ? -16.828 -10.805 -5.566 1 97.69 111 LEU B O 1
ATOM 2502 N N . ALA B 1 112 ? -17.922 -12.125 -6.953 1 97.06 112 ALA B N 1
ATOM 2503 C CA . ALA B 1 112 ? -18.828 -12.594 -5.91 1 97.06 112 ALA B CA 1
ATOM 2504 C C . ALA B 1 112 ? -18.062 -13.328 -4.809 1 97.06 112 ALA B C 1
ATOM 2506 O O . ALA B 1 112 ? -18.344 -13.148 -3.623 1 97.06 112 ALA B O 1
ATOM 2507 N N . ASP B 1 113 ? -17.109 -14.133 -5.207 1 95.12 113 ASP B N 1
ATOM 2508 C CA . ASP B 1 113 ? -16.281 -14.875 -4.258 1 95.12 113 ASP B CA 1
ATOM 2509 C C . ASP B 1 113 ? -15.539 -13.922 -3.312 1 95.12 113 ASP B C 1
ATOM 2511 O O . ASP B 1 113 ? -15.25 -14.281 -2.168 1 95.12 113 ASP B O 1
ATOM 2515 N N . MET B 1 114 ? -15.297 -12.711 -3.818 1 95 114 MET B N 1
ATOM 2516 C CA . MET B 1 114 ? -14.555 -11.734 -3.031 1 95 114 MET B CA 1
ATOM 2517 C C . MET B 1 114 ? -15.492 -10.734 -2.375 1 95 114 MET B C 1
ATOM 2519 O O . MET B 1 114 ? -15.047 -9.781 -1.736 1 95 114 MET B O 1
ATOM 2523 N N . GLY B 1 115 ? -16.781 -10.898 -2.562 1 94.19 115 GLY B N 1
ATOM 2524 C CA . GLY B 1 115 ? -17.734 -9.953 -2.008 1 94.19 115 GLY B CA 1
ATOM 2525 C C . GLY B 1 115 ? -17.672 -8.586 -2.656 1 94.19 115 GLY B C 1
ATOM 2526 O O . GLY B 1 115 ? -17.875 -7.566 -1.989 1 94.19 115 GLY B O 1
ATOM 2527 N N . LEU B 1 116 ? -17.375 -8.555 -3.98 1 96.69 116 LEU B N 1
ATOM 2528 C CA . LEU B 1 116 ? -17.125 -7.273 -4.641 1 96.69 116 LEU B CA 1
ATOM 2529 C C . LEU B 1 116 ? -18.078 -7.07 -5.812 1 96.69 116 LEU B C 1
ATOM 2531 O O . LEU B 1 116 ? -17.797 -6.281 -6.715 1 96.69 116 LEU B O 1
ATOM 2535 N N . SER B 1 117 ? -19.188 -7.777 -5.848 1 97.19 117 SER B N 1
ATOM 2536 C CA . SER B 1 117 ? -20.109 -7.754 -6.977 1 97.19 117 SER B CA 1
ATOM 2537 C C . SER B 1 117 ? -20.594 -6.336 -7.27 1 97.19 117 SER B C 1
ATOM 2539 O O . SER B 1 117 ? -20.75 -5.957 -8.43 1 97.19 117 SER B O 1
ATOM 2541 N N . ASP B 1 118 ? -20.766 -5.543 -6.227 1 94.31 118 ASP B N 1
ATOM 2542 C CA . ASP B 1 118 ? -21.312 -4.199 -6.367 1 94.31 118 ASP B CA 1
ATOM 2543 C C . ASP B 1 118 ? -20.328 -3.277 -7.078 1 94.31 118 ASP B C 1
ATOM 2545 O O . ASP B 1 118 ? -20.703 -2.215 -7.574 1 94.31 118 ASP B O 1
ATOM 2549 N N . LEU B 1 119 ? -19.125 -3.682 -7.234 1 96.44 119 LEU B N 1
ATOM 2550 C CA . LEU B 1 119 ? -18.078 -2.84 -7.828 1 96.44 119 LEU B CA 1
ATOM 2551 C C . LEU B 1 119 ? -18 -3.068 -9.336 1 96.44 119 LEU B C 1
ATOM 2553 O O . LEU B 1 119 ? -17.344 -2.301 -10.039 1 96.44 119 LEU B O 1
ATOM 2557 N N . ALA B 1 120 ? -18.625 -4.039 -9.859 1 97.81 120 ALA B N 1
ATOM 2558 C CA . ALA B 1 120 ? -18.469 -4.547 -11.219 1 97.81 120 ALA B CA 1
ATOM 2559 C C . ALA B 1 120 ? -18.594 -3.426 -12.242 1 97.81 120 ALA B C 1
ATOM 2561 O O . ALA B 1 120 ? -17.766 -3.303 -13.141 1 97.81 120 ALA B O 1
ATOM 2562 N N . PRO B 1 121 ? -19.562 -2.551 -12.078 1 97 121 PRO B N 1
ATOM 2563 C CA . PRO B 1 121 ? -19.75 -1.567 -13.148 1 97 121 PRO B CA 1
ATOM 2564 C C . PRO B 1 121 ? -18.859 -0.341 -12.984 1 97 121 PRO B C 1
ATOM 2566 O O . PRO B 1 121 ? -18.766 0.487 -13.891 1 97 121 PRO B O 1
ATOM 2569 N N . LEU B 1 122 ? -18.203 -0.158 -11.922 1 96.31 122 LEU B N 1
ATOM 2570 C CA . LEU B 1 122 ? -17.422 1.042 -11.625 1 96.31 122 LEU B CA 1
ATOM 2571 C C . LEU B 1 122 ? -16.078 1.01 -12.328 1 96.31 122 LEU B C 1
ATOM 2573 O O . LEU B 1 122 ? -15.461 -0.051 -12.453 1 96.31 122 LEU B O 1
ATOM 2577 N N . PRO B 1 123 ? -15.672 2.209 -12.789 1 97.19 123 PRO B N 1
ATOM 2578 C CA . PRO B 1 123 ? -14.289 2.264 -13.266 1 97.19 123 PRO B CA 1
ATOM 2579 C C . PRO B 1 123 ? -13.273 1.903 -12.188 1 97.19 123 PRO B C 1
ATOM 2581 O O . PRO B 1 123 ? -13.469 2.246 -11.016 1 97.19 123 PRO B O 1
ATOM 2584 N N . PHE B 1 124 ? -12.203 1.237 -12.609 1 97.88 124 PHE B N 1
ATOM 2585 C CA . PHE B 1 124 ? -11.203 0.735 -11.672 1 97.88 124 PHE B CA 1
ATOM 2586 C C . PHE B 1 124 ? -10.57 1.879 -10.891 1 97.88 124 PHE B C 1
ATOM 2588 O O . PHE B 1 124 ? -10.273 1.735 -9.703 1 97.88 124 PHE B O 1
ATOM 2595 N N . ASN B 1 125 ? -10.383 3.039 -11.492 1 95.94 125 ASN B N 1
ATOM 2596 C CA . ASN B 1 125 ? -9.609 4.133 -10.914 1 95.94 125 ASN B CA 1
ATOM 2597 C C . ASN B 1 125 ? -10.359 4.809 -9.773 1 95.94 125 ASN B C 1
ATOM 2599 O O . ASN B 1 125 ? -9.766 5.562 -8.992 1 95.94 125 ASN B O 1
ATOM 2603 N N . VAL B 1 126 ? -11.664 4.609 -9.602 1 93.62 126 VAL B N 1
ATOM 2604 C CA . VAL B 1 126 ? -12.438 5.297 -8.57 1 93.62 126 VAL B CA 1
ATOM 2605 C C . VAL B 1 126 ? -12.445 4.461 -7.289 1 93.62 126 VAL B C 1
ATOM 2607 O O . VAL B 1 126 ? -12.906 4.922 -6.242 1 93.62 126 VAL B O 1
ATOM 2610 N N . LEU B 1 127 ? -11.977 3.232 -7.402 1 95.69 127 LEU B N 1
ATOM 2611 C CA . LEU B 1 127 ? -11.945 2.344 -6.25 1 95.69 127 LEU B CA 1
ATOM 2612 C C . LEU B 1 127 ? -10.891 2.799 -5.242 1 95.69 127 LEU B C 1
ATOM 2614 O O . LEU B 1 127 ? -9.922 3.465 -5.609 1 95.69 127 LEU B O 1
ATOM 2618 N N . SER B 1 128 ? -11.133 2.486 -3.992 1 94.31 128 SER B N 1
ATOM 2619 C CA . SER B 1 128 ? -10.094 2.686 -2.986 1 94.31 128 SER B CA 1
ATOM 2620 C C . SER B 1 128 ? -8.898 1.774 -3.24 1 94.31 128 SER B C 1
ATOM 2622 O O . SER B 1 128 ? -9 0.796 -3.984 1 94.31 128 SER B O 1
ATOM 2624 N N . THR B 1 129 ? -7.809 2.035 -2.639 1 93.25 129 THR B N 1
ATOM 2625 C CA . THR B 1 129 ? -6.598 1.238 -2.791 1 93.25 129 THR B CA 1
ATOM 2626 C C . THR B 1 129 ? -6.852 -0.216 -2.406 1 93.25 129 THR B C 1
ATOM 2628 O O . THR B 1 129 ? -6.445 -1.134 -3.121 1 93.25 129 THR B O 1
ATOM 2631 N N . GLY B 1 130 ? -7.531 -0.42 -1.267 1 95.25 130 GLY B N 1
ATOM 2632 C CA . GLY B 1 130 ? -7.84 -1.773 -0.833 1 95.25 130 GLY B CA 1
ATOM 2633 C C . GLY B 1 130 ? -8.773 -2.504 -1.777 1 95.25 130 GLY B C 1
ATOM 2634 O O . GLY B 1 130 ? -8.602 -3.697 -2.031 1 95.25 130 GLY B O 1
ATOM 2635 N N . GLN B 1 131 ? -9.727 -1.779 -2.266 1 96.12 131 GLN B N 1
ATOM 2636 C CA . GLN B 1 131 ? -10.648 -2.375 -3.229 1 96.12 131 GLN B CA 1
ATOM 2637 C C . GLN B 1 131 ? -9.922 -2.775 -4.508 1 96.12 131 GLN B C 1
ATOM 2639 O O . GLN B 1 131 ? -10.164 -3.857 -5.051 1 96.12 131 GLN B O 1
ATOM 2644 N N . LYS B 1 132 ? -9.062 -1.896 -4.949 1 97.25 132 LYS B N 1
ATOM 2645 C CA . LYS B 1 132 ? -8.258 -2.201 -6.133 1 97.25 132 LYS B CA 1
ATOM 2646 C C . LYS B 1 132 ? -7.457 -3.484 -5.938 1 97.25 132 LYS B C 1
ATOM 2648 O O . LYS B 1 132 ? -7.426 -4.344 -6.82 1 97.25 132 LYS B O 1
ATOM 2653 N N . ARG B 1 133 ? -6.848 -3.598 -4.812 1 96.88 133 ARG B N 1
ATOM 2654 C CA . ARG B 1 133 ? -6.031 -4.773 -4.523 1 96.88 133 ARG B CA 1
ATOM 2655 C C . ARG B 1 133 ? -6.883 -6.039 -4.512 1 96.88 133 ARG B C 1
ATOM 2657 O O . ARG B 1 133 ? -6.48 -7.066 -5.062 1 96.88 133 ARG B O 1
ATOM 2664 N N . CYS B 1 134 ? -8.039 -5.973 -3.932 1 97.81 134 CYS B N 1
ATOM 2665 C CA . CYS B 1 134 ? -8.938 -7.117 -3.879 1 97.81 134 CYS B CA 1
ATOM 2666 C C . CYS B 1 134 ? -9.391 -7.52 -5.277 1 97.81 134 CYS B C 1
ATOM 2668 O O . CYS B 1 134 ? -9.469 -8.711 -5.594 1 97.81 134 CYS B O 1
ATOM 2670 N N . VAL B 1 135 ? -9.68 -6.547 -6.07 1 98 135 VAL B N 1
ATOM 2671 C CA . VAL B 1 135 ? -10.07 -6.828 -7.449 1 98 135 VAL B CA 1
ATOM 2672 C C . VAL B 1 135 ? -8.922 -7.5 -8.188 1 98 135 VAL B C 1
ATOM 2674 O O . VAL B 1 135 ? -9.125 -8.453 -8.945 1 98 135 VAL B O 1
ATOM 2677 N N . ALA B 1 136 ? -7.727 -7.016 -7.977 1 97.88 136 ALA B N 1
ATOM 2678 C CA . ALA B 1 136 ? -6.551 -7.621 -8.594 1 97.88 136 ALA B CA 1
ATOM 2679 C C . ALA B 1 136 ? -6.406 -9.078 -8.18 1 97.88 136 ALA B C 1
ATOM 2681 O O . ALA B 1 136 ? -6.012 -9.93 -8.984 1 97.88 136 ALA B O 1
ATOM 2682 N N . ILE B 1 137 ? -6.723 -9.398 -6.98 1 97.62 137 ILE B N 1
ATOM 2683 C CA . ILE B 1 137 ? -6.633 -10.766 -6.48 1 97.62 137 ILE B CA 1
ATOM 2684 C C . ILE B 1 137 ? -7.738 -11.617 -7.102 1 97.62 137 ILE B C 1
ATOM 2686 O O . ILE B 1 137 ? -7.535 -12.797 -7.395 1 97.62 137 ILE B O 1
ATOM 2690 N N . ALA B 1 138 ? -8.93 -11 -7.289 1 97.25 138 ALA B N 1
ATOM 2691 C CA . ALA B 1 138 ? -10.016 -11.711 -7.953 1 97.25 138 ALA B CA 1
ATOM 2692 C C . ALA B 1 138 ? -9.586 -12.227 -9.32 1 97.25 138 ALA B C 1
ATOM 2694 O O . ALA B 1 138 ? -10.07 -13.266 -9.781 1 97.25 138 ALA B O 1
ATOM 2695 N N . ARG B 1 139 ? -8.688 -11.539 -9.922 1 96.62 139 ARG B N 1
ATOM 2696 C CA . ARG B 1 139 ? -8.164 -11.922 -11.227 1 96.62 139 ARG B CA 1
ATOM 2697 C C . ARG B 1 139 ? -7.523 -13.305 -11.18 1 96.62 139 ARG B C 1
ATOM 2699 O O . ARG B 1 139 ? -7.574 -14.055 -12.156 1 96.62 139 ARG B O 1
ATOM 2706 N N . LEU B 1 140 ? -6.98 -13.695 -10.047 1 95.75 140 LEU B N 1
ATOM 2707 C CA . LEU B 1 140 ? -6.301 -14.977 -9.906 1 95.75 140 LEU B CA 1
ATOM 2708 C C . LEU B 1 140 ? -7.297 -16.125 -9.977 1 95.75 140 LEU B C 1
ATOM 2710 O O . LEU B 1 140 ? -6.914 -17.266 -10.273 1 95.75 140 LEU B O 1
ATOM 2714 N N . LEU B 1 141 ? -8.523 -15.805 -9.773 1 96.88 141 LEU B N 1
ATOM 2715 C CA . LEU B 1 141 ? -9.562 -16.828 -9.703 1 96.88 141 LEU B CA 1
ATOM 2716 C C . LEU B 1 141 ? -10.102 -17.141 -11.094 1 96.88 141 LEU B C 1
ATOM 2718 O O . LEU B 1 141 ? -10.797 -18.141 -11.273 1 96.88 141 LEU B O 1
ATOM 2722 N N . LEU B 1 142 ? -9.766 -16.359 -12.055 1 97.12 142 LEU B N 1
ATOM 2723 C CA . LEU B 1 142 ? -10.344 -16.469 -13.391 1 97.12 142 LEU B CA 1
ATOM 2724 C C . LEU B 1 142 ? -9.844 -17.734 -14.086 1 97.12 142 LEU B C 1
ATOM 2726 O O . LEU B 1 142 ? -10.523 -18.281 -14.953 1 97.12 142 LEU B O 1
ATOM 2730 N N . SER B 1 143 ? -8.648 -18.125 -13.766 1 96.44 143 SER B N 1
ATOM 2731 C CA . SER B 1 143 ? -8.016 -19.328 -14.305 1 96.44 143 SER B CA 1
ATOM 2732 C C . SER B 1 143 ? -7.18 -20.047 -13.25 1 96.44 143 SER B C 1
ATOM 2734 O O . SER B 1 143 ? -6.586 -19.391 -12.383 1 96.44 143 SER B O 1
ATOM 2736 N N . TYR B 1 144 ? -7.16 -21.266 -13.422 1 95.38 144 TYR B N 1
ATOM 2737 C CA . TYR B 1 144 ? -6.379 -22 -12.438 1 95.38 144 TYR B CA 1
ATOM 2738 C C . TYR B 1 144 ? -4.902 -22.016 -12.812 1 95.38 144 TYR B C 1
ATOM 2740 O O . TYR B 1 144 ? -4.543 -22.344 -13.938 1 95.38 144 TYR B O 1
ATOM 2748 N N . ARG B 1 145 ? -4.117 -21.656 -11.93 1 96.5 145 ARG B N 1
ATOM 2749 C CA . ARG B 1 145 ? -2.674 -21.859 -11.945 1 96.5 145 ARG B CA 1
ATOM 2750 C C . ARG B 1 145 ? -2.178 -22.406 -10.617 1 96.5 145 ARG B C 1
ATOM 2752 O O . ARG B 1 145 ? -2.518 -21.891 -9.555 1 96.5 145 ARG B O 1
ATOM 2759 N N . PRO B 1 146 ? -1.385 -23.422 -10.641 1 96.81 146 PRO B N 1
ATOM 2760 C CA . PRO B 1 146 ? -0.988 -24.078 -9.398 1 96.81 146 PRO B CA 1
ATOM 2761 C C . PRO B 1 146 ? -0.109 -23.203 -8.508 1 96.81 146 PRO B C 1
ATOM 2763 O O . PRO B 1 146 ? -0.06 -23.406 -7.293 1 96.81 146 PRO B O 1
ATOM 2766 N N . ILE B 1 147 ? 0.557 -22.25 -9.07 1 98.44 147 ILE B N 1
ATOM 2767 C CA . ILE B 1 147 ? 1.495 -21.453 -8.289 1 98.44 147 ILE B CA 1
ATOM 2768 C C . ILE B 1 147 ? 1.039 -20 -8.266 1 98.44 147 ILE B C 1
ATOM 2770 O O . ILE B 1 147 ? 0.782 -19.406 -9.312 1 98.44 147 ILE B O 1
ATOM 2774 N N . TRP B 1 148 ? 0.89 -19.469 -7.09 1 98.62 148 TRP B N 1
ATOM 2775 C CA . TRP B 1 148 ? 0.637 -18.047 -6.914 1 98.62 148 TRP B CA 1
ATOM 2776 C C . TRP B 1 148 ? 1.863 -17.344 -6.344 1 98.62 148 TRP B C 1
ATOM 2778 O O . TRP B 1 148 ? 2.371 -17.719 -5.285 1 98.62 148 TRP B O 1
ATOM 2788 N N . ILE B 1 149 ? 2.396 -16.359 -7.031 1 98.62 149 ILE B N 1
ATOM 2789 C CA . ILE B 1 149 ? 3.506 -15.523 -6.594 1 98.62 149 ILE B CA 1
ATOM 2790 C C . ILE B 1 149 ? 3.004 -14.109 -6.328 1 98.62 149 ILE B C 1
ATOM 2792 O O . ILE B 1 149 ? 2.619 -13.391 -7.258 1 98.62 149 ILE B O 1
ATOM 2796 N N . LEU B 1 150 ? 3.07 -13.656 -5.098 1 98.38 150 LEU B N 1
ATOM 2797 C CA . LEU B 1 150 ? 2.328 -12.477 -4.668 1 98.38 150 LEU B CA 1
ATOM 2798 C C . LEU B 1 150 ? 3.246 -11.484 -3.963 1 98.38 150 LEU B C 1
ATOM 2800 O O . LEU B 1 150 ? 3.959 -11.852 -3.025 1 98.38 150 LEU B O 1
ATOM 2804 N N . ASP B 1 151 ? 3.199 -10.281 -4.41 1 97.56 151 ASP B N 1
ATOM 2805 C CA . ASP B 1 151 ? 3.965 -9.211 -3.779 1 97.56 151 ASP B CA 1
ATOM 2806 C C . ASP B 1 151 ? 3.072 -8.344 -2.893 1 97.56 151 ASP B C 1
ATOM 2808 O O . ASP B 1 151 ? 2.311 -7.516 -3.391 1 97.56 151 ASP B O 1
ATOM 2812 N N . GLU B 1 152 ? 3.135 -8.547 -1.58 1 95.69 152 GLU B N 1
ATOM 2813 C CA . GLU B 1 152 ? 2.412 -7.809 -0.547 1 95.69 152 GLU B CA 1
ATOM 2814 C C . GLU B 1 152 ? 0.911 -7.812 -0.814 1 95.69 152 GLU B C 1
ATOM 2816 O O . GLU B 1 152 ? 0.279 -6.754 -0.855 1 95.69 152 GLU B O 1
ATOM 2821 N N . PRO B 1 153 ? 0.354 -8.969 -0.819 1 96.38 153 PRO B N 1
ATOM 2822 C CA . PRO B 1 153 ? -1.04 -9.086 -1.254 1 96.38 153 PRO B CA 1
ATOM 2823 C C . PRO B 1 153 ? -2.023 -8.484 -0.254 1 96.38 153 PRO B C 1
ATOM 2825 O O . PRO B 1 153 ? -3.135 -8.102 -0.629 1 96.38 153 PRO B O 1
ATOM 2828 N N . ILE B 1 154 ? -1.65 -8.289 0.988 1 93.69 154 ILE B N 1
ATOM 2829 C CA . ILE B 1 154 ? -2.648 -7.875 1.967 1 93.69 154 ILE B CA 1
ATOM 2830 C C . ILE B 1 154 ? -2.369 -6.441 2.412 1 93.69 154 ILE B C 1
ATOM 2832 O O . ILE B 1 154 ? -3.033 -5.926 3.316 1 93.69 154 ILE B O 1
ATOM 2836 N N . SER B 1 155 ? -1.392 -5.809 1.836 1 90.38 155 SER B N 1
ATOM 2837 C CA . SER B 1 155 ? -1.049 -4.441 2.209 1 90.38 155 SER B CA 1
ATOM 2838 C C . SER B 1 155 ? -2.209 -3.488 1.942 1 90.38 155 SER B C 1
ATOM 2840 O O . SER B 1 155 ? -2.773 -3.48 0.847 1 90.38 155 SER B O 1
ATOM 2842 N N . GLY B 1 156 ? -2.586 -2.742 2.973 1 89.5 156 GLY B N 1
ATOM 2843 C CA . GLY B 1 156 ? -3.607 -1.722 2.801 1 89.5 156 GLY B CA 1
ATOM 2844 C C . GLY B 1 156 ? -5.02 -2.266 2.922 1 89.5 156 GLY B C 1
ATOM 2845 O O . GLY B 1 156 ? -5.992 -1.538 2.709 1 89.5 156 GLY B O 1
ATOM 2846 N N . LEU B 1 157 ? -5.113 -3.523 3.285 1 94.25 157 LEU B N 1
ATOM 2847 C CA . LEU B 1 157 ? -6.438 -4.137 3.375 1 94.25 157 LEU B CA 1
ATOM 2848 C C . LEU B 1 157 ? -6.992 -4.027 4.789 1 94.25 157 LEU B C 1
ATOM 2850 O O . LEU B 1 157 ? -6.234 -4.07 5.762 1 94.25 157 LEU B O 1
ATOM 2854 N N . ASP B 1 158 ? -8.305 -3.912 4.867 1 94.31 158 ASP B N 1
ATOM 2855 C CA . ASP B 1 158 ? -8.945 -3.939 6.176 1 94.31 158 ASP B CA 1
ATOM 2856 C C . ASP B 1 158 ? -9.039 -5.363 6.711 1 94.31 158 ASP B C 1
ATOM 2858 O O . ASP B 1 158 ? -8.664 -6.316 6.027 1 94.31 158 ASP B O 1
ATOM 2862 N N . SER B 1 159 ? -9.523 -5.512 7.898 1 93.81 159 SER B N 1
ATOM 2863 C CA . SER B 1 159 ? -9.531 -6.801 8.586 1 93.81 159 SER B CA 1
ATOM 2864 C C . SER B 1 159 ? -10.43 -7.805 7.863 1 93.81 159 SER B C 1
ATOM 2866 O O . SER B 1 159 ? -10.086 -8.984 7.762 1 93.81 159 SER B O 1
ATOM 2868 N N . HIS B 1 160 ? -11.523 -7.348 7.395 1 94.5 160 HIS B N 1
ATOM 2869 C CA . HIS B 1 160 ? -12.453 -8.234 6.695 1 94.5 160 HIS B CA 1
ATOM 2870 C C . HIS B 1 160 ? -11.82 -8.797 5.426 1 94.5 160 HIS B C 1
ATOM 2872 O O . HIS B 1 160 ? -11.844 -10.008 5.203 1 94.5 160 HIS B O 1
ATOM 2878 N N . ALA B 1 161 ? -11.258 -7.941 4.656 1 95.31 161 ALA B N 1
ATOM 2879 C CA . ALA B 1 161 ? -10.594 -8.367 3.424 1 95.31 161 ALA B CA 1
ATOM 2880 C C . ALA B 1 161 ? -9.43 -9.312 3.719 1 95.31 161 ALA B C 1
ATOM 2882 O O . ALA B 1 161 ? -9.219 -10.289 2.998 1 95.31 161 ALA B O 1
ATOM 2883 N N . GLN B 1 162 ? -8.719 -9.023 4.75 1 95.44 162 GLN B N 1
ATOM 2884 C CA . GLN B 1 162 ? -7.609 -9.891 5.129 1 95.44 162 GLN B CA 1
ATOM 2885 C C . GLN B 1 162 ? -8.094 -11.297 5.457 1 95.44 162 GLN B C 1
ATOM 2887 O O . GLN B 1 162 ? -7.473 -12.281 5.047 1 95.44 162 GLN B O 1
ATOM 2892 N N . THR B 1 163 ? -9.125 -11.359 6.172 1 95.94 163 THR B N 1
ATOM 2893 C CA . THR B 1 163 ? -9.695 -12.656 6.531 1 95.94 163 THR B CA 1
ATOM 2894 C C . THR B 1 163 ? -10.172 -13.398 5.285 1 95.94 163 THR B C 1
ATOM 2896 O O . THR B 1 163 ? -9.922 -14.602 5.145 1 95.94 163 THR B O 1
ATOM 2899 N N . LEU B 1 164 ? -10.797 -12.703 4.473 1 96.25 164 LEU B N 1
ATOM 2900 C CA . LEU B 1 164 ? -11.258 -13.289 3.221 1 96.25 164 LEU B CA 1
ATOM 2901 C C . LEU B 1 164 ? -10.094 -13.844 2.416 1 96.25 164 LEU B C 1
ATOM 2903 O O . LEU B 1 164 ? -10.164 -14.961 1.899 1 96.25 164 LEU B O 1
ATOM 2907 N N . LEU B 1 165 ? -9.062 -13.125 2.32 1 96.94 165 LEU B N 1
ATOM 2908 C CA . LEU B 1 165 ? -7.902 -13.555 1.558 1 96.94 165 LEU B CA 1
ATOM 2909 C C . LEU B 1 165 ? -7.234 -14.758 2.219 1 96.94 165 LEU B C 1
ATOM 2911 O O . LEU B 1 165 ? -6.762 -15.664 1.531 1 96.94 165 LEU B O 1
ATOM 2915 N N . ALA B 1 166 ? -7.168 -14.734 3.492 1 97.06 166 ALA B N 1
ATOM 2916 C CA . ALA B 1 166 ? -6.617 -15.883 4.207 1 97.06 166 ALA B CA 1
ATOM 2917 C C . ALA B 1 166 ? -7.359 -17.172 3.84 1 97.06 166 ALA B C 1
ATOM 2919 O O . ALA B 1 166 ? -6.738 -18.203 3.578 1 97.06 166 ALA B O 1
ATOM 2920 N N . ASN B 1 167 ? -8.625 -17.062 3.818 1 97.38 167 ASN B N 1
ATOM 2921 C CA . ASN B 1 167 ? -9.445 -18.203 3.445 1 97.38 167 ASN B CA 1
ATOM 2922 C C . ASN B 1 167 ? -9.203 -18.625 1.998 1 97.38 167 ASN B C 1
ATOM 2924 O O . ASN B 1 167 ? -9.125 -19.812 1.695 1 97.38 167 ASN B O 1
ATOM 2928 N N . LEU B 1 168 ? -9.102 -17.672 1.203 1 97.38 168 LEU B N 1
ATOM 2929 C CA . LEU B 1 168 ? -8.836 -17.938 -0.208 1 97.38 168 LEU B CA 1
ATOM 2930 C C . LEU B 1 168 ? -7.492 -18.625 -0.39 1 97.38 168 LEU B C 1
ATOM 2932 O O . LEU B 1 168 ? -7.387 -19.594 -1.147 1 97.38 168 LEU B O 1
ATOM 2936 N N . PHE B 1 169 ? -6.473 -18.125 0.283 1 98.06 169 PHE B N 1
ATOM 2937 C CA . PHE B 1 169 ? -5.148 -18.719 0.221 1 98.06 169 PHE B CA 1
ATOM 2938 C C . PHE B 1 169 ? -5.18 -20.172 0.724 1 98.06 169 PHE B C 1
ATOM 2940 O O . PHE B 1 169 ? -4.629 -21.062 0.084 1 98.06 169 PHE B O 1
ATOM 2947 N N . GLN B 1 170 ? -5.879 -20.328 1.807 1 98.12 170 GLN B N 1
ATOM 2948 C CA . GLN B 1 170 ? -5.984 -21.672 2.379 1 98.12 170 GLN B CA 1
ATOM 2949 C C . GLN B 1 170 ? -6.672 -22.625 1.413 1 98.12 170 GLN B C 1
ATOM 2951 O O . GLN B 1 170 ? -6.246 -23.781 1.259 1 98.12 170 GLN B O 1
ATOM 2956 N N . ARG B 1 171 ? -7.719 -22.203 0.821 1 97.25 171 ARG B N 1
ATOM 2957 C CA . ARG B 1 171 ? -8.438 -23.016 -0.145 1 97.25 171 ARG B CA 1
ATOM 2958 C C . ARG B 1 171 ? -7.539 -23.406 -1.309 1 97.25 171 ARG B C 1
ATOM 2960 O O . ARG B 1 171 ? -7.531 -24.578 -1.729 1 97.25 171 ARG B O 1
ATOM 2967 N N . HIS B 1 172 ? -6.809 -22.484 -1.854 1 97.69 172 HIS B N 1
ATOM 2968 C CA . HIS B 1 172 ? -5.883 -22.766 -2.941 1 97.69 172 HIS B CA 1
ATOM 2969 C C . HIS B 1 172 ? -4.855 -23.812 -2.531 1 97.69 172 HIS B C 1
ATOM 2971 O O . HIS B 1 172 ? -4.582 -24.75 -3.291 1 97.69 172 HIS B O 1
ATOM 2977 N N . LEU B 1 173 ? -4.336 -23.672 -1.355 1 98.31 173 LEU B N 1
ATOM 2978 C CA . LEU B 1 173 ? -3.361 -24.625 -0.84 1 98.31 173 LEU B CA 1
ATOM 2979 C C . LEU B 1 173 ? -3.984 -26 -0.672 1 98.31 173 LEU B C 1
ATOM 2981 O O . LEU B 1 173 ? -3.379 -27.016 -1.039 1 98.31 173 LEU B O 1
ATOM 2985 N N . ASN B 1 174 ? -5.188 -26 -0.201 1 97.81 174 ASN B N 1
ATOM 2986 C CA . ASN B 1 174 ? -5.887 -27.266 0.014 1 97.81 174 ASN B CA 1
ATOM 2987 C C . ASN B 1 174 ? -6.113 -28 -1.297 1 97.81 174 ASN B C 1
ATOM 2989 O O . ASN B 1 174 ? -6.176 -29.234 -1.314 1 97.81 174 ASN B O 1
ATOM 2993 N N . GLN B 1 175 ? -6.164 -27.312 -2.336 1 96.81 175 GLN B N 1
ATOM 2994 C CA . GLN B 1 175 ? -6.441 -27.906 -3.643 1 96.81 175 GLN B CA 1
ATOM 2995 C C . GLN B 1 175 ? -5.148 -28.281 -4.355 1 96.81 175 GLN B C 1
ATOM 2997 O O . GLN B 1 175 ? -5.16 -28.609 -5.547 1 96.81 175 GLN B O 1
ATOM 3002 N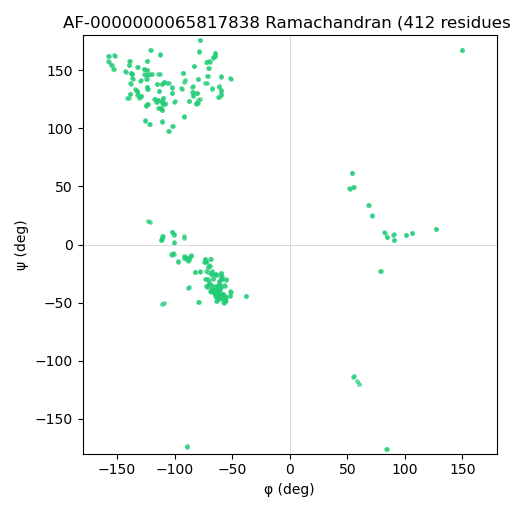 N . GLY B 1 176 ? -4.078 -28.156 -3.666 1 97.31 176 GLY B N 1
ATOM 3003 C CA . GLY B 1 176 ? -2.809 -28.609 -4.211 1 97.31 176 GLY B CA 1
ATOM 3004 C C . GLY B 1 176 ? -1.956 -27.484 -4.754 1 97.31 176 GLY B C 1
ATOM 3005 O O . GLY B 1 176 ? -0.923 -27.719 -5.383 1 97.31 176 GLY B O 1
ATOM 3006 N N . GLY B 1 177 ? -2.395 -26.266 -4.508 1 97.88 177 GLY B N 1
ATOM 3007 C CA . GLY B 1 177 ? -1.642 -25.109 -4.98 1 97.88 177 GLY B CA 1
ATOM 3008 C C . GLY B 1 177 ? -0.447 -24.781 -4.105 1 97.88 177 GLY B C 1
ATOM 3009 O O . GLY B 1 177 ? -0.299 -25.328 -3.014 1 97.88 177 GLY B O 1
ATOM 3010 N N . MET B 1 178 ? 0.448 -23.938 -4.598 1 98.62 178 MET B N 1
ATOM 3011 C CA . MET B 1 178 ? 1.593 -23.375 -3.898 1 98.62 178 MET B CA 1
ATOM 3012 C C . MET B 1 178 ? 1.505 -21.844 -3.869 1 98.62 178 MET B C 1
ATOM 3014 O O . MET B 1 178 ? 1.017 -21.234 -4.816 1 98.62 178 MET B O 1
ATOM 3018 N N . ILE B 1 179 ? 1.987 -21.297 -2.809 1 98.75 179 ILE B N 1
ATOM 3019 C CA . ILE B 1 179 ? 2.006 -19.844 -2.721 1 98.75 179 ILE B CA 1
ATOM 3020 C C . ILE B 1 179 ? 3.383 -19.375 -2.262 1 98.75 179 ILE B C 1
ATOM 3022 O O . ILE B 1 179 ? 3.949 -19.922 -1.312 1 98.75 179 ILE B O 1
ATOM 3026 N N . ILE B 1 180 ? 3.947 -18.438 -2.98 1 98.75 180 ILE B N 1
ATOM 3027 C CA . ILE B 1 180 ? 5.094 -17.641 -2.549 1 98.75 180 ILE B CA 1
ATOM 3028 C C . ILE B 1 180 ? 4.684 -16.172 -2.4 1 98.75 180 ILE B C 1
ATOM 3030 O O . ILE B 1 180 ? 4.184 -15.57 -3.346 1 98.75 180 ILE B O 1
ATOM 3034 N N . ALA B 1 181 ? 4.914 -15.641 -1.231 1 98.44 181 ALA B N 1
ATOM 3035 C CA . ALA B 1 181 ? 4.461 -14.266 -1.009 1 98.44 181 ALA B CA 1
ATOM 3036 C C . ALA B 1 181 ? 5.504 -13.461 -0.241 1 98.44 181 ALA B C 1
ATOM 3038 O O . ALA B 1 181 ? 6.066 -13.945 0.747 1 98.44 181 ALA B O 1
ATOM 3039 N N . ALA B 1 182 ? 5.82 -12.305 -0.776 1 97.69 182 ALA B N 1
ATOM 3040 C CA . ALA B 1 182 ? 6.531 -11.305 0.018 1 97.69 182 ALA B CA 1
ATOM 3041 C C . ALA B 1 182 ? 5.574 -10.547 0.935 1 97.69 182 ALA B C 1
ATOM 3043 O O . ALA B 1 182 ? 4.516 -10.094 0.497 1 97.69 182 ALA B O 1
ATOM 3044 N N . THR B 1 183 ? 5.91 -10.438 2.238 1 94.81 183 THR B N 1
ATOM 3045 C CA . THR B 1 183 ? 4.988 -9.797 3.168 1 94.81 183 THR B CA 1
ATOM 3046 C C . THR B 1 183 ? 5.73 -9.273 4.395 1 94.81 183 THR B C 1
ATOM 3048 O O . THR B 1 183 ? 6.812 -9.766 4.727 1 94.81 183 THR B O 1
ATOM 3051 N N . HIS B 1 184 ? 5.086 -8.297 5.027 1 90.5 184 HIS B N 1
ATOM 3052 C CA . HIS B 1 184 ? 5.586 -7.797 6.305 1 90.5 184 HIS B CA 1
ATOM 3053 C C . HIS B 1 184 ? 4.773 -8.352 7.469 1 90.5 184 HIS B C 1
ATOM 3055 O O . HIS B 1 184 ? 5.176 -8.234 8.625 1 90.5 184 HIS B O 1
ATOM 3061 N N . SER B 1 185 ? 3.709 -8.984 7.137 1 87.56 185 SER B N 1
ATOM 3062 C CA . SER B 1 185 ? 2.822 -9.508 8.172 1 87.56 185 SER B CA 1
ATOM 3063 C C . SER B 1 185 ? 2.314 -10.898 7.812 1 87.56 185 SER B C 1
ATOM 3065 O O . SER B 1 185 ? 2.178 -11.234 6.633 1 87.56 185 SER B O 1
ATOM 3067 N N . PRO B 1 186 ? 1.915 -11.625 8.797 1 89.88 186 PRO B N 1
ATOM 3068 C CA . PRO B 1 186 ? 1.36 -12.961 8.539 1 89.88 186 PRO B CA 1
ATOM 3069 C C . PRO B 1 186 ? -0.03 -12.906 7.914 1 89.88 186 PRO B C 1
ATOM 3071 O O . PRO B 1 186 ? -0.764 -11.938 8.109 1 89.88 186 PRO B O 1
ATOM 3074 N N . PHE B 1 187 ? -0.35 -13.969 7.25 1 92.38 187 PHE B N 1
ATOM 3075 C CA . PHE B 1 187 ? -1.657 -14.055 6.609 1 92.38 187 PHE B CA 1
ATOM 3076 C C . PHE B 1 187 ? -2.684 -14.672 7.555 1 92.38 187 PHE B C 1
ATOM 3078 O O . PHE B 1 187 ? -3.889 -14.586 7.309 1 92.38 187 PHE B O 1
ATOM 3085 N N . GLY B 1 188 ? -2.254 -15.203 8.586 1 91.38 188 GLY B N 1
ATOM 3086 C CA . GLY B 1 188 ? -3.158 -15.906 9.484 1 91.38 188 GLY B CA 1
ATOM 3087 C C . GLY B 1 188 ? -3.312 -17.375 9.156 1 91.38 188 GLY B C 1
ATOM 3088 O O . GLY B 1 188 ? -4.27 -18.016 9.594 1 91.38 188 GLY B O 1
ATOM 3089 N N . ILE B 1 189 ? -2.541 -17.906 8.266 1 94.94 189 ILE B N 1
ATOM 3090 C CA . ILE B 1 189 ? -2.537 -19.328 7.926 1 94.94 189 ILE B CA 1
ATOM 3091 C C . ILE B 1 189 ? -1.13 -19.891 8.109 1 94.94 189 ILE B C 1
ATOM 3093 O O . ILE B 1 189 ? -0.151 -19.141 8.148 1 94.94 189 ILE B O 1
ATOM 3097 N N . PRO B 1 190 ? -1.014 -21.203 8.289 1 94.56 190 PRO B N 1
ATOM 3098 C CA . PRO B 1 190 ? 0.298 -21.797 8.539 1 94.56 190 PRO B CA 1
ATOM 3099 C C . PRO B 1 190 ? 1.279 -21.578 7.391 1 94.56 190 PRO B C 1
ATOM 3101 O O . PRO B 1 190 ? 0.9 -21.672 6.219 1 94.56 190 PRO B O 1
ATOM 3104 N N . GLU B 1 191 ? 2.463 -21.234 7.781 1 94.12 191 GLU B N 1
ATOM 3105 C CA . GLU B 1 191 ? 3.551 -21.078 6.82 1 94.12 191 GLU B CA 1
ATOM 3106 C C . GLU B 1 191 ? 4.488 -22.281 6.844 1 94.12 191 GLU B C 1
ATOM 3108 O O . GLU B 1 191 ? 4.887 -22.734 7.914 1 94.12 191 GLU B O 1
ATOM 3113 N N . ASN B 1 192 ? 4.773 -22.797 5.73 1 94.38 192 ASN B N 1
ATOM 3114 C CA . ASN B 1 192 ? 5.648 -23.953 5.629 1 94.38 192 ASN B CA 1
ATOM 3115 C C . ASN B 1 192 ? 7.113 -23.547 5.527 1 94.38 192 ASN B C 1
ATOM 3117 O O . ASN B 1 192 ? 7.992 -24.25 6.039 1 94.38 192 ASN B O 1
ATOM 3121 N N . HIS B 1 193 ? 7.379 -22.5 4.84 1 95.75 193 HIS B N 1
ATOM 3122 C CA . HIS B 1 193 ? 8.727 -21.953 4.68 1 95.75 193 HIS B CA 1
ATOM 3123 C C . HIS B 1 193 ? 8.734 -20.438 4.906 1 95.75 193 HIS B C 1
ATOM 3125 O O . HIS B 1 193 ? 7.867 -19.719 4.402 1 95.75 193 HIS B O 1
ATOM 3131 N N . LYS B 1 194 ? 9.68 -20.078 5.672 1 96.31 194 LYS B N 1
ATOM 3132 C CA . LYS B 1 194 ? 9.914 -18.656 5.902 1 96.31 194 LYS B CA 1
ATOM 3133 C C . LYS B 1 194 ? 11.344 -18.266 5.531 1 96.31 194 LYS B C 1
ATOM 3135 O O . LYS B 1 194 ? 12.305 -18.828 6.059 1 96.31 194 LYS B O 1
ATOM 3140 N N . ILE B 1 195 ? 11.414 -17.391 4.656 1 97.25 195 ILE B N 1
ATOM 3141 C CA . ILE B 1 195 ? 12.719 -16.891 4.227 1 97.25 195 ILE B CA 1
ATOM 3142 C C . ILE B 1 195 ? 12.898 -15.438 4.664 1 97.25 195 ILE B C 1
ATOM 3144 O O . ILE B 1 195 ? 12.125 -14.57 4.258 1 97.25 195 ILE B O 1
ATOM 3148 N N . ALA B 1 196 ? 13.844 -15.203 5.484 1 97.06 196 ALA B N 1
ATOM 3149 C CA . ALA B 1 196 ? 14.289 -13.852 5.789 1 97.06 196 ALA B CA 1
ATOM 3150 C C . ALA B 1 196 ? 15.422 -13.422 4.863 1 97.06 196 ALA B C 1
ATOM 3152 O O . ALA B 1 196 ? 16.562 -13.875 5.02 1 97.06 196 ALA B O 1
ATOM 3153 N N . LEU B 1 197 ? 15.156 -12.539 4.023 1 97.19 197 LEU B N 1
ATOM 3154 C CA . LEU B 1 197 ? 16.094 -12.234 2.945 1 97.19 197 LEU B CA 1
ATOM 3155 C C . LEU B 1 197 ? 17.359 -11.578 3.494 1 97.19 197 LEU B C 1
ATOM 3157 O O . LEU B 1 197 ? 18.406 -11.625 2.857 1 97.19 197 LEU B O 1
ATOM 3161 N N . GLU B 1 198 ? 17.234 -10.945 4.637 1 95.31 198 GLU B N 1
ATOM 3162 C CA . GLU B 1 198 ? 18.391 -10.289 5.258 1 95.31 198 GLU B CA 1
ATOM 3163 C C . GLU B 1 198 ? 19.5 -11.289 5.547 1 95.31 198 GLU B C 1
ATOM 3165 O O . GLU B 1 198 ? 20.672 -10.914 5.652 1 95.31 198 GLU B O 1
ATOM 3170 N N . LYS B 1 199 ? 19.188 -12.531 5.695 1 96.31 199 LYS B N 1
ATOM 3171 C CA . LYS B 1 199 ? 20.156 -13.57 5.992 1 96.31 199 LYS B CA 1
ATOM 3172 C C . LYS B 1 199 ? 21 -13.898 4.762 1 96.31 199 LYS B C 1
ATOM 3174 O O . LYS B 1 199 ? 22.031 -14.586 4.867 1 96.31 199 LYS B O 1
ATOM 3179 N N . PHE B 1 200 ? 20.609 -13.445 3.627 1 96.94 200 PHE B N 1
ATOM 3180 C CA . PHE B 1 200 ? 21.281 -13.781 2.383 1 96.94 200 PHE B CA 1
ATOM 3181 C C . PHE B 1 200 ? 22 -12.57 1.811 1 96.94 200 PHE B C 1
ATOM 3183 O O . PHE B 1 200 ? 22.406 -12.57 0.647 1 96.94 200 PHE B O 1
ATOM 3190 N N . VAL B 1 201 ? 21.969 -11.492 2.572 1 91.94 201 VAL B N 1
ATOM 3191 C CA . VAL B 1 201 ? 22.719 -10.297 2.193 1 91.94 201 VAL B CA 1
ATOM 3192 C C . VAL B 1 201 ? 24.172 -10.414 2.664 1 91.94 201 VAL B C 1
ATOM 3194 O O . VAL B 1 201 ? 24.422 -10.797 3.811 1 91.94 201 VAL B O 1
ATOM 3197 N N . PRO B 1 202 ? 25.062 -10.141 1.769 1 83.5 202 PRO B N 1
ATOM 3198 C CA . PRO B 1 202 ? 26.469 -10.281 2.188 1 83.5 202 PRO B CA 1
ATOM 3199 C C . PRO B 1 202 ? 26.812 -9.375 3.365 1 83.5 202 PRO B C 1
ATOM 3201 O O . PRO B 1 202 ? 26.234 -8.305 3.523 1 83.5 202 PRO B O 1
ATOM 3204 N N . SER B 1 203 ? 27.469 -9.883 4.395 1 66.06 203 SER B N 1
ATOM 3205 C CA . SER B 1 203 ? 27.891 -9.258 5.641 1 66.06 203 SER B CA 1
ATOM 3206 C C . SER B 1 203 ? 28.359 -7.824 5.406 1 66.06 203 SER B C 1
ATOM 3208 O O . SER B 1 203 ? 28.141 -6.945 6.242 1 66.06 203 SER B O 1
ATOM 3210 N N . GLN B 1 204 ? 29.078 -7.559 4.477 1 56.72 204 GLN B N 1
ATOM 3211 C CA . GLN B 1 204 ? 29.625 -6.215 4.32 1 56.72 204 GLN B CA 1
ATOM 3212 C C . GLN B 1 204 ? 28.516 -5.195 4.07 1 56.72 204 GLN B C 1
ATOM 3214 O O . GLN B 1 204 ? 28.625 -4.035 4.473 1 56.72 204 GLN B O 1
ATOM 3219 N N . GLU B 1 205 ? 27.422 -5.574 3.531 1 55.94 205 GLU B N 1
ATOM 3220 C CA . GLU B 1 205 ? 26.359 -4.641 3.178 1 55.94 205 GLU B CA 1
ATOM 3221 C C . GLU B 1 205 ? 25.281 -4.586 4.262 1 55.94 205 GLU B C 1
ATOM 3223 O O . GLU B 1 205 ? 24.422 -3.707 4.246 1 55.94 205 GLU B O 1
ATOM 3228 N N . ARG B 1 206 ? 25.25 -5.516 5.18 1 47.34 206 ARG B N 1
ATOM 3229 C CA . ARG B 1 206 ? 24.25 -5.488 6.242 1 47.34 206 ARG B CA 1
ATOM 3230 C C . ARG B 1 206 ? 24.391 -4.234 7.098 1 47.34 206 ARG B C 1
ATOM 3232 O O . ARG B 1 206 ? 23.406 -3.734 7.641 1 47.34 206 ARG B O 1
ATOM 3239 N N . ARG B 1 207 ? 25.594 -3.793 7.582 1 39.69 207 ARG B N 1
ATOM 3240 C CA . ARG B 1 207 ? 25.891 -2.811 8.617 1 39.69 207 ARG B CA 1
ATOM 3241 C C . ARG B 1 207 ? 25.562 -1.4 8.148 1 39.69 207 ARG B C 1
ATOM 3243 O O . ARG B 1 207 ? 25.547 -0.461 8.945 1 39.69 207 ARG B O 1
ATOM 3250 N N . GLU B 1 208 ? 25.5 -1.035 6.891 1 37.25 208 GLU B N 1
ATOM 3251 C CA . GLU B 1 208 ? 25.328 0.409 6.758 1 37.25 208 GLU B CA 1
ATOM 3252 C C . GLU B 1 208 ? 23.844 0.786 6.699 1 37.25 208 GLU B C 1
ATOM 3254 O O . GLU B 1 208 ? 23.062 0.105 6.047 1 37.25 208 GLU B O 1
#

Sequence (416 aa):
MVLSGKDLAAHRKEEILFQGLSFCLFPHQLMTITGPNGIGKSTLLRIIVGLFEAAEGHVSLKDHEQTYPVATACHYLGPQNAMKPFLSVIDNLQFWSAFYGQYLRSPHEALADMGLSDLAPLPFNVLSTGQKRCVAIARLLLSYRPIWILDEPISGLDSHAQTLLANLFQRHLNQGGMIIAATHSPFGIPENHKIALEKFVPSQERREMVLSGKDLAAHRKEEILFQGLSFCLFPHQLMTITGPNGIGKSTLLRIIVGLFEAAEGHVSLKDHEQTYPVATACHYLGPQNAMKPFLSVIDNLQFWSAFYGQYLRSPHEALADMGLSDLAPLPFNVLSTGQKRCVAIARLLLSYRPIWILDEPISGLDSHAQTLLANLFQRHLNQGGMIIAATHSPFGIPENHKIALEKFVPSQERRE

Foldseek 3Di:
DKKKWAFFWDDDVVFTLFTGDIDIDFFLAEEEEEEDPPSQLLVVLCCSLPVDPTPDTHIWDDDVPDTDRSVLQEDEAHPDLPFDQFAALLVRLVVLLVVNVAADDHSCRLCVLQVNNVRRRPGLNVDDPQSSLSSSVSSCRGHDHQEYEHEASCPPHDPVSLLSVLVVVNVSSVVGHYYYYYHPDDSPDDHPHYHYRLVRGDPVPNPD/DKKKWAFFWDDDVVFTLFTGDIDMDFFLAEEEEEEDPPSQLLVVLCCSLPVDPTPDTHIWDDDVPDTDRSVLQEDEAHPDLPFDQFAALLVRLVVLLVVNVAADDHSCRLCVLQVNNVRRRPGLNVDDPQSSLSSSVSSCRGHDHQEYEYEASCPPHDPVSLVSVLVVVNVSSVVGHYYYYYHPDDSPDDHDHYHYRLVRGPPVPNPD

Nearest PDB structures (foldseek):
  8cea-assembly1_a  TM=8.702E-01  e=4.607E-20  Escherichia coli K-12
  8ce5-assembly1_A  TM=8.759E-01  e=1.390E-19  Escherichia coli K-12
  1sgw-assembly1_A  TM=8.666E-01  e=3.907E-15  Pyrococcus furiosus DSM 3638
  7osf-assembly1_B  TM=8.463E-01  e=4.020E-14  Stutzerimonas stutzeri ATCC 14405 = CCUG 16156
  7o17-assembly1_C  TM=8.599E-01  e=1.073E-13  Stutzerimonas stutzeri

Organism: Bartonella quintana (strain Toulouse) (NCBI:txid283165)